Protein AF-A0A2F0AFH7-F1 (afdb_monomer)

Radius of gyration: 33.16 Å; Cα contacts (8 Å, |Δi|>4): 1179; chains: 1; bounding box: 87×54×90 Å

pLDDT: mean 88.42, std 10.01, range [50.66, 98.5]

Secondary structure (DSSP, 8-state):
---S-SEEEEEEE--TTTTTTEEEEEEEEESSTTSS-EEEEEEE--STT-TTEE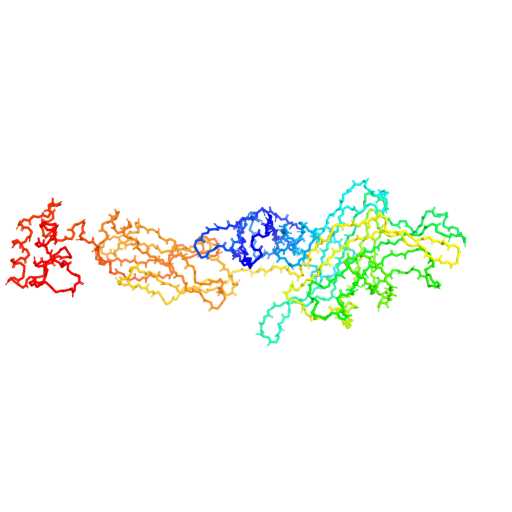EEEEE----SEEEEEEEEEEEGGGGT--S-EEEEE---B-TT--SSPPGGG-EEEEE--TTSS-TTT-EEEEEEEEEEEEEE-SSS-EEEEEEEEEEEEEESS-S--SBSS-S-TT----EEEEEEEEE-S----TTTTTEEEEEEE--S-EETTEE--SEEEEEEEETTTTEEEEEEEEE--EEEE--TTEEEEEEETHHHHTSTTT-SSS-TTSEEEEEEEEEEEEEETTEEEEEEEEEPPPEEEE---EEEES-PPPEEEEEEEETTTTEEEEEEE-TT-PPPSEEEEEEEE-GGGT--EEEEEE-EES-S-TTT-EEEEEE--HHHHHHHT--EEEEEEEEEESS-GGG--S-SEEEEEEE-----TTTT-TT-SS--SHHHHHHHHHHHHHT----TTT-SS-SS--SHHHHHHHHHHHHT-

Structure (mmCIF, N/CA/C/O backbone):
data_AF-A0A2F0AFH7-F1
#
_entry.id   AF-A0A2F0AFH7-F1
#
loop_
_atom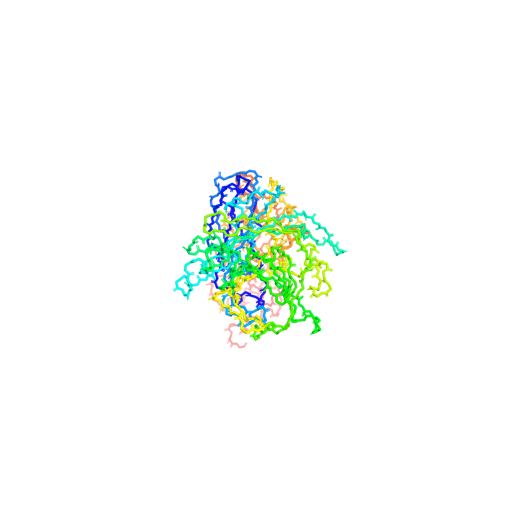_site.group_PDB
_atom_site.id
_atom_site.type_symbol
_atom_site.label_atom_id
_atom_site.label_alt_id
_atom_site.label_comp_id
_atom_site.label_asym_id
_atom_site.label_entity_id
_atom_site.label_seq_id
_atom_site.pdbx_PDB_ins_code
_atom_site.Cartn_x
_atom_site.Cartn_y
_atom_site.Cartn_z
_atom_site.occupancy
_atom_site.B_iso_or_equiv
_atom_site.auth_seq_id
_atom_site.auth_comp_id
_atom_site.auth_asym_id
_atom_site.auth_atom_id
_atom_site.pdbx_PDB_model_num
ATOM 1 N N . THR A 1 1 ? -4.091 3.933 8.369 1.00 88.12 1 THR A N 1
ATOM 2 C CA . THR A 1 1 ? -2.897 3.849 9.257 1.00 88.12 1 THR A CA 1
ATOM 3 C C . THR A 1 1 ? -3.267 4.349 10.645 1.00 88.12 1 THR A C 1
ATOM 5 O O . THR A 1 1 ? -4.433 4.657 10.851 1.00 88.12 1 THR A O 1
ATOM 8 N N . THR A 1 2 ? -2.346 4.391 11.610 1.00 91.00 2 THR A N 1
ATOM 9 C CA . THR A 1 2 ? -2.470 5.283 12.783 1.00 91.00 2 THR A CA 1
ATOM 10 C C . THR A 1 2 ? -1.976 6.683 12.443 1.00 91.00 2 THR A C 1
ATOM 12 O O . THR A 1 2 ? -1.251 6.850 11.462 1.00 91.00 2 THR A O 1
ATOM 15 N N . ALA A 1 3 ? -2.227 7.637 13.336 1.00 90.62 3 ALA A N 1
ATOM 16 C CA . ALA A 1 3 ? -1.557 8.930 13.324 1.00 90.62 3 ALA A CA 1
ATOM 17 C C . ALA A 1 3 ? -0.014 8.807 13.346 1.00 90.62 3 ALA A C 1
ATOM 19 O O . ALA A 1 3 ? 0.519 7.785 13.810 1.00 90.62 3 ALA A O 1
ATOM 20 N N . PRO A 1 4 ? 0.737 9.838 12.901 1.00 91.88 4 PRO A N 1
ATOM 21 C CA . PRO A 1 4 ? 2.184 9.902 13.078 1.00 91.88 4 PRO A CA 1
ATOM 22 C C . PRO A 1 4 ? 2.553 9.831 14.567 1.00 91.88 4 PRO A C 1
ATOM 24 O O . PRO A 1 4 ? 2.291 10.753 15.333 1.00 91.88 4 PRO A O 1
ATOM 27 N N . ARG A 1 5 ? 3.189 8.729 14.972 1.00 90.38 5 ARG A N 1
ATOM 28 C CA . ARG A 1 5 ? 3.552 8.436 16.367 1.00 90.38 5 ARG A CA 1
ATOM 29 C C . ARG A 1 5 ? 4.817 7.585 16.450 1.00 90.38 5 ARG A C 1
ATOM 31 O O . ARG A 1 5 ? 5.278 7.063 15.434 1.00 90.38 5 ARG A O 1
ATOM 38 N N . ASP A 1 6 ? 5.359 7.413 17.658 1.00 90.56 6 ASP A N 1
ATOM 39 C CA . ASP A 1 6 ? 6.591 6.640 17.903 1.00 90.56 6 ASP A CA 1
ATOM 40 C C . ASP A 1 6 ? 6.510 5.203 17.365 1.00 90.56 6 ASP A C 1
ATOM 42 O O . ASP A 1 6 ? 7.439 4.731 16.702 1.00 90.56 6 ASP A O 1
ATOM 46 N N . GLN A 1 7 ? 5.399 4.518 17.649 1.00 92.25 7 GLN A N 1
ATOM 47 C CA . GLN A 1 7 ? 5.056 3.204 17.105 1.00 92.25 7 GLN A CA 1
ATOM 48 C C . GLN A 1 7 ? 3.984 3.381 16.030 1.00 92.25 7 GLN A C 1
ATOM 50 O O . GLN A 1 7 ? 2.790 3.325 16.317 1.00 92.25 7 GLN A O 1
ATOM 55 N N . PHE A 1 8 ? 4.417 3.626 14.799 1.00 93.38 8 PHE A N 1
ATOM 56 C CA . PHE A 1 8 ? 3.514 3.790 13.670 1.00 93.38 8 PHE A CA 1
ATOM 57 C C . PHE A 1 8 ? 2.979 2.425 13.235 1.00 93.38 8 PHE A C 1
ATOM 59 O O . PHE A 1 8 ? 3.760 1.501 12.972 1.00 93.38 8 PHE A O 1
ATOM 66 N N . ILE A 1 9 ? 1.654 2.303 13.181 1.00 93.56 9 ILE A N 1
ATOM 67 C CA . ILE A 1 9 ? 0.962 1.082 12.779 1.00 93.56 9 ILE A CA 1
ATOM 68 C C . ILE A 1 9 ? 0.325 1.336 11.419 1.00 93.56 9 ILE A C 1
ATOM 70 O O . ILE A 1 9 ? -0.389 2.316 11.192 1.00 93.56 9 ILE A O 1
ATOM 74 N N . PHE A 1 10 ? 0.626 0.439 10.499 1.00 92.00 10 PHE A N 1
ATOM 75 C CA . PHE A 1 10 ? 0.101 0.447 9.155 1.00 92.00 10 PHE A CA 1
ATOM 76 C C . PHE A 1 10 ? -0.903 -0.677 9.007 1.00 92.00 10 PHE A C 1
ATOM 78 O O . PHE A 1 10 ? -0.617 -1.807 9.394 1.00 92.00 10 PHE A O 1
ATOM 85 N N . ASN A 1 11 ? -2.038 -0.361 8.396 1.00 91.94 11 ASN A N 1
ATOM 86 C CA . ASN A 1 11 ? -3.065 -1.322 8.051 1.00 91.94 11 ASN A CA 1
ATOM 87 C C . ASN A 1 11 ? -3.408 -1.116 6.580 1.00 91.94 11 ASN A C 1
ATOM 89 O O . ASN A 1 11 ? -3.648 0.022 6.175 1.00 91.94 11 ASN A O 1
ATOM 93 N N . ALA A 1 12 ? -3.401 -2.198 5.810 1.00 88.56 12 ALA A N 1
ATOM 94 C CA . ALA A 1 12 ? -3.861 -2.206 4.430 1.00 88.56 12 ALA A CA 1
ATOM 95 C C . ALA A 1 12 ? -4.859 -3.331 4.236 1.00 88.56 12 ALA A C 1
ATOM 97 O O . ALA A 1 12 ? -4.588 -4.477 4.601 1.00 88.56 12 ALA A O 1
ATOM 98 N N . ASP A 1 13 ? -5.983 -2.994 3.626 1.00 87.25 13 ASP A N 1
ATOM 99 C CA . ASP A 1 13 ? -6.917 -3.987 3.137 1.00 87.25 13 ASP A CA 1
ATOM 100 C C . ASP A 1 13 ? -6.494 -4.444 1.758 1.00 87.25 13 ASP A C 1
ATOM 102 O O . ASP A 1 13 ? -6.177 -3.645 0.877 1.00 87.25 13 ASP A O 1
ATOM 106 N N . ILE A 1 14 ? -6.474 -5.756 1.594 1.00 82.75 14 ILE A N 1
ATOM 107 C CA . ILE A 1 14 ? -6.219 -6.390 0.313 1.00 82.75 14 ILE A CA 1
ATOM 108 C C . ILE A 1 14 ? -7.546 -6.955 -0.168 1.00 82.75 14 ILE A C 1
ATOM 110 O O . ILE A 1 14 ? -8.289 -7.548 0.613 1.00 82.75 14 ILE A O 1
ATOM 114 N N . ASP A 1 15 ? -7.869 -6.782 -1.448 1.00 80.38 15 ASP A N 1
ATOM 115 C CA . ASP A 1 15 ? -9.070 -7.407 -1.992 1.00 80.38 15 ASP A CA 1
ATOM 116 C C . ASP A 1 15 ? -9.027 -8.926 -1.746 1.00 80.38 15 ASP A C 1
ATOM 118 O O . ASP A 1 15 ? -7.999 -9.582 -1.930 1.00 80.38 15 ASP A O 1
ATOM 122 N N . SER A 1 16 ? -10.152 -9.499 -1.317 1.00 76.62 16 SER A N 1
ATOM 123 C CA . SER A 1 16 ? -10.239 -10.923 -0.971 1.00 76.62 16 SER A CA 1
ATOM 124 C C . SER A 1 16 ? -9.838 -11.868 -2.114 1.00 76.62 16 SER A C 1
ATOM 126 O O . SER A 1 16 ? -9.385 -12.984 -1.855 1.00 76.62 16 SER A O 1
ATOM 128 N N . SER A 1 17 ? -9.981 -11.434 -3.371 1.00 74.62 17 SER A N 1
ATOM 129 C CA . SER A 1 17 ? -9.533 -12.184 -4.549 1.00 74.62 17 SER A CA 1
ATOM 130 C C . SER A 1 17 ? -8.009 -12.219 -4.682 1.00 74.62 17 SER A C 1
ATOM 132 O O . SER A 1 17 ? -7.467 -13.218 -5.153 1.00 74.62 17 SER A O 1
ATOM 134 N N . LEU A 1 18 ? -7.320 -11.185 -4.193 1.00 76.12 18 LEU A N 1
ATOM 135 C CA . LEU A 1 18 ? -5.865 -11.056 -4.222 1.00 76.12 18 LEU A CA 1
ATOM 136 C C . LEU A 1 18 ? -5.204 -11.654 -2.977 1.00 76.12 18 LEU A C 1
ATOM 138 O O . LEU A 1 18 ? -4.085 -12.156 -3.054 1.00 76.12 18 LEU A O 1
ATOM 142 N N . ALA A 1 19 ? -5.900 -11.651 -1.837 1.00 76.31 19 ALA A N 1
ATOM 143 C CA . ALA A 1 19 ? -5.357 -12.049 -0.537 1.00 76.31 19 ALA A CA 1
ATOM 144 C C . ALA A 1 19 ? -4.742 -13.464 -0.511 1.00 76.31 19 ALA A C 1
ATOM 146 O O . ALA A 1 19 ? -3.800 -13.705 0.241 1.00 76.31 19 ALA A O 1
ATOM 147 N N . TYR A 1 20 ? -5.235 -14.394 -1.338 1.00 78.25 20 TYR A N 1
ATOM 148 C CA . TYR A 1 20 ? -4.687 -15.755 -1.436 1.00 78.25 20 TYR A CA 1
ATOM 149 C C . TYR A 1 20 ? -3.334 -15.839 -2.153 1.00 78.25 20 TYR A C 1
ATOM 151 O O . TYR A 1 20 ? -2.603 -16.799 -1.917 1.00 78.25 20 TYR A O 1
ATOM 159 N N . GLY A 1 21 ? -3.021 -14.876 -3.022 1.00 82.75 21 GLY A N 1
ATOM 160 C CA . GLY A 1 21 ? -1.773 -14.835 -3.786 1.00 82.75 21 GLY A CA 1
ATOM 161 C C . GLY A 1 21 ? -0.660 -14.049 -3.100 1.00 82.75 21 GLY A C 1
ATOM 162 O O . GLY A 1 21 ? 0.476 -14.110 -3.549 1.00 82.75 21 GLY A O 1
ATOM 163 N N . VAL A 1 22 ? -0.955 -13.312 -2.025 1.00 87.75 22 VAL A N 1
ATOM 164 C CA . VAL A 1 22 ? 0.051 -12.515 -1.309 1.00 87.75 22 VAL A CA 1
ATOM 165 C C . VAL A 1 22 ? 0.956 -13.430 -0.485 1.00 87.75 22 VAL A C 1
ATOM 167 O O . VAL A 1 22 ? 0.524 -14.035 0.498 1.00 87.75 22 VAL A O 1
ATOM 170 N N . GLU A 1 23 ? 2.229 -13.505 -0.862 1.00 90.38 23 GLU A N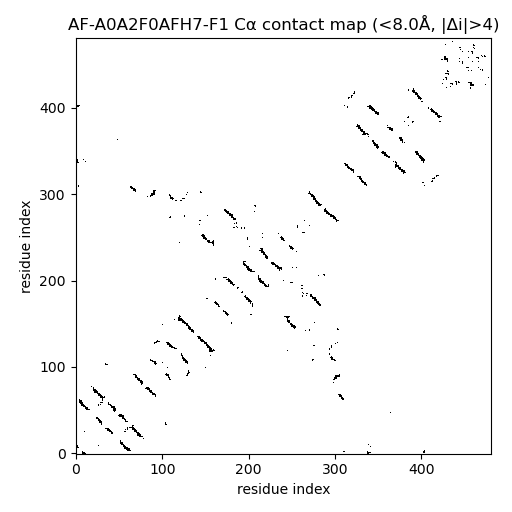 1
ATOM 171 C CA . GLU A 1 23 ? 3.243 -14.314 -0.182 1.00 90.38 23 GLU A CA 1
ATOM 172 C C . GLU A 1 23 ? 3.934 -13.533 0.937 1.00 90.38 23 GLU A C 1
ATOM 174 O O . GLU A 1 23 ? 4.146 -14.049 2.041 1.00 90.38 23 GLU A O 1
ATOM 179 N N . THR A 1 24 ? 4.281 -12.275 0.662 1.00 92.44 24 THR A N 1
ATOM 180 C CA . THR A 1 24 ? 4.957 -11.390 1.612 1.00 92.44 24 THR A CA 1
ATOM 181 C C . THR A 1 24 ? 4.431 -9.966 1.503 1.00 92.44 24 THR A C 1
ATOM 183 O O . THR A 1 24 ? 3.948 -9.539 0.461 1.00 92.44 24 THR A O 1
ATOM 186 N N . ALA A 1 25 ? 4.548 -9.210 2.592 1.00 92.56 25 ALA A N 1
ATOM 187 C CA . ALA A 1 25 ? 4.260 -7.785 2.614 1.00 92.56 25 ALA A CA 1
ATOM 188 C C . ALA A 1 25 ? 5.249 -7.078 3.543 1.00 92.56 25 ALA A C 1
ATOM 190 O O . ALA A 1 25 ? 5.611 -7.589 4.606 1.00 92.56 25 ALA A O 1
ATOM 191 N N . THR A 1 26 ? 5.696 -5.896 3.145 1.00 95.25 26 THR A N 1
ATOM 192 C CA . THR A 1 26 ? 6.640 -5.050 3.871 1.00 95.25 26 THR A CA 1
ATOM 193 C C . THR A 1 26 ? 6.153 -3.614 3.814 1.00 95.25 26 THR A C 1
ATOM 195 O O . THR A 1 26 ? 5.995 -3.045 2.735 1.00 95.25 26 THR A O 1
ATOM 198 N N . VAL A 1 27 ? 5.948 -3.016 4.983 1.00 95.38 27 VAL A N 1
ATOM 199 C CA . VAL A 1 27 ? 5.650 -1.590 5.102 1.00 95.38 27 VAL A CA 1
ATOM 200 C C . VAL A 1 27 ? 6.947 -0.799 5.189 1.00 95.38 27 VAL A C 1
ATOM 202 O O . VAL A 1 27 ? 7.899 -1.217 5.852 1.00 95.38 27 VAL A O 1
ATOM 205 N N . PHE A 1 28 ? 6.958 0.369 4.560 1.00 96.44 28 PHE A N 1
ATOM 206 C CA . PHE A 1 28 ? 8.022 1.358 4.641 1.00 96.44 28 PHE A CA 1
ATOM 207 C C . PHE A 1 28 ? 7.450 2.663 5.184 1.00 96.44 28 PHE A C 1
ATOM 209 O O . PHE A 1 28 ? 6.390 3.101 4.745 1.00 96.44 28 PHE A O 1
ATOM 216 N N . ALA A 1 29 ? 8.159 3.301 6.114 1.00 96.75 29 ALA A N 1
ATOM 217 C CA . ALA A 1 29 ? 7.795 4.608 6.647 1.00 96.75 29 ALA A CA 1
ATOM 218 C C . ALA A 1 29 ? 9.001 5.548 6.743 1.00 96.75 29 ALA A C 1
ATOM 220 O O . ALA A 1 29 ? 10.137 5.115 6.965 1.00 96.75 29 ALA A O 1
ATOM 221 N N . SER A 1 30 ? 8.739 6.846 6.616 1.00 96.31 30 SER A N 1
ATOM 222 C CA . SER A 1 30 ? 9.724 7.916 6.751 1.00 96.31 30 SER A CA 1
ATOM 223 C C . SER A 1 30 ? 9.115 9.136 7.436 1.00 96.31 30 SER A C 1
ATOM 225 O O . SER A 1 30 ? 8.098 9.659 6.989 1.00 96.31 30 SER A O 1
ATOM 227 N N . THR A 1 31 ? 9.768 9.631 8.489 1.00 95.75 31 THR A N 1
ATOM 228 C CA . THR A 1 31 ? 9.373 10.847 9.229 1.00 95.75 31 THR A CA 1
ATOM 229 C C . THR A 1 31 ? 10.343 12.016 9.016 1.00 95.75 31 THR A C 1
ATOM 231 O O . THR A 1 31 ? 10.211 13.076 9.625 1.00 95.75 31 THR A O 1
ATOM 234 N N . ASP A 1 32 ? 11.324 11.856 8.120 1.00 94.19 32 ASP A N 1
ATOM 235 C CA . ASP A 1 32 ? 12.368 12.841 7.808 1.00 94.19 32 ASP A CA 1
ATOM 236 C C . ASP A 1 32 ? 12.279 13.351 6.359 1.00 94.19 32 ASP A C 1
ATOM 238 O O . ASP A 1 32 ? 13.286 13.668 5.714 1.00 94.19 32 ASP A O 1
ATOM 242 N N . ASN A 1 33 ? 11.043 13.449 5.856 1.00 94.00 33 ASN A N 1
ATOM 243 C CA . ASN A 1 33 ? 10.727 13.869 4.493 1.00 94.00 33 ASN A CA 1
ATOM 244 C C . ASN A 1 33 ? 11.418 12.985 3.436 1.00 94.00 33 ASN A C 1
ATOM 246 O O . ASN A 1 33 ? 12.082 13.489 2.527 1.00 94.00 33 ASN A O 1
ATOM 250 N N . GLN A 1 34 ? 11.267 11.665 3.586 1.00 96.06 34 GLN A N 1
ATOM 251 C CA . GLN A 1 34 ? 11.799 10.633 2.689 1.00 96.06 34 GLN A CA 1
ATOM 252 C C . GLN A 1 34 ? 13.334 10.611 2.604 1.00 96.06 34 GLN A C 1
ATOM 254 O O . GLN A 1 34 ? 13.885 10.074 1.644 1.00 96.06 34 GLN A O 1
ATOM 259 N N . SER A 1 35 ? 14.054 11.185 3.578 1.00 95.12 35 SER A N 1
ATOM 260 C CA . SER A 1 35 ? 15.528 11.175 3.590 1.00 95.12 35 SER A CA 1
ATOM 261 C C . SER A 1 35 ? 16.077 9.808 4.005 1.00 95.12 35 SER A C 1
ATOM 263 O O . SER A 1 35 ? 17.128 9.386 3.514 1.00 95.12 35 SER A O 1
ATOM 265 N N . SER A 1 36 ? 15.361 9.104 4.879 1.00 95.44 36 SER A N 1
ATOM 266 C CA . SER A 1 36 ? 15.607 7.718 5.258 1.00 95.44 36 SER A CA 1
ATOM 267 C C . SER A 1 36 ? 14.296 6.949 5.423 1.00 95.44 36 SER A C 1
ATOM 269 O O . SER A 1 36 ? 13.241 7.535 5.665 1.00 95.44 36 SER A O 1
ATOM 271 N N . TRP A 1 37 ? 14.377 5.626 5.272 1.00 96.44 37 TRP A N 1
ATOM 272 C CA . TRP A 1 37 ? 13.236 4.719 5.364 1.00 96.44 37 TRP A CA 1
ATOM 273 C C . TRP A 1 37 ? 13.488 3.647 6.412 1.00 96.44 37 TRP A C 1
ATOM 275 O O . TRP A 1 37 ? 14.581 3.078 6.494 1.00 96.44 37 TRP A O 1
ATOM 285 N N . ILE A 1 38 ? 12.453 3.363 7.191 1.00 96.06 38 ILE A N 1
ATOM 286 C CA . ILE A 1 38 ? 12.393 2.260 8.144 1.00 96.06 38 ILE A CA 1
ATOM 287 C C . ILE A 1 38 ? 11.342 1.295 7.619 1.00 96.06 38 ILE A C 1
ATOM 289 O O . ILE A 1 38 ? 10.279 1.729 7.180 1.00 96.06 38 ILE A O 1
ATOM 293 N N . SER A 1 39 ? 11.630 -0.002 7.661 1.00 95.94 39 SER A N 1
ATOM 294 C CA . SER A 1 39 ? 10.696 -1.018 7.195 1.00 95.94 39 SER A CA 1
ATOM 295 C C . SER A 1 39 ? 10.496 -2.140 8.199 1.00 95.94 39 SER A C 1
ATOM 297 O O . SER A 1 39 ? 11.348 -2.404 9.054 1.00 95.94 39 SER A O 1
ATOM 299 N N . ALA A 1 40 ? 9.345 -2.792 8.089 1.00 96.62 40 ALA A N 1
ATOM 300 C CA . ALA A 1 40 ? 8.997 -3.983 8.845 1.00 96.62 40 ALA A CA 1
ATOM 301 C C . ALA A 1 40 ? 8.103 -4.895 7.997 1.00 96.62 40 ALA A C 1
ATOM 303 O O . ALA A 1 40 ? 7.358 -4.397 7.149 1.00 96.62 40 ALA A O 1
ATOM 304 N N . PRO A 1 41 ? 8.148 -6.220 8.221 1.00 95.94 41 PRO A N 1
ATOM 305 C CA . PRO A 1 41 ? 7.177 -7.114 7.611 1.00 95.94 41 PRO A CA 1
ATOM 306 C C . PRO A 1 41 ? 5.769 -6.777 8.112 1.00 95.94 41 PRO A C 1
ATOM 308 O O . PRO A 1 41 ? 5.587 -6.419 9.280 1.00 95.94 41 PRO A O 1
ATOM 311 N N . ALA A 1 42 ? 4.787 -6.923 7.232 1.00 93.44 42 ALA A N 1
ATOM 312 C CA . ALA A 1 42 ? 3.375 -6.910 7.574 1.00 93.44 42 ALA A CA 1
ATOM 313 C C . ALA A 1 42 ? 2.822 -8.343 7.554 1.00 93.44 42 ALA A C 1
ATOM 315 O O . ALA A 1 42 ? 3.339 -9.208 6.845 1.00 93.44 42 ALA A O 1
ATOM 316 N N . ALA A 1 43 ? 1.783 -8.601 8.343 1.00 92.19 43 ALA A N 1
ATOM 317 C CA . ALA A 1 43 ? 1.112 -9.894 8.410 1.00 92.19 43 ALA A CA 1
ATOM 318 C C . ALA A 1 43 ? -0.408 -9.719 8.430 1.00 92.19 43 ALA A C 1
ATOM 320 O O . ALA A 1 43 ? -0.918 -8.764 9.012 1.00 92.19 43 ALA A O 1
ATOM 321 N N . ALA A 1 44 ? -1.132 -10.667 7.837 1.00 90.31 44 ALA A N 1
ATOM 322 C CA . ALA A 1 44 ? -2.588 -10.703 7.906 1.00 90.31 44 ALA A CA 1
ATOM 323 C C . ALA A 1 44 ? -3.073 -10.845 9.362 1.00 90.31 44 ALA A C 1
ATOM 325 O O . ALA A 1 44 ? -2.635 -11.750 10.085 1.00 90.31 44 ALA A O 1
ATOM 326 N N . LEU A 1 45 ? -4.004 -9.981 9.778 1.00 90.56 45 LEU A N 1
ATOM 327 C CA . LEU A 1 45 ? -4.582 -9.994 11.124 1.00 90.56 45 LEU A CA 1
ATOM 328 C C . LEU A 1 45 ? -5.412 -11.258 11.373 1.00 90.56 45 LEU A C 1
ATOM 330 O O . LEU A 1 45 ? -5.309 -11.851 12.446 1.00 90.56 45 LEU A O 1
ATOM 334 N N . ASN A 1 46 ? -6.177 -11.709 10.371 1.00 87.69 46 ASN A N 1
ATOM 335 C CA . ASN A 1 46 ? -7.012 -12.917 10.436 1.00 87.69 46 ASN A CA 1
ATOM 336 C C . ASN A 1 46 ? -7.980 -12.939 11.637 1.00 87.69 46 ASN A C 1
ATOM 338 O O . ASN A 1 46 ? -8.286 -14.000 12.191 1.00 87.69 46 ASN A O 1
ATOM 342 N N . THR A 1 47 ? -8.445 -11.767 12.062 1.00 90.38 47 THR A N 1
ATOM 343 C CA . THR A 1 47 ? -9.457 -11.607 13.110 1.00 90.38 47 THR A CA 1
ATOM 344 C C . THR A 1 47 ? -10.787 -11.186 12.497 1.00 90.38 47 THR A C 1
ATOM 346 O O . THR A 1 47 ? -10.847 -10.765 11.344 1.00 90.38 47 THR A O 1
ATOM 349 N N . VAL A 1 48 ? -11.872 -11.347 13.262 1.00 90.31 48 VAL A N 1
ATOM 350 C CA . VAL A 1 48 ? -13.217 -11.001 12.788 1.00 90.31 48 VAL A CA 1
ATOM 351 C C . VAL A 1 48 ? -13.289 -9.509 12.476 1.00 90.31 48 VAL A C 1
ATOM 353 O O . VAL A 1 48 ? -12.924 -8.695 13.327 1.00 90.31 48 VAL A O 1
ATOM 356 N N . GLY A 1 49 ? -13.767 -9.176 11.278 1.00 89.69 49 GLY A N 1
ATOM 357 C CA . GLY A 1 49 ? -13.817 -7.808 10.763 1.00 89.69 49 GLY A CA 1
ATOM 358 C C . GLY A 1 49 ? -12.474 -7.280 10.262 1.00 89.69 49 GLY A C 1
ATOM 359 O O . GLY A 1 49 ? -12.391 -6.102 9.976 1.00 89.69 49 GLY A O 1
ATOM 360 N N . TYR A 1 50 ? -11.435 -8.115 10.178 1.00 92.06 50 TYR A N 1
ATOM 361 C CA . TYR A 1 50 ? -10.107 -7.778 9.646 1.00 92.06 50 TYR A CA 1
ATOM 362 C C . TYR A 1 50 ? -9.516 -8.956 8.853 1.00 92.06 50 TYR A C 1
ATOM 364 O O . TYR A 1 50 ? -8.303 -9.185 8.833 1.00 92.06 50 TYR A O 1
ATOM 372 N N . GLU A 1 51 ? -10.374 -9.761 8.225 1.00 89.69 51 GLU A N 1
ATOM 373 C CA . GLU A 1 51 ? -9.990 -11.006 7.558 1.00 89.69 51 GLU A CA 1
ATOM 374 C C . GLU A 1 51 ? -9.038 -10.770 6.381 1.00 89.69 51 GLU A C 1
ATOM 376 O O . GLU A 1 51 ? -8.172 -11.602 6.126 1.00 89.69 51 GLU A O 1
ATOM 381 N N . ASN A 1 52 ? -9.163 -9.622 5.711 1.00 87.62 52 ASN A N 1
ATOM 382 C CA . ASN A 1 52 ? -8.308 -9.239 4.588 1.00 87.62 52 ASN A CA 1
ATOM 383 C C . ASN A 1 52 ? -7.352 -8.081 4.920 1.00 87.62 52 ASN A C 1
ATOM 385 O O . ASN A 1 52 ? -6.732 -7.509 4.023 1.00 87.62 52 ASN A O 1
ATOM 389 N N . THR A 1 53 ? -7.224 -7.731 6.201 1.00 90.81 53 THR A N 1
ATOM 390 C CA . THR A 1 53 ? -6.383 -6.619 6.643 1.00 90.81 53 THR A CA 1
ATOM 391 C C . THR A 1 53 ? -5.004 -7.121 7.033 1.00 90.81 53 THR A C 1
ATOM 393 O O . THR A 1 53 ? -4.851 -8.015 7.872 1.00 90.81 53 THR A O 1
ATOM 396 N N . TRP A 1 54 ? -3.981 -6.505 6.460 1.00 91.56 54 TRP A N 1
ATOM 397 C CA . TRP A 1 54 ? -2.586 -6.719 6.810 1.00 91.56 54 TRP A CA 1
ATOM 398 C C . TRP A 1 54 ? -2.103 -5.611 7.726 1.00 91.56 54 TRP A C 1
ATOM 400 O O . TRP A 1 54 ? -2.358 -4.439 7.465 1.00 91.56 54 TRP A O 1
ATOM 410 N N . GLU A 1 55 ? -1.381 -5.978 8.780 1.00 94.25 55 GLU A N 1
ATOM 411 C CA . GLU A 1 55 ? -0.805 -5.038 9.733 1.00 94.25 55 GLU A CA 1
ATOM 412 C C . GLU A 1 55 ? 0.719 -5.126 9.750 1.00 94.25 55 GLU A C 1
ATOM 414 O O . GLU A 1 55 ? 1.295 -6.210 9.862 1.00 94.25 55 GLU A O 1
ATOM 419 N N . GLY A 1 56 ? 1.373 -3.969 9.681 1.00 94.44 56 GLY A N 1
ATOM 420 C CA . GLY A 1 56 ? 2.806 -3.810 9.903 1.00 94.44 56 GLY A CA 1
ATOM 421 C C . GLY A 1 56 ? 3.071 -2.726 10.943 1.00 94.44 56 GLY A C 1
ATOM 422 O O . GLY A 1 56 ? 2.310 -1.769 11.063 1.00 94.44 56 GLY A O 1
ATOM 423 N N . GLN A 1 57 ? 4.157 -2.860 11.702 1.00 94.44 57 GLN A N 1
ATOM 424 C CA . GLN A 1 57 ? 4.503 -1.901 12.754 1.00 94.44 57 GLN A CA 1
ATOM 425 C C . GLN A 1 57 ? 5.966 -1.481 12.652 1.00 94.44 57 GLN A C 1
ATOM 427 O O . GLN A 1 57 ? 6.862 -2.325 12.599 1.00 94.44 57 GLN A O 1
ATOM 432 N N . VAL A 1 58 ? 6.213 -0.173 12.672 1.00 94.12 58 VAL A N 1
ATOM 433 C CA . VAL A 1 58 ? 7.557 0.412 12.599 1.00 94.12 58 VAL A CA 1
ATOM 434 C C . VAL A 1 58 ? 7.767 1.428 13.717 1.00 94.12 58 VAL A C 1
ATOM 436 O O . VAL A 1 58 ? 6.885 2.213 14.055 1.00 94.12 58 VAL A O 1
ATOM 439 N N . PHE A 1 59 ? 8.970 1.426 14.288 1.00 93.75 59 PHE A N 1
ATOM 440 C CA . PHE A 1 59 ? 9.377 2.417 15.281 1.00 93.75 59 PHE A CA 1
ATOM 441 C C . PHE A 1 59 ? 10.046 3.588 14.571 1.00 93.75 59 PHE A C 1
ATOM 443 O O . PHE A 1 59 ? 11.226 3.513 14.229 1.00 93.75 59 PHE A O 1
ATOM 450 N N . THR A 1 60 ? 9.292 4.656 14.334 1.00 89.75 60 THR A N 1
ATOM 451 C CA . THR A 1 60 ? 9.757 5.842 13.594 1.00 89.75 60 THR A CA 1
ATOM 452 C C . THR A 1 60 ? 10.574 6.798 14.467 1.00 89.75 60 THR A C 1
ATOM 454 O O . THR A 1 60 ? 11.283 7.658 13.949 1.00 89.75 60 THR A O 1
ATOM 457 N N . GLY A 1 61 ? 10.493 6.644 15.795 1.00 84.31 61 GLY A N 1
ATOM 458 C CA . GLY A 1 61 ? 11.040 7.610 16.752 1.00 84.31 61 GLY A CA 1
ATOM 459 C C . GLY A 1 61 ? 10.220 8.901 16.841 1.00 84.31 61 GLY A C 1
ATOM 460 O O . GLY A 1 61 ? 10.739 9.910 17.328 1.00 84.31 61 GLY A O 1
ATOM 461 N N . GLY A 1 62 ? 8.983 8.857 16.337 1.00 82.75 62 GLY A N 1
ATOM 462 C CA . GLY A 1 62 ? 8.009 9.933 16.398 1.00 82.75 62 GLY A CA 1
ATOM 463 C C . GLY A 1 62 ? 8.120 10.892 15.221 1.00 82.75 62 GLY A C 1
ATOM 464 O O . GLY A 1 62 ? 8.873 10.688 14.266 1.00 82.75 62 GLY A O 1
ATOM 465 N N . GLY A 1 63 ? 7.345 11.967 15.295 1.00 85.19 63 GLY A N 1
ATOM 466 C CA . GLY A 1 63 ? 7.264 12.980 14.251 1.00 85.19 63 GLY A CA 1
ATOM 467 C C . GLY A 1 63 ? 5.854 13.537 14.150 1.00 85.19 63 GLY A C 1
ATOM 468 O O . GLY A 1 63 ? 4.918 12.961 14.684 1.00 85.19 63 GLY A O 1
ATOM 469 N N . ASN A 1 64 ? 5.714 14.675 13.472 1.00 90.88 64 ASN A N 1
ATOM 470 C CA . ASN A 1 64 ? 4.397 15.229 13.153 1.00 90.88 64 ASN A CA 1
ATOM 471 C C . ASN A 1 64 ? 3.926 14.812 11.757 1.00 90.88 64 ASN A C 1
ATOM 473 O O . ASN A 1 64 ? 2.813 15.132 11.383 1.00 90.88 64 ASN A O 1
ATOM 477 N N . SER A 1 65 ? 4.766 14.164 10.955 1.00 94.56 65 SER A N 1
ATOM 478 C CA . SER A 1 65 ? 4.386 13.718 9.623 1.00 94.56 65 SER A CA 1
ATOM 479 C C . SER A 1 65 ? 5.075 12.418 9.263 1.00 94.56 65 SER A C 1
ATOM 481 O O . SER A 1 65 ? 6.149 12.103 9.785 1.00 94.56 65 SER A O 1
ATOM 483 N N . VAL A 1 66 ? 4.441 11.662 8.375 1.00 95.56 66 VAL A N 1
ATOM 484 C CA . VAL A 1 66 ? 4.927 10.365 7.921 1.00 95.56 66 VAL A CA 1
ATOM 485 C C . VAL A 1 66 ? 4.586 10.176 6.450 1.00 95.56 66 VAL A C 1
ATOM 487 O O . VAL A 1 66 ? 3.454 10.396 6.031 1.00 95.56 66 VAL A O 1
ATOM 490 N N . TYR A 1 67 ? 5.582 9.772 5.668 1.00 96.00 67 TYR A N 1
ATOM 491 C CA . TYR A 1 67 ? 5.374 9.140 4.371 1.00 96.00 67 TYR A CA 1
ATOM 492 C C . TYR A 1 67 ? 5.380 7.634 4.574 1.00 96.00 67 TYR A C 1
ATOM 494 O O . TYR A 1 67 ? 6.233 7.128 5.307 1.00 96.00 67 TYR A O 1
ATOM 502 N N . SER A 1 68 ? 4.485 6.911 3.911 1.00 95.62 68 SER A N 1
ATOM 503 C CA . SER A 1 68 ? 4.490 5.453 3.942 1.00 95.62 68 SER A CA 1
ATOM 504 C C . SER A 1 68 ? 4.092 4.830 2.612 1.00 95.62 68 SER A C 1
ATOM 506 O O . SER A 1 68 ? 3.391 5.436 1.802 1.00 95.62 68 SER A O 1
ATOM 508 N N . TYR A 1 69 ? 4.588 3.620 2.372 1.00 95.12 69 TYR A N 1
ATOM 509 C CA . TYR A 1 69 ? 4.201 2.805 1.228 1.00 95.12 69 TYR A CA 1
ATOM 510 C C . TYR A 1 69 ? 4.346 1.312 1.543 1.00 95.12 69 TYR A C 1
ATOM 512 O O . TYR A 1 69 ? 4.974 0.930 2.536 1.00 95.12 69 TYR A O 1
ATOM 520 N N . LEU A 1 70 ? 3.754 0.474 0.693 1.00 93.56 70 LEU A N 1
ATOM 521 C CA . LEU A 1 70 ? 3.729 -0.981 0.822 1.00 93.56 70 LEU A CA 1
ATOM 522 C C . LEU A 1 70 ? 4.441 -1.632 -0.369 1.00 93.56 70 LEU A C 1
ATOM 524 O O . LEU A 1 70 ? 4.328 -1.156 -1.500 1.00 93.56 70 LEU A O 1
ATOM 528 N N . ALA A 1 71 ? 5.145 -2.728 -0.106 1.00 94.56 71 ALA A N 1
ATOM 529 C CA . ALA A 1 71 ? 5.646 -3.641 -1.127 1.00 94.56 71 ALA A CA 1
ATOM 530 C C . ALA A 1 71 ? 5.365 -5.084 -0.709 1.00 94.56 71 ALA A C 1
ATOM 532 O O . ALA A 1 71 ? 5.445 -5.397 0.480 1.00 94.56 71 ALA A O 1
ATOM 533 N N . GLY A 1 72 ? 5.080 -5.967 -1.655 1.00 93.00 72 GLY A N 1
ATOM 534 C CA . GLY A 1 72 ? 4.823 -7.373 -1.376 1.00 93.00 72 GLY A CA 1
ATOM 535 C C . GLY A 1 72 ? 5.050 -8.266 -2.584 1.00 93.00 72 GLY A C 1
ATOM 536 O O . GLY A 1 72 ? 4.925 -7.826 -3.723 1.00 93.00 72 GLY A O 1
ATOM 537 N N . GLU A 1 73 ? 5.400 -9.518 -2.327 1.00 93.31 73 GLU A N 1
ATOM 538 C CA . GLU A 1 73 ? 5.476 -10.551 -3.357 1.00 93.31 73 GLU A CA 1
ATOM 539 C C . GLU A 1 73 ? 4.102 -11.197 -3.512 1.00 93.31 73 GLU A C 1
ATOM 541 O O . GLU A 1 73 ? 3.473 -11.581 -2.519 1.00 93.31 73 GLU A O 1
ATOM 546 N N . VAL A 1 74 ? 3.629 -11.284 -4.752 1.00 91.62 74 VAL A N 1
ATOM 547 C CA . VAL A 1 74 ? 2.292 -11.775 -5.089 1.00 91.62 74 VAL A CA 1
ATOM 548 C C . VAL A 1 74 ? 2.394 -12.767 -6.237 1.00 91.62 74 VAL A C 1
ATOM 550 O O . VAL A 1 74 ? 3.057 -12.494 -7.237 1.00 91.62 74 VAL A O 1
ATOM 553 N N . ASP A 1 75 ? 1.715 -13.902 -6.113 1.00 91.38 75 ASP A N 1
ATOM 554 C CA . ASP A 1 75 ? 1.512 -14.828 -7.223 1.00 91.38 75 ASP A CA 1
ATOM 555 C C . ASP A 1 75 ? 0.666 -14.150 -8.309 1.00 91.38 75 ASP A C 1
ATOM 557 O O . ASP A 1 75 ? -0.510 -13.846 -8.106 1.00 91.38 75 ASP A O 1
ATOM 561 N N . SER A 1 76 ? 1.265 -13.886 -9.466 1.00 86.25 76 SER A N 1
ATOM 562 C CA . SER A 1 76 ? 0.614 -13.162 -10.561 1.00 86.25 76 SER A CA 1
ATOM 563 C C . SER A 1 76 ? -0.655 -13.843 -11.092 1.00 86.25 76 SER A C 1
ATOM 565 O O . SER A 1 76 ? -1.484 -13.148 -11.684 1.00 86.25 76 SER A O 1
ATOM 567 N N . GLU A 1 77 ? -0.896 -15.129 -10.788 1.00 86.38 77 GLU A N 1
ATOM 568 C CA . GLU A 1 77 ? -2.158 -15.810 -11.117 1.00 86.38 77 GLU A CA 1
ATOM 569 C C . GLU A 1 77 ? -3.382 -15.078 -10.541 1.00 86.38 77 GLU A C 1
ATOM 571 O O . GLU A 1 77 ? -4.434 -15.031 -11.188 1.00 86.38 77 GLU A O 1
ATOM 576 N N . VAL A 1 78 ? -3.264 -14.447 -9.361 1.00 83.56 78 VAL A N 1
ATOM 577 C CA . VAL A 1 78 ? -4.385 -13.682 -8.776 1.00 83.56 78 VAL A CA 1
ATOM 578 C C . VAL A 1 78 ? -4.657 -12.364 -9.498 1.00 83.56 78 VAL A C 1
ATOM 580 O O . VAL A 1 78 ? -5.754 -11.822 -9.382 1.00 83.56 78 VAL A O 1
ATOM 583 N N . LEU A 1 79 ? -3.691 -11.875 -10.274 1.00 78.12 79 LEU A N 1
ATOM 584 C CA . LEU A 1 79 ? -3.828 -10.704 -11.141 1.00 78.12 79 LEU A CA 1
ATOM 585 C C . LEU A 1 79 ? -4.313 -11.086 -12.549 1.00 78.12 79 LEU A C 1
ATOM 587 O O . LEU A 1 79 ? -4.482 -10.212 -13.393 1.00 78.12 79 LEU A O 1
ATOM 591 N N . GLY A 1 80 ? -4.565 -12.376 -12.800 1.00 76.38 80 GLY A N 1
ATOM 592 C CA . GLY A 1 80 ? -4.942 -12.888 -14.118 1.00 76.38 80 GLY A CA 1
ATOM 593 C C . GLY A 1 80 ? -3.760 -13.101 -15.064 1.00 76.38 80 GLY A C 1
ATOM 594 O O . GLY A 1 80 ? -3.979 -13.288 -16.259 1.00 76.38 80 GLY A O 1
ATOM 595 N N . GLU A 1 81 ? -2.537 -13.102 -14.536 1.00 75.94 81 GLU A N 1
ATOM 596 C CA . GLU A 1 81 ? -1.290 -13.224 -15.288 1.00 75.94 81 GLU A CA 1
ATOM 597 C C . GLU A 1 81 ? -0.558 -14.538 -14.950 1.00 75.94 81 GLU A C 1
ATOM 599 O O . GLU A 1 81 ? -0.816 -15.158 -13.925 1.00 75.94 81 GLU A O 1
ATOM 604 N N . GLU A 1 82 ? 0.365 -14.995 -15.801 1.00 79.25 82 GLU A N 1
ATOM 605 C CA . GLU A 1 82 ? 1.110 -16.260 -15.604 1.00 79.25 82 GLU A CA 1
ATOM 606 C C . GLU A 1 82 ? 2.634 -16.026 -15.489 1.00 79.25 82 GLU A C 1
ATOM 608 O O . GLU A 1 82 ? 3.445 -16.787 -16.020 1.00 79.25 82 GLU A O 1
ATOM 613 N N . PHE A 1 83 ? 3.047 -14.955 -14.804 1.00 78.12 83 PHE A N 1
ATOM 614 C CA . PHE A 1 83 ? 4.460 -14.588 -14.609 1.00 78.12 83 PHE A CA 1
ATOM 615 C C . PHE A 1 83 ? 5.119 -15.256 -13.387 1.00 78.12 83 PHE A C 1
ATOM 617 O O . PHE A 1 83 ? 6.314 -15.081 -13.163 1.00 78.12 83 PHE A O 1
ATOM 624 N N . GLY A 1 84 ? 4.368 -16.034 -12.601 1.00 86.38 84 GLY A N 1
ATOM 625 C CA . GLY A 1 84 ? 4.808 -16.538 -11.296 1.00 86.38 84 GLY A CA 1
ATOM 626 C C . GLY A 1 84 ? 4.754 -15.456 -10.215 1.00 86.38 84 GLY A C 1
ATOM 627 O O . GLY A 1 84 ? 3.935 -14.542 -10.294 1.00 86.38 84 GLY A O 1
ATOM 628 N N . THR A 1 85 ? 5.603 -15.554 -9.195 1.00 90.06 85 THR A N 1
ATOM 629 C CA . THR A 1 85 ? 5.662 -14.567 -8.109 1.00 90.06 85 THR A CA 1
ATOM 630 C C . THR A 1 85 ? 6.303 -13.270 -8.603 1.00 90.06 85 THR A C 1
ATOM 632 O O . THR A 1 85 ? 7.462 -13.273 -9.013 1.00 90.06 85 THR A O 1
ATOM 635 N N . ILE A 1 86 ? 5.571 -12.159 -8.532 1.00 92.38 86 ILE A N 1
ATOM 636 C CA . ILE A 1 86 ? 6.051 -10.826 -8.913 1.00 92.38 86 ILE A CA 1
ATOM 637 C C . ILE A 1 86 ? 6.087 -9.887 -7.709 1.00 92.38 86 ILE A C 1
ATOM 639 O O . ILE A 1 86 ? 5.340 -10.052 -6.742 1.00 92.38 86 ILE A O 1
ATOM 643 N N . LEU A 1 87 ? 6.930 -8.858 -7.781 1.00 94.75 87 LEU A N 1
ATOM 644 C CA . LEU A 1 87 ? 6.926 -7.779 -6.800 1.00 94.75 87 LEU A CA 1
ATOM 645 C C . LEU A 1 87 ? 5.833 -6.765 -7.157 1.00 94.75 87 LEU A C 1
ATOM 647 O O . LEU A 1 87 ? 5.854 -6.162 -8.230 1.00 94.75 87 LEU A O 1
ATOM 651 N N . VAL A 1 88 ? 4.893 -6.560 -6.239 1.00 94.00 88 VAL A N 1
ATOM 652 C CA . VAL A 1 88 ? 3.886 -5.499 -6.292 1.00 94.00 88 VAL A CA 1
ATOM 653 C C . VAL A 1 88 ? 4.283 -4.439 -5.284 1.00 94.00 88 VAL A C 1
ATOM 655 O O . VAL A 1 88 ? 4.387 -4.708 -4.087 1.00 94.00 88 VAL A O 1
ATOM 658 N N . THR A 1 89 ? 4.545 -3.226 -5.752 1.00 95.56 89 THR A N 1
ATOM 659 C CA . THR A 1 89 ? 5.130 -2.205 -4.889 1.00 95.56 89 THR A CA 1
ATOM 660 C C . THR A 1 89 ? 4.694 -0.808 -5.266 1.00 95.56 89 THR A C 1
ATOM 662 O O . THR A 1 89 ? 4.691 -0.405 -6.430 1.00 95.56 89 THR A O 1
ATOM 665 N N . SER A 1 90 ? 4.407 -0.036 -4.231 1.00 95.69 90 SER A N 1
ATOM 666 C CA . SER A 1 90 ? 4.462 1.413 -4.293 1.00 95.69 90 SER A CA 1
ATOM 667 C C . SER A 1 90 ? 5.915 1.905 -4.243 1.00 95.69 90 SER A C 1
ATOM 669 O O . SER A 1 90 ? 6.857 1.116 -4.149 1.00 95.69 90 SER A O 1
ATOM 671 N N . SER A 1 91 ? 6.132 3.218 -4.278 1.00 97.00 91 SER A N 1
ATOM 672 C CA . SER A 1 91 ? 7.470 3.801 -4.134 1.00 97.00 91 SER A CA 1
ATOM 673 C C . SER A 1 91 ? 7.468 5.023 -3.220 1.00 97.00 91 SER A C 1
ATOM 675 O O . SER A 1 91 ? 6.403 5.529 -2.874 1.00 97.00 91 SER A O 1
ATOM 677 N N . PRO A 1 92 ? 8.649 5.565 -2.874 1.00 97.88 92 PRO A N 1
ATOM 678 C CA . PRO A 1 92 ? 8.786 6.970 -2.508 1.00 97.88 92 PRO A CA 1
ATOM 679 C C . PRO A 1 92 ? 8.209 7.897 -3.591 1.00 97.88 92 PRO A C 1
ATOM 681 O O . PRO A 1 92 ? 8.233 7.562 -4.781 1.00 97.88 92 PRO A O 1
ATOM 684 N N . HIS A 1 93 ? 7.775 9.091 -3.195 1.00 97.31 93 HIS A N 1
ATOM 685 C CA . HIS A 1 93 ? 7.265 10.136 -4.085 1.00 97.31 93 HIS A CA 1
ATOM 686 C C . HIS A 1 93 ? 8.330 11.216 -4.275 1.00 97.31 93 HIS A C 1
ATOM 688 O O . HIS A 1 93 ? 8.687 11.932 -3.335 1.00 97.31 93 HIS A O 1
ATOM 694 N N . ASN A 1 94 ? 8.841 11.380 -5.496 1.00 97.50 94 ASN A N 1
ATOM 695 C CA . ASN A 1 94 ? 9.815 12.417 -5.839 1.00 97.50 94 ASN A CA 1
ATOM 696 C C . ASN A 1 94 ? 9.123 13.780 -6.019 1.00 97.50 94 ASN A C 1
ATOM 698 O O . ASN A 1 94 ? 9.133 14.358 -7.108 1.00 97.50 94 ASN A O 1
ATOM 702 N N . VAL A 1 95 ? 8.551 14.307 -4.930 1.00 95.75 95 VAL A N 1
ATOM 703 C CA . VAL A 1 95 ? 7.741 15.542 -4.877 1.00 95.75 95 VAL A CA 1
ATOM 704 C C . VAL A 1 95 ? 8.393 16.699 -5.647 1.00 95.75 95 VAL A C 1
ATOM 706 O O . VAL A 1 95 ? 7.758 17.406 -6.425 1.00 95.75 95 VAL A O 1
ATOM 709 N N . ASN A 1 96 ? 9.706 16.880 -5.472 1.00 95.38 96 ASN A N 1
ATOM 710 C CA . ASN A 1 96 ? 10.449 18.002 -6.054 1.00 95.38 96 ASN A CA 1
ATOM 711 C C . ASN A 1 96 ? 10.919 17.761 -7.499 1.00 95.38 96 ASN A C 1
ATOM 713 O O . ASN A 1 96 ? 11.535 18.646 -8.097 1.00 95.38 96 ASN A O 1
ATOM 717 N N . GLY A 1 97 ? 10.682 16.572 -8.059 1.00 95.88 97 GLY A N 1
ATOM 718 C CA . GLY A 1 97 ? 11.184 16.183 -9.374 1.00 95.88 97 GLY A CA 1
ATOM 719 C C . GLY A 1 97 ? 12.709 16.192 -9.469 1.00 95.88 97 GLY A C 1
ATOM 720 O O . GLY A 1 97 ? 13.259 16.583 -10.502 1.00 95.88 97 GLY A O 1
ATOM 721 N N . SER A 1 98 ? 13.390 15.812 -8.385 1.00 95.81 98 SER A N 1
ATOM 722 C CA . SER A 1 98 ? 14.851 15.824 -8.280 1.00 95.81 98 SER A CA 1
ATOM 723 C C . SER A 1 98 ? 15.480 14.973 -9.380 1.00 95.81 98 SER A C 1
ATOM 725 O O . SER A 1 98 ? 15.012 13.870 -9.656 1.00 95.81 98 SER A O 1
ATOM 727 N N . TRP A 1 99 ? 16.549 15.480 -9.995 1.00 96.25 99 TRP A N 1
ATOM 728 C CA . TRP A 1 99 ? 17.308 14.769 -11.019 1.00 96.25 99 TRP A CA 1
ATOM 729 C C . TRP A 1 99 ? 18.799 15.154 -10.971 1.00 96.25 99 TRP A C 1
ATOM 731 O O . TRP A 1 99 ? 19.103 16.352 -10.972 1.00 96.25 99 TRP A O 1
ATOM 741 N N . PRO A 1 100 ? 19.741 14.191 -10.988 1.00 94.62 100 PRO A N 1
ATOM 742 C CA . PRO A 1 100 ? 19.528 12.745 -10.867 1.00 94.62 100 PRO A CA 1
ATOM 743 C C . PRO A 1 100 ? 18.867 12.360 -9.536 1.00 94.62 100 PRO A C 1
ATOM 745 O O . PRO A 1 100 ? 18.986 13.088 -8.549 1.00 94.62 100 PRO A O 1
ATOM 748 N N . VAL A 1 101 ? 18.139 11.245 -9.523 1.00 96.56 101 VAL A N 1
ATOM 749 C CA . VAL A 1 101 ? 17.407 10.787 -8.333 1.00 96.56 101 VAL A CA 1
ATOM 750 C C . VAL A 1 101 ? 18.380 10.125 -7.358 1.00 96.56 101 VAL A C 1
ATOM 752 O O . VAL A 1 101 ? 19.264 9.365 -7.762 1.00 96.56 101 VAL A O 1
ATOM 755 N N . SER A 1 102 ? 18.229 10.430 -6.072 1.00 95.12 102 SER A N 1
ATOM 756 C CA . SER A 1 102 ? 18.987 9.801 -4.994 1.00 95.12 102 SER A CA 1
ATOM 757 C C . SER A 1 102 ? 18.351 8.475 -4.571 1.00 95.12 102 SER A C 1
ATOM 759 O O . SER A 1 102 ? 17.133 8.339 -4.576 1.00 95.12 102 SER A O 1
ATOM 761 N N . ASN A 1 103 ? 19.165 7.506 -4.148 1.00 94.50 103 ASN A N 1
ATOM 762 C CA . ASN A 1 103 ? 18.703 6.137 -3.870 1.00 94.50 103 ASN A CA 1
ATOM 763 C C . ASN A 1 103 ? 17.588 6.042 -2.815 1.00 94.50 103 ASN A C 1
ATOM 765 O O . ASN A 1 103 ? 16.772 5.138 -2.883 1.00 94.50 103 ASN A O 1
ATOM 769 N N . ASN A 1 104 ? 17.517 6.973 -1.859 1.00 96.44 104 ASN A N 1
ATOM 770 C CA . ASN A 1 104 ? 16.443 7.018 -0.859 1.00 96.44 104 ASN A CA 1
ATOM 771 C C . ASN A 1 104 ? 15.059 7.333 -1.452 1.00 96.44 104 ASN A C 1
ATOM 773 O O . ASN A 1 104 ? 14.060 7.168 -0.763 1.00 96.44 104 ASN A O 1
ATOM 777 N N . LEU A 1 105 ? 14.995 7.819 -2.692 1.00 97.56 105 LEU A N 1
ATOM 778 C CA . LEU A 1 105 ? 13.745 8.064 -3.399 1.00 97.56 105 LEU A CA 1
ATOM 779 C C . LEU A 1 105 ? 13.390 6.936 -4.366 1.00 97.56 105 LEU A C 1
ATOM 781 O O . LEU A 1 105 ? 12.397 7.073 -5.054 1.00 97.56 105 LEU A O 1
ATOM 785 N N . TYR A 1 106 ? 14.149 5.843 -4.428 1.00 97.62 106 TYR A N 1
ATOM 786 C CA . TYR A 1 106 ? 13.797 4.685 -5.244 1.00 97.62 106 TYR A CA 1
ATOM 787 C C . TYR A 1 106 ? 13.221 3.554 -4.391 1.00 97.62 106 TYR A C 1
ATOM 789 O O . TYR A 1 106 ? 13.714 3.286 -3.295 1.00 97.62 106 TYR A O 1
ATOM 797 N N . ALA A 1 107 ? 12.202 2.879 -4.922 1.00 97.94 107 ALA A N 1
ATOM 798 C CA . ALA A 1 107 ? 11.816 1.540 -4.491 1.00 97.94 107 ALA A CA 1
ATOM 799 C C . ALA A 1 107 ? 12.224 0.530 -5.558 1.00 97.94 107 ALA A C 1
ATOM 801 O O . ALA A 1 107 ? 12.119 0.815 -6.751 1.00 97.94 107 ALA A O 1
ATOM 802 N N . ARG A 1 108 ? 12.646 -0.653 -5.118 1.00 97.75 108 ARG A N 1
ATOM 803 C CA . ARG A 1 108 ? 12.857 -1.806 -5.992 1.00 97.75 108 ARG A CA 1
ATOM 804 C C . ARG A 1 108 ? 11.529 -2.200 -6.624 1.00 97.75 108 ARG A C 1
ATOM 806 O O . ARG A 1 108 ? 10.563 -2.356 -5.894 1.00 97.75 108 ARG A O 1
ATOM 813 N N . LEU A 1 109 ? 11.515 -2.388 -7.938 1.00 97.44 109 LEU A N 1
ATOM 814 C CA . LEU A 1 109 ? 10.352 -2.790 -8.730 1.00 97.44 109 LEU A CA 1
ATOM 815 C C . LEU A 1 109 ? 10.458 -4.232 -9.222 1.00 97.44 109 LEU A C 1
ATOM 817 O O . LEU A 1 109 ? 9.456 -4.929 -9.257 1.00 97.44 109 LEU A O 1
ATOM 821 N N . ALA A 1 110 ? 11.663 -4.684 -9.569 1.00 96.06 110 ALA A N 1
ATOM 822 C CA . ALA A 1 110 ? 11.927 -6.060 -9.969 1.00 96.06 110 ALA A CA 1
ATOM 823 C C . ALA A 1 110 ? 13.406 -6.408 -9.763 1.00 96.06 110 ALA A C 1
ATOM 825 O O . ALA A 1 110 ? 14.245 -5.519 -9.576 1.00 96.06 110 ALA A O 1
ATOM 826 N N . THR A 1 111 ? 13.724 -7.696 -9.806 1.00 95.19 111 THR A N 1
ATOM 827 C CA . THR A 1 111 ? 15.091 -8.218 -9.709 1.00 95.19 111 THR A CA 1
ATOM 828 C C . THR A 1 111 ? 15.398 -9.139 -10.869 1.00 95.19 111 THR A C 1
ATOM 830 O O . THR A 1 111 ? 14.500 -9.536 -11.607 1.00 95.19 111 THR A O 1
ATOM 833 N N . ASP A 1 112 ? 16.673 -9.475 -11.001 1.00 95.44 112 ASP A N 1
ATOM 834 C CA . ASP A 1 112 ? 17.133 -10.446 -11.976 1.00 95.44 112 ASP A CA 1
ATOM 835 C C . ASP A 1 112 ? 18.317 -11.272 -11.443 1.00 95.44 112 ASP A C 1
ATOM 837 O O . ASP A 1 112 ? 18.963 -10.927 -10.438 1.00 95.44 112 ASP A O 1
ATOM 841 N N . ALA A 1 113 ? 18.553 -12.423 -12.062 1.00 93.81 113 ALA A N 1
ATOM 842 C CA . ALA A 1 113 ? 19.468 -13.445 -11.589 1.00 93.81 113 ALA A CA 1
ATOM 843 C C . ALA A 1 113 ? 20.924 -13.165 -11.990 1.00 93.81 113 ALA A C 1
ATOM 845 O O . ALA A 1 113 ? 21.430 -13.733 -12.942 1.00 93.81 113 ALA A O 1
ATOM 846 N N . SER A 1 114 ? 21.667 -12.424 -11.164 1.00 92.38 114 SER A N 1
ATOM 847 C CA . SER A 1 114 ? 23.057 -12.056 -11.489 1.00 92.38 114 SER A CA 1
ATOM 848 C C . SER A 1 114 ? 23.965 -13.198 -11.999 1.00 92.38 114 SER A C 1
ATOM 850 O O . SER A 1 114 ? 24.085 -14.271 -11.387 1.00 92.38 114 SER A O 1
ATOM 852 N N . GLY A 1 115 ? 24.730 -12.897 -13.052 1.00 93.31 115 GLY A N 1
ATOM 853 C CA . GLY A 1 115 ? 25.764 -13.749 -13.643 1.00 93.31 115 GLY A CA 1
ATOM 854 C C . GLY A 1 115 ? 25.284 -14.661 -14.774 1.00 93.31 115 GLY A C 1
ATOM 855 O O . GLY A 1 115 ? 26.035 -15.558 -15.183 1.00 93.31 115 GLY A O 1
ATOM 856 N N . ASP A 1 116 ? 24.067 -14.463 -15.261 1.00 94.50 116 ASP A N 1
ATOM 857 C CA . ASP A 1 116 ? 23.468 -15.131 -16.417 1.00 94.50 116 ASP A CA 1
ATOM 858 C C . ASP A 1 116 ? 23.724 -14.401 -17.750 1.00 94.50 116 ASP A C 1
ATOM 860 O O . ASP A 1 116 ? 23.787 -15.060 -18.794 1.00 94.50 116 ASP A O 1
ATOM 864 N N . ALA A 1 117 ? 24.037 -13.104 -17.711 1.00 93.88 117 ALA A N 1
ATOM 865 C CA . ALA A 1 117 ? 24.523 -12.326 -18.849 1.00 93.88 117 ALA A CA 1
ATOM 866 C C . ALA A 1 117 ? 25.949 -11.750 -18.632 1.00 93.88 117 ALA A C 1
ATOM 868 O O . ALA A 1 117 ? 26.555 -11.867 -17.559 1.00 93.88 117 ALA A O 1
ATOM 869 N N . PRO A 1 118 ? 26.594 -11.167 -19.667 1.00 93.81 118 PRO A N 1
ATOM 870 C CA . PRO A 1 118 ? 27.863 -10.459 -19.497 1.00 93.81 118 PRO A CA 1
ATOM 871 C C . PRO A 1 118 ? 27.707 -9.266 -18.550 1.00 93.81 118 PRO A C 1
ATOM 873 O O . PRO A 1 118 ? 26.748 -8.525 -18.662 1.00 93.81 118 PRO A O 1
ATOM 876 N N . ALA A 1 119 ? 28.689 -9.005 -17.682 1.00 93.88 119 ALA A N 1
ATOM 877 C CA . ALA A 1 119 ? 28.528 -8.063 -16.565 1.00 93.88 119 ALA A CA 1
ATOM 878 C C . ALA A 1 119 ? 27.953 -6.672 -16.928 1.00 93.88 119 ALA A C 1
ATOM 880 O O . ALA A 1 119 ? 27.192 -6.108 -16.159 1.00 93.88 119 ALA A O 1
ATOM 881 N N . SER A 1 120 ? 28.309 -6.088 -18.077 1.00 92.62 120 SER A N 1
ATOM 882 C CA . SER A 1 120 ? 27.791 -4.771 -18.501 1.00 92.62 120 SER A CA 1
ATOM 883 C C . SER A 1 120 ? 26.410 -4.817 -19.169 1.00 92.62 120 SER A C 1
ATOM 885 O O . SER A 1 120 ? 25.931 -3.782 -19.619 1.00 92.62 120 SER A O 1
ATOM 887 N N . GLN A 1 121 ? 25.812 -5.998 -19.275 1.00 94.25 121 GLN A N 1
ATOM 888 C CA . GLN A 1 121 ? 24.484 -6.273 -19.821 1.00 94.25 121 GLN A CA 1
ATOM 889 C C . GLN A 1 121 ? 23.596 -7.051 -18.829 1.00 94.25 121 GLN A C 1
ATOM 891 O O . GLN A 1 121 ? 22.392 -7.044 -19.034 1.00 94.25 121 GLN A O 1
ATOM 896 N N . ASP A 1 122 ? 24.208 -7.648 -17.798 1.00 96.19 122 ASP A N 1
ATOM 897 C CA . ASP A 1 122 ? 23.632 -8.352 -16.640 1.00 96.19 122 ASP A CA 1
ATOM 898 C C . ASP A 1 122 ? 22.898 -7.372 -15.724 1.00 96.19 122 ASP A C 1
ATOM 900 O O . ASP A 1 122 ? 23.531 -6.610 -14.981 1.00 96.19 122 ASP A O 1
ATOM 904 N N . ILE A 1 123 ? 21.578 -7.343 -15.859 1.00 97.25 123 ILE A N 1
ATOM 905 C CA . ILE A 1 123 ? 20.619 -6.620 -15.046 1.00 97.25 123 ILE A CA 1
ATOM 906 C C . ILE A 1 123 ? 20.570 -7.303 -13.682 1.00 97.25 123 ILE A C 1
ATOM 908 O O . ILE A 1 123 ? 20.613 -8.514 -13.537 1.00 97.25 123 ILE A O 1
ATOM 912 N N . VAL A 1 124 ? 20.512 -6.496 -12.630 1.00 96.94 124 VAL A N 1
ATOM 913 C CA . VAL A 1 124 ? 20.425 -6.995 -11.252 1.00 96.94 124 VAL A CA 1
ATOM 914 C C . VAL A 1 124 ? 19.131 -6.536 -10.603 1.00 96.94 124 VAL A C 1
ATOM 916 O O . VAL A 1 124 ? 18.497 -7.274 -9.848 1.00 96.94 124 VAL A O 1
ATOM 919 N N . GLU A 1 125 ? 18.743 -5.291 -10.865 1.00 96.75 125 GLU A N 1
ATOM 920 C CA . GLU A 1 125 ? 17.590 -4.674 -10.232 1.00 96.75 125 GLU A CA 1
ATOM 921 C C . GLU A 1 125 ? 17.013 -3.563 -11.106 1.00 96.75 125 GLU A C 1
ATOM 923 O O . GLU A 1 125 ? 17.747 -2.776 -11.714 1.00 96.75 125 GLU A O 1
ATOM 928 N N . ILE A 1 126 ? 15.686 -3.461 -11.091 1.00 97.50 126 ILE A N 1
ATOM 929 C CA . ILE A 1 126 ? 14.974 -2.252 -11.490 1.00 97.50 126 ILE A CA 1
ATOM 930 C C . ILE A 1 126 ? 14.468 -1.565 -10.239 1.00 97.50 126 ILE A C 1
ATOM 932 O O . ILE A 1 126 ? 13.847 -2.185 -9.379 1.00 97.50 126 ILE A O 1
ATOM 936 N N . SER A 1 127 ? 14.671 -0.262 -10.186 1.00 98.06 127 SER A N 1
ATOM 937 C CA . SER A 1 127 ? 14.180 0.618 -9.143 1.00 98.06 127 SER A CA 1
ATOM 938 C C . SER A 1 127 ? 13.425 1.792 -9.773 1.00 98.06 127 SER A C 1
ATOM 940 O O . SER A 1 127 ? 13.778 2.237 -10.867 1.00 98.06 127 SER A O 1
ATOM 942 N N . GLY A 1 128 ? 12.398 2.327 -9.113 1.00 98.06 128 GLY A N 1
ATOM 943 C CA . GLY A 1 128 ? 11.614 3.434 -9.659 1.00 98.06 128 GLY A CA 1
ATOM 944 C C . GLY A 1 128 ? 10.931 4.331 -8.634 1.00 98.06 128 GLY A C 1
ATOM 945 O O . GLY A 1 128 ? 10.860 4.035 -7.441 1.00 98.06 128 GLY A O 1
ATOM 946 N N . THR A 1 129 ? 10.540 5.504 -9.125 1.00 98.50 129 THR A N 1
ATOM 947 C CA . THR A 1 129 ? 9.778 6.536 -8.418 1.00 98.50 129 THR A CA 1
ATOM 948 C C . THR A 1 129 ? 9.069 7.425 -9.424 1.00 98.50 129 THR A C 1
ATOM 950 O O . THR A 1 129 ? 9.320 7.372 -10.629 1.00 98.50 129 THR A O 1
ATOM 953 N N . TYR A 1 130 ? 8.184 8.276 -8.935 1.00 98.25 130 TYR A N 1
ATOM 954 C CA . TYR A 1 130 ? 7.366 9.143 -9.755 1.00 98.25 130 TYR A CA 1
ATOM 955 C C . TYR A 1 130 ? 7.304 10.552 -9.170 1.00 98.25 130 TYR A C 1
ATOM 957 O O . TYR A 1 130 ? 7.580 10.791 -7.992 1.00 98.25 130 TYR A O 1
ATOM 965 N N . LYS A 1 131 ? 6.927 11.499 -10.022 1.00 98.00 131 LYS A N 1
ATOM 966 C CA . LYS A 1 131 ? 6.463 12.830 -9.649 1.00 98.00 131 LYS A CA 1
ATOM 967 C C . LYS A 1 131 ? 5.037 12.978 -10.162 1.00 98.00 131 LYS A C 1
ATOM 969 O O . LYS A 1 131 ? 4.761 12.657 -11.314 1.00 98.00 131 LYS A O 1
ATOM 974 N N . GLY A 1 132 ? 4.172 13.496 -9.311 1.00 96.00 132 GLY A N 1
ATOM 975 C CA . GLY A 1 132 ? 2.762 13.727 -9.586 1.00 96.00 132 GLY A CA 1
ATOM 976 C C . GLY A 1 132 ? 2.128 14.512 -8.450 1.00 96.00 132 GLY A C 1
ATOM 977 O O . GLY A 1 132 ? 2.781 14.715 -7.422 1.00 96.00 132 GLY A O 1
ATOM 978 N N . ASP A 1 133 ? 0.888 14.927 -8.644 1.00 94.62 133 ASP A N 1
ATOM 979 C CA . ASP A 1 133 ? 0.093 15.660 -7.660 1.00 94.62 133 ASP A CA 1
ATOM 980 C C . ASP A 1 133 ? -1.213 14.899 -7.383 1.00 94.62 133 ASP A C 1
ATOM 982 O O . ASP A 1 133 ? -1.680 14.134 -8.226 1.00 94.62 133 ASP A O 1
ATOM 986 N N . ILE A 1 134 ? -1.805 15.097 -6.202 1.00 91.69 134 ILE A N 1
ATOM 987 C CA . ILE A 1 134 ? -3.122 14.526 -5.885 1.00 91.69 134 ILE A CA 1
ATOM 988 C C . ILE A 1 134 ? -4.180 15.207 -6.760 1.00 91.69 134 ILE A C 1
ATOM 990 O O . ILE A 1 134 ? -4.224 16.439 -6.863 1.00 91.69 134 ILE A O 1
ATOM 994 N N . ALA A 1 135 ? -5.036 14.398 -7.371 1.00 92.38 135 ALA A N 1
ATOM 995 C CA . ALA A 1 135 ? -6.177 14.806 -8.173 1.00 92.38 135 ALA A CA 1
ATOM 996 C C . ALA A 1 135 ? -7.426 14.029 -7.737 1.00 92.38 135 ALA A C 1
ATOM 998 O O . ALA A 1 135 ? -7.327 12.993 -7.091 1.00 92.38 135 ALA A O 1
ATOM 999 N N . ILE A 1 136 ? -8.600 14.556 -8.083 1.00 89.56 136 ILE A N 1
ATOM 1000 C CA . ILE A 1 136 ? -9.897 13.936 -7.795 1.00 89.56 136 ILE A CA 1
ATOM 1001 C C . ILE A 1 136 ? -10.547 13.603 -9.130 1.00 89.56 136 ILE A C 1
ATOM 1003 O O . ILE A 1 136 ? -10.593 14.463 -10.022 1.00 89.56 136 ILE A O 1
ATOM 1007 N N . ASP A 1 137 ? -11.021 12.374 -9.278 1.00 85.00 137 ASP A N 1
ATOM 1008 C CA . ASP A 1 137 ? -11.688 11.928 -10.494 1.00 85.00 137 ASP A CA 1
ATOM 1009 C C . ASP A 1 137 ? -13.153 12.414 -10.589 1.00 85.00 137 ASP A C 1
ATOM 1011 O O . ASP A 1 137 ? -13.601 13.316 -9.874 1.00 85.00 137 ASP A O 1
ATOM 1015 N N . ALA A 1 138 ? -13.907 11.883 -11.555 1.00 86.31 138 ALA A N 1
ATOM 1016 C CA . ALA A 1 138 ? -15.300 12.280 -11.766 1.00 86.31 138 ALA A CA 1
ATOM 1017 C C . ALA A 1 138 ? -16.262 11.745 -10.690 1.00 86.31 138 ALA A C 1
ATOM 1019 O O . ALA A 1 138 ? -17.342 12.326 -10.521 1.00 86.31 138 ALA A O 1
ATOM 1020 N N . ASP A 1 139 ? -15.878 10.673 -10.000 1.00 85.19 139 ASP A N 1
ATOM 1021 C CA . ASP A 1 139 ? -16.664 9.994 -8.974 1.00 85.19 139 ASP A CA 1
ATOM 1022 C C . ASP A 1 139 ? -16.330 10.511 -7.562 1.00 85.19 139 ASP A C 1
ATOM 1024 O O . ASP A 1 139 ? -17.114 10.324 -6.631 1.00 85.19 139 ASP A O 1
ATOM 1028 N N . GLY A 1 140 ? -15.262 11.304 -7.436 1.00 82.25 140 GLY A N 1
ATOM 1029 C CA . GLY A 1 140 ? -14.841 11.942 -6.193 1.00 82.25 140 GLY A CA 1
ATOM 1030 C C . GLY A 1 140 ? -13.691 11.218 -5.501 1.00 82.25 140 GLY A C 1
ATOM 1031 O O . GLY A 1 140 ? -13.348 11.604 -4.386 1.00 82.25 140 GLY A O 1
ATOM 1032 N N . GLU A 1 141 ? -13.098 10.214 -6.146 1.00 82.44 141 GLU A N 1
ATOM 1033 C CA . GLU A 1 141 ? -11.999 9.427 -5.599 1.00 82.44 141 GLU A CA 1
ATOM 1034 C C . GLU A 1 141 ? -10.659 10.135 -5.833 1.00 82.44 141 GLU A C 1
ATOM 1036 O O . GLU A 1 141 ? -10.396 10.702 -6.903 1.00 82.44 141 GLU A O 1
ATOM 1041 N N . GLU A 1 142 ? -9.808 10.135 -4.806 1.00 86.44 142 GLU A N 1
ATOM 1042 C CA . GLU A 1 142 ? -8.461 10.688 -4.897 1.00 86.44 142 GLU A CA 1
ATOM 1043 C C . GLU A 1 142 ? -7.516 9.716 -5.609 1.00 86.44 142 GLU A C 1
ATOM 1045 O O . GLU A 1 142 ? -7.427 8.535 -5.280 1.00 86.44 142 GLU A O 1
ATOM 1050 N N . TYR A 1 143 ? -6.740 10.234 -6.557 1.00 88.25 143 TYR A N 1
ATOM 1051 C CA . TYR A 1 143 ? -5.676 9.501 -7.234 1.00 88.25 143 TYR A CA 1
ATOM 1052 C C . TYR A 1 143 ? -4.445 10.393 -7.414 1.00 88.25 143 TYR A C 1
ATOM 1054 O O . TYR A 1 143 ? -4.492 11.612 -7.240 1.00 88.25 143 TYR A O 1
ATOM 1062 N N . THR A 1 144 ? -3.308 9.798 -7.774 1.00 93.06 144 THR A N 1
ATOM 1063 C CA . THR A 1 144 ? -2.111 10.576 -8.125 1.00 93.06 144 THR A CA 1
ATOM 1064 C C . THR A 1 144 ? -2.066 10.804 -9.631 1.00 93.06 144 THR A C 1
ATOM 1066 O O . THR A 1 144 ? -1.857 9.858 -10.387 1.00 93.06 144 THR A O 1
ATOM 1069 N N . ASP A 1 145 ? -2.168 12.059 -10.070 1.00 94.62 145 ASP A N 1
ATOM 1070 C CA . ASP A 1 145 ? -1.895 12.451 -11.452 1.00 94.62 145 ASP A CA 1
ATOM 1071 C C . ASP A 1 145 ? -0.381 12.498 -11.690 1.00 94.62 145 ASP A C 1
ATOM 1073 O O . ASP A 1 145 ? 0.324 13.431 -11.285 1.00 94.62 145 ASP A O 1
ATOM 1077 N N . VAL A 1 146 ? 0.147 11.432 -12.289 1.00 97.19 146 VAL A N 1
ATOM 1078 C CA . VAL A 1 146 ? 1.586 11.257 -12.497 1.00 97.19 146 VAL A CA 1
ATOM 1079 C C . VAL A 1 146 ? 2.066 12.079 -13.696 1.00 97.19 146 VAL A C 1
ATOM 1081 O O . VAL A 1 146 ? 1.828 11.742 -14.853 1.00 97.19 146 VAL A O 1
ATOM 1084 N N . GLU A 1 147 ? 2.853 13.120 -13.421 1.00 97.38 147 GLU A N 1
ATOM 1085 C CA . GLU A 1 147 ? 3.526 13.935 -14.440 1.00 97.38 147 GLU A CA 1
ATOM 1086 C C . GLU A 1 147 ? 4.691 13.170 -15.089 1.00 97.38 147 GLU A C 1
ATOM 1088 O O . GLU A 1 147 ? 4.925 13.238 -16.302 1.00 97.38 147 GLU A O 1
ATOM 1093 N N . ARG A 1 148 ? 5.501 12.494 -14.268 1.00 97.69 148 ARG A N 1
ATOM 1094 C CA . ARG A 1 148 ? 6.817 11.993 -14.678 1.00 97.69 148 ARG A CA 1
ATOM 1095 C C . ARG A 1 148 ? 7.209 10.743 -13.912 1.00 97.69 148 ARG A C 1
ATOM 1097 O O . ARG A 1 148 ? 7.096 10.700 -12.691 1.00 97.69 148 ARG A O 1
ATOM 1104 N N . VAL A 1 149 ? 7.780 9.785 -14.631 1.00 98.12 149 VAL A N 1
ATOM 1105 C CA . VAL A 1 149 ? 8.361 8.564 -14.063 1.00 98.12 149 VAL A CA 1
ATOM 1106 C C . VAL A 1 149 ? 9.883 8.618 -14.106 1.00 98.12 149 VAL A C 1
ATOM 1108 O O . VAL A 1 149 ? 10.488 9.247 -14.985 1.00 98.12 149 VAL A O 1
ATOM 1111 N N . TYR A 1 150 ? 10.504 7.976 -13.128 1.00 98.38 150 TYR A N 1
ATOM 1112 C CA . TYR A 1 150 ? 11.944 7.863 -12.973 1.00 98.38 150 TYR A CA 1
ATOM 1113 C C . TYR A 1 150 ? 12.269 6.407 -12.714 1.00 98.38 150 TYR A C 1
ATOM 1115 O O . TYR A 1 150 ? 11.709 5.802 -11.802 1.00 98.38 150 TYR A O 1
ATOM 1123 N N . PHE A 1 151 ? 13.216 5.876 -13.468 1.00 98.31 151 PHE A N 1
ATOM 1124 C CA . PHE A 1 151 ? 13.664 4.511 -13.296 1.00 98.31 151 PHE A CA 1
ATOM 1125 C C . PHE A 1 151 ? 15.180 4.439 -13.220 1.00 98.31 151 PHE A C 1
ATOM 1127 O O . PHE A 1 151 ? 15.898 5.298 -13.740 1.00 98.31 151 PHE A O 1
ATOM 1134 N N . SER A 1 152 ? 15.645 3.386 -12.570 1.00 97.56 152 SER A N 1
ATOM 1135 C CA . SER A 1 152 ? 17.035 3.028 -12.372 1.00 97.56 152 SER A CA 1
ATOM 1136 C C . SER A 1 152 ? 17.185 1.552 -12.708 1.00 97.56 152 SER A C 1
ATOM 1138 O O . SER A 1 152 ? 16.534 0.722 -12.083 1.00 97.56 152 SER A O 1
ATOM 1140 N N . MET A 1 153 ? 18.017 1.238 -13.693 1.00 97.56 153 MET A N 1
ATOM 1141 C CA . MET A 1 153 ? 18.429 -0.122 -14.031 1.00 97.56 153 MET A CA 1
ATOM 1142 C C . MET A 1 153 ? 19.860 -0.303 -13.534 1.00 97.56 153 MET A C 1
ATOM 1144 O O . MET A 1 153 ? 20.777 0.370 -14.018 1.00 97.56 153 MET A O 1
ATOM 1148 N N . ASP A 1 154 ? 20.037 -1.176 -12.551 1.00 97.00 154 ASP A N 1
ATOM 1149 C CA . ASP A 1 154 ? 21.345 -1.522 -12.006 1.00 97.00 154 ASP A CA 1
ATOM 1150 C C . ASP A 1 154 ? 21.907 -2.741 -12.735 1.00 97.00 154 ASP A C 1
ATOM 1152 O O . ASP A 1 154 ? 21.230 -3.760 -12.869 1.00 97.00 154 ASP A O 1
ATOM 1156 N N . LEU A 1 155 ? 23.157 -2.629 -13.184 1.00 96.94 155 LEU A N 1
ATOM 1157 C CA . LEU A 1 155 ? 23.893 -3.677 -13.883 1.00 96.94 155 LEU A CA 1
ATOM 1158 C C . LEU A 1 155 ? 25.014 -4.243 -12.995 1.00 96.94 155 LEU A C 1
ATOM 1160 O O . LEU A 1 155 ? 25.592 -3.543 -12.154 1.00 96.94 155 LEU A O 1
ATOM 1164 N N . ALA A 1 156 ? 25.403 -5.500 -13.207 1.00 96.25 156 ALA A N 1
ATOM 1165 C CA . ALA A 1 156 ? 26.500 -6.128 -12.464 1.00 96.25 156 ALA A CA 1
ATOM 1166 C C . ALA A 1 156 ? 27.869 -5.467 -12.751 1.00 96.25 156 ALA A C 1
ATOM 1168 O O . ALA A 1 156 ? 28.797 -5.507 -11.934 1.00 96.25 156 ALA A O 1
ATOM 1169 N N . GLY A 1 157 ? 28.004 -4.840 -13.918 1.00 93.31 157 GLY A N 1
ATOM 1170 C CA . GLY A 1 157 ? 29.185 -4.150 -14.423 1.00 93.31 157 GLY A CA 1
ATOM 1171 C C . GLY A 1 157 ? 28.919 -2.682 -14.751 1.00 93.31 157 GLY A C 1
ATOM 1172 O O . GLY A 1 157 ? 27.879 -2.124 -14.427 1.00 93.31 157 GLY A O 1
ATOM 1173 N N . ASN A 1 158 ? 29.889 -2.028 -15.397 1.00 92.62 158 ASN A N 1
ATOM 1174 C CA . ASN A 1 158 ? 29.736 -0.617 -15.750 1.00 92.62 158 ASN A CA 1
ATOM 1175 C C . ASN A 1 158 ? 28.630 -0.450 -16.800 1.00 92.62 158 ASN A C 1
ATOM 1177 O O . ASN A 1 158 ? 28.688 -1.082 -17.860 1.00 92.62 158 ASN A O 1
ATOM 1181 N N . CYS A 1 159 ? 27.710 0.466 -16.528 1.00 88.69 159 CYS A N 1
ATOM 1182 C CA . CYS A 1 159 ? 26.773 1.008 -17.496 1.00 88.69 159 CYS A CA 1
ATOM 1183 C C . CYS A 1 159 ? 27.492 2.040 -18.382 1.00 88.69 159 CYS A C 1
ATOM 1185 O O . CYS A 1 159 ? 28.431 2.716 -17.963 1.00 88.69 159 CYS A O 1
ATOM 1187 N N . CYS A 1 160 ? 27.120 2.242 -19.634 1.00 89.00 160 CYS A N 1
ATOM 1188 C CA . CYS A 1 160 ? 26.294 1.424 -20.511 1.00 89.00 160 CYS A CA 1
ATOM 1189 C C . CYS A 1 160 ? 27.051 1.445 -21.836 1.00 89.00 160 CYS A C 1
ATOM 1191 O O . CYS A 1 160 ? 26.967 2.444 -22.556 1.00 89.00 160 CYS A O 1
ATOM 1193 N N . PRO A 1 161 ? 27.923 0.456 -22.106 1.00 87.06 161 PRO A N 1
ATOM 1194 C CA . PRO A 1 161 ? 28.738 0.488 -23.311 1.00 87.06 161 PRO A CA 1
ATOM 1195 C C . PRO A 1 161 ? 27.833 0.513 -24.542 1.00 87.06 161 PRO A C 1
ATOM 1197 O O . PRO A 1 161 ? 26.867 -0.241 -24.614 1.00 87.06 161 PRO A O 1
ATOM 1200 N N . ALA A 1 162 ? 28.154 1.388 -25.495 1.00 79.81 162 ALA A N 1
ATOM 1201 C CA . ALA A 1 162 ? 27.387 1.550 -26.727 1.00 79.81 162 ALA A CA 1
ATOM 1202 C C . ALA A 1 162 ? 27.569 0.370 -27.698 1.00 79.81 162 ALA A C 1
ATOM 1204 O O . ALA A 1 162 ? 26.661 0.051 -28.462 1.00 79.81 162 ALA A O 1
ATOM 1205 N N . SER A 1 163 ? 28.741 -0.269 -27.678 1.00 79.31 163 SER A N 1
ATOM 1206 C CA . SER A 1 163 ? 29.088 -1.405 -28.533 1.00 79.31 163 SER A CA 1
ATOM 1207 C C . SER A 1 163 ? 30.311 -2.158 -28.000 1.00 79.31 163 SER A C 1
ATOM 1209 O O . SER A 1 163 ? 31.053 -1.647 -27.156 1.00 79.31 163 SER A O 1
ATOM 1211 N N . ASP A 1 164 ? 30.555 -3.351 -28.548 1.00 74.75 164 ASP A N 1
ATOM 1212 C CA . ASP A 1 164 ? 31.843 -4.062 -28.419 1.00 74.75 164 ASP A CA 1
ATOM 1213 C C . ASP A 1 164 ? 32.934 -3.500 -29.357 1.00 74.75 164 ASP A C 1
ATOM 1215 O O . ASP A 1 164 ? 34.078 -3.971 -29.359 1.00 74.75 164 ASP A O 1
ATOM 1219 N N . GLY A 1 165 ? 32.583 -2.522 -30.197 1.00 64.12 165 GLY A N 1
ATOM 1220 C CA . GLY A 1 165 ? 33.463 -1.916 -31.189 1.00 64.12 165 GLY A CA 1
ATOM 1221 C C . GLY A 1 165 ? 34.526 -0.995 -30.584 1.00 64.12 165 GLY A C 1
ATOM 1222 O O . GLY A 1 165 ? 34.475 -0.577 -29.430 1.00 64.12 165 GLY A O 1
ATOM 1223 N N . ASP A 1 166 ? 35.520 -0.621 -31.391 1.00 55.25 166 ASP A N 1
ATOM 1224 C CA . ASP A 1 166 ? 36.606 0.284 -30.986 1.00 55.25 166 ASP A CA 1
ATOM 1225 C C . ASP A 1 166 ? 36.210 1.778 -30.996 1.00 55.25 166 ASP A C 1
ATOM 1227 O O . ASP A 1 166 ? 37.077 2.651 -30.883 1.00 55.25 166 ASP A O 1
ATOM 1231 N N . GLY A 1 167 ? 34.912 2.085 -31.147 1.00 56.97 167 GLY A N 1
ATOM 1232 C CA . GLY A 1 167 ? 34.382 3.446 -31.287 1.00 56.97 167 GLY A CA 1
ATOM 1233 C C . GLY A 1 167 ? 34.871 4.171 -32.549 1.00 56.97 167 GLY A C 1
ATOM 1234 O O . GLY A 1 167 ? 34.825 5.402 -32.627 1.00 56.97 167 GLY A O 1
ATOM 1235 N N . GLY A 1 168 ? 35.413 3.431 -33.523 1.00 58.41 168 GLY A N 1
ATOM 1236 C CA . GLY A 1 168 ? 35.916 3.962 -34.783 1.00 58.41 168 GLY A CA 1
ATOM 1237 C C . GLY A 1 168 ? 34.809 4.356 -35.768 1.00 58.41 168 GLY A C 1
ATOM 1238 O O . GLY A 1 168 ? 33.646 3.999 -35.636 1.00 58.41 168 GLY A O 1
ATOM 1239 N N . PHE A 1 169 ? 35.189 5.055 -36.843 1.00 55.59 169 PHE A N 1
ATOM 1240 C CA . PHE A 1 169 ? 34.278 5.495 -37.920 1.00 55.59 169 PHE A CA 1
ATOM 1241 C C . PHE A 1 169 ? 33.547 4.342 -38.654 1.00 55.59 169 PHE A C 1
ATOM 1243 O O . PHE A 1 169 ? 32.635 4.592 -39.436 1.00 55.59 169 PHE A O 1
ATOM 1250 N N . PHE A 1 170 ? 33.959 3.093 -38.425 1.00 57.84 170 PHE A N 1
ATOM 1251 C CA . PHE A 1 170 ? 33.404 1.875 -39.020 1.00 57.84 170 PHE A CA 1
ATOM 1252 C C . PHE A 1 170 ? 32.934 0.885 -37.946 1.00 57.84 170 PHE A C 1
ATOM 1254 O O . PHE A 1 170 ? 33.107 -0.321 -38.107 1.00 57.84 170 PHE A O 1
ATOM 1261 N N . ASP A 1 171 ? 32.404 1.382 -36.831 1.00 64.44 171 ASP A N 1
ATOM 1262 C CA . ASP A 1 171 ? 31.765 0.513 -35.852 1.00 64.44 171 ASP A CA 1
ATOM 1263 C C . ASP A 1 171 ? 30.470 -0.066 -36.445 1.00 64.44 171 ASP A C 1
ATOM 1265 O O . ASP A 1 171 ? 29.484 0.644 -36.645 1.00 64.44 171 ASP A O 1
ATOM 1269 N N . PHE A 1 172 ? 30.522 -1.349 -36.800 1.00 68.81 172 PHE A N 1
ATOM 1270 C CA . PHE A 1 172 ? 29.418 -2.115 -37.382 1.00 68.81 172 PHE A CA 1
ATOM 1271 C C . PHE A 1 172 ? 28.685 -2.959 -36.327 1.00 68.81 172 PHE A C 1
ATOM 1273 O O . PHE A 1 172 ? 27.986 -3.910 -36.680 1.00 68.81 172 PHE A O 1
ATOM 1280 N N . GLY A 1 173 ? 28.865 -2.619 -35.049 1.00 72.44 173 GLY A N 1
ATOM 1281 C CA . GLY A 1 173 ? 28.306 -3.350 -33.928 1.00 72.44 173 GLY A CA 1
ATOM 1282 C C . GLY A 1 173 ? 29.159 -4.562 -33.521 1.00 72.44 173 GLY A C 1
ATOM 1283 O O . GLY A 1 173 ? 30.271 -4.754 -34.027 1.00 72.44 173 GLY A O 1
ATOM 1284 N N . PRO A 1 174 ? 28.649 -5.399 -32.605 1.00 79.31 174 PRO A N 1
ATOM 1285 C CA . PRO A 1 174 ? 27.304 -5.326 -32.043 1.00 79.31 174 PRO A CA 1
ATOM 1286 C C . PRO A 1 174 ? 27.092 -4.091 -31.159 1.00 79.31 174 PRO A C 1
ATOM 1288 O O . PRO A 1 174 ? 27.987 -3.694 -30.413 1.00 79.31 174 PRO A O 1
ATOM 1291 N N . TRP A 1 175 ? 25.912 -3.488 -31.265 1.00 84.25 175 TRP A N 1
ATOM 1292 C CA . TRP A 1 175 ? 25.458 -2.365 -30.452 1.00 84.25 175 TRP A CA 1
ATOM 1293 C C . TRP A 1 175 ? 24.564 -2.844 -29.320 1.00 84.25 175 TRP A C 1
ATOM 1295 O O . TRP A 1 175 ? 23.845 -3.829 -29.481 1.00 84.25 175 TRP A O 1
ATOM 1305 N N . TYR A 1 176 ? 24.580 -2.127 -28.202 1.00 87.44 176 TYR A N 1
ATOM 1306 C CA . TYR A 1 176 ? 23.759 -2.457 -27.043 1.00 87.44 176 TYR A CA 1
ATOM 1307 C C . TYR A 1 176 ? 22.653 -1.432 -26.833 1.00 87.44 176 TYR A C 1
ATOM 1309 O O . TYR A 1 176 ? 22.885 -0.221 -26.886 1.00 87.44 176 TYR A O 1
ATOM 1317 N N . LEU A 1 177 ? 21.456 -1.943 -26.569 1.00 88.25 177 LEU A N 1
ATOM 1318 C CA . LEU A 1 177 ? 20.282 -1.177 -26.185 1.00 88.25 177 LEU A CA 1
ATOM 1319 C C . LEU A 1 177 ? 19.843 -1.625 -24.801 1.00 88.25 177 LEU A C 1
ATOM 1321 O O . LEU A 1 177 ? 19.743 -2.820 -24.537 1.00 88.25 177 LEU A O 1
ATOM 1325 N N . TYR A 1 178 ? 19.551 -0.656 -23.950 1.00 92.56 178 TYR A N 1
ATOM 1326 C CA . TYR A 1 178 ? 19.060 -0.875 -22.598 1.00 92.56 178 TYR A CA 1
ATOM 1327 C C . TYR A 1 178 ? 17.670 -0.263 -22.534 1.00 92.56 178 TYR A C 1
ATOM 1329 O O . TYR A 1 178 ? 17.506 0.924 -22.825 1.00 92.56 178 TYR A O 1
ATOM 1337 N N . GLY A 1 179 ? 16.660 -1.066 -22.229 1.00 92.75 179 GLY A N 1
ATOM 1338 C CA . GLY A 1 179 ? 15.267 -0.641 -22.253 1.00 92.75 179 GLY A CA 1
ATOM 1339 C C . GLY A 1 179 ? 14.554 -1.004 -20.968 1.00 92.75 179 GLY A C 1
ATOM 1340 O O . GLY A 1 179 ? 14.747 -2.093 -20.441 1.00 92.75 179 GLY A O 1
ATOM 1341 N N . ILE A 1 180 ? 13.711 -0.094 -20.494 1.00 96.25 180 ILE A N 1
ATOM 1342 C CA . ILE A 1 180 ? 12.744 -0.379 -19.435 1.00 96.25 180 ILE A CA 1
ATOM 1343 C C . ILE A 1 180 ? 11.390 -0.484 -20.109 1.00 96.25 180 ILE A C 1
ATOM 1345 O O . ILE A 1 180 ? 10.878 0.530 -20.591 1.00 96.25 180 ILE A O 1
ATOM 1349 N N . GLY A 1 181 ? 10.882 -1.708 -20.216 1.00 94.19 181 GLY A N 1
ATOM 1350 C CA . GLY A 1 181 ? 9.569 -2.008 -20.758 1.00 94.19 181 GLY A CA 1
ATOM 1351 C C . GLY A 1 181 ? 8.482 -1.620 -19.765 1.00 94.19 181 GLY A C 1
ATOM 1352 O O . GLY A 1 181 ? 8.654 -1.741 -18.554 1.00 94.19 181 GLY A O 1
ATOM 1353 N N . ILE A 1 182 ? 7.386 -1.089 -20.291 1.00 95.06 182 ILE A N 1
ATOM 1354 C CA . ILE A 1 182 ? 6.250 -0.569 -19.541 1.00 95.06 182 ILE A CA 1
ATOM 1355 C C . ILE A 1 182 ? 4.987 -1.024 -20.261 1.00 95.06 182 ILE A C 1
ATOM 1357 O O . ILE A 1 182 ? 4.815 -0.755 -21.454 1.00 95.06 182 ILE A O 1
ATOM 1361 N N . VAL A 1 183 ? 4.091 -1.683 -19.537 1.00 92.31 183 VAL A N 1
ATOM 1362 C CA . VAL A 1 183 ? 2.779 -2.079 -20.054 1.00 92.31 183 VAL A CA 1
ATOM 1363 C C . VAL A 1 183 ? 1.684 -1.645 -19.093 1.00 92.31 183 VAL A C 1
ATOM 1365 O O . VAL A 1 183 ? 1.882 -1.574 -17.876 1.00 92.31 183 VAL A O 1
ATOM 1368 N N . ASN A 1 184 ? 0.522 -1.332 -19.657 1.00 91.69 184 ASN A N 1
ATOM 1369 C CA . ASN A 1 184 ? -0.672 -1.110 -18.865 1.00 91.69 184 ASN A CA 1
ATOM 1370 C C . ASN A 1 184 ? -1.191 -2.484 -18.394 1.00 91.69 184 ASN A C 1
ATOM 1372 O O . ASN A 1 184 ? -1.450 -3.324 -19.256 1.00 91.69 184 ASN A O 1
ATOM 1376 N N . PRO A 1 185 ? -1.333 -2.738 -17.078 1.00 87.00 185 PRO A N 1
ATOM 1377 C CA . PRO A 1 185 ? -1.901 -3.990 -16.567 1.00 87.00 185 PRO A CA 1
ATOM 1378 C C . PRO A 1 185 ? -3.374 -4.185 -16.953 1.00 87.00 185 PRO A C 1
ATOM 1380 O O . PRO A 1 185 ? -3.897 -5.286 -16.850 1.00 87.00 185 PRO A O 1
ATOM 1383 N N . GLU A 1 186 ? -4.057 -3.124 -17.384 1.00 85.50 186 GLU A N 1
ATOM 1384 C CA . GLU A 1 186 ? -5.477 -3.146 -17.716 1.00 85.50 186 GLU A CA 1
ATOM 1385 C C . GLU A 1 186 ? -5.675 -2.734 -19.184 1.00 85.50 186 GLU A C 1
ATOM 1387 O O . GLU A 1 186 ? -5.818 -1.552 -19.513 1.00 85.50 186 GLU A O 1
ATOM 1392 N N . ILE A 1 187 ? -5.643 -3.716 -20.094 1.00 79.44 187 ILE A N 1
ATOM 1393 C CA . ILE A 1 187 ? -5.937 -3.511 -21.520 1.00 79.44 187 ILE A CA 1
ATOM 1394 C C . ILE A 1 187 ? -7.161 -4.332 -21.924 1.00 79.44 187 ILE A C 1
ATOM 1396 O O . ILE A 1 187 ? -7.079 -5.526 -22.205 1.00 79.44 187 ILE A O 1
ATOM 1400 N N . ASP A 1 188 ? -8.295 -3.646 -22.045 1.00 70.81 188 ASP A N 1
ATOM 1401 C CA . ASP A 1 188 ? -9.565 -4.266 -22.435 1.00 70.81 188 ASP A CA 1
ATOM 1402 C C . ASP A 1 188 ? -9.783 -4.354 -23.953 1.00 70.81 188 ASP A C 1
ATOM 1404 O O . ASP A 1 188 ? -10.687 -5.062 -24.405 1.00 70.81 188 ASP A O 1
ATOM 1408 N N . ASP A 1 189 ? -9.002 -3.625 -24.763 1.00 78.25 189 ASP A N 1
ATOM 1409 C CA . ASP A 1 189 ? -9.124 -3.644 -26.225 1.00 78.25 189 ASP A CA 1
ATOM 1410 C C . ASP A 1 189 ? -8.182 -4.699 -26.840 1.00 78.25 189 ASP A C 1
ATOM 1412 O O . ASP A 1 189 ? -6.961 -4.508 -26.873 1.00 78.25 189 ASP A O 1
ATOM 1416 N N . PRO A 1 190 ? -8.713 -5.794 -27.425 1.00 75.00 190 PRO A N 1
ATOM 1417 C CA . PRO A 1 190 ? -7.893 -6.807 -28.084 1.00 75.00 190 PRO A CA 1
ATOM 1418 C C . PRO A 1 190 ? -7.051 -6.263 -29.246 1.00 75.00 190 PRO A C 1
ATOM 1420 O O . PRO A 1 190 ? -6.099 -6.919 -29.664 1.00 75.00 190 PRO A O 1
ATOM 1423 N N . ALA A 1 191 ? -7.403 -5.101 -29.810 1.00 74.50 191 ALA A N 1
ATOM 1424 C CA . ALA A 1 191 ? -6.623 -4.456 -30.863 1.00 74.50 191 ALA A CA 1
ATOM 1425 C C . ALA A 1 191 ? -5.328 -3.814 -30.342 1.00 74.50 191 ALA A C 1
ATOM 1427 O O . ALA A 1 191 ? -4.401 -3.621 -31.131 1.00 74.50 191 ALA A O 1
ATOM 1428 N N . THR A 1 192 ? -5.256 -3.490 -29.049 1.00 75.81 192 THR A N 1
ATOM 1429 C CA . THR A 1 192 ? -4.093 -2.853 -28.416 1.00 75.81 192 THR A CA 1
ATOM 1430 C C . THR A 1 192 ? -3.412 -3.744 -27.381 1.00 75.81 192 THR A C 1
ATOM 143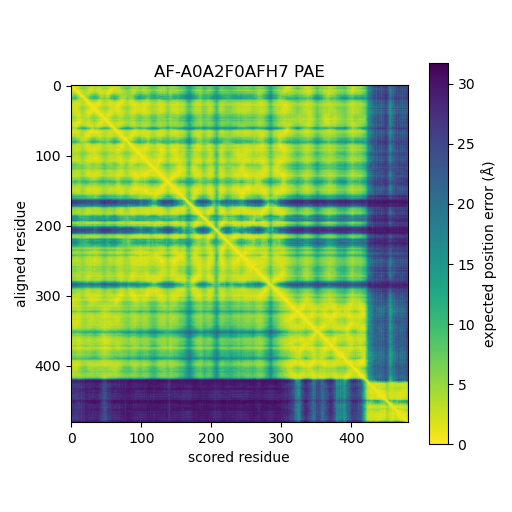2 O O . THR A 1 192 ? -2.321 -3.393 -26.946 1.00 75.81 192 THR A O 1
ATOM 1435 N N . ALA A 1 193 ? -3.964 -4.924 -27.077 1.00 71.88 193 ALA A N 1
ATOM 1436 C CA . ALA A 1 193 ? -3.402 -5.921 -26.154 1.00 71.88 193 ALA A CA 1
ATOM 1437 C C . ALA A 1 193 ? -1.959 -6.376 -26.471 1.00 71.88 193 ALA A C 1
ATOM 1439 O O . ALA A 1 193 ? -1.296 -6.946 -25.617 1.00 71.88 193 ALA A O 1
ATOM 1440 N N . GLY A 1 194 ? -1.457 -6.126 -27.686 1.00 72.88 194 GLY A N 1
ATOM 1441 C CA . GLY A 1 194 ? -0.064 -6.380 -28.084 1.00 72.88 194 GLY A CA 1
ATOM 1442 C C . GLY A 1 194 ? 0.870 -5.165 -27.978 1.00 72.88 194 GLY A C 1
ATOM 1443 O O . GLY A 1 194 ? 1.949 -5.171 -28.575 1.00 72.88 194 GLY A O 1
ATOM 1444 N N . THR A 1 195 ? 0.440 -4.085 -27.320 1.00 85.88 195 THR A N 1
ATOM 1445 C CA . THR A 1 195 ? 1.194 -2.826 -27.244 1.00 85.88 195 THR A CA 1
ATOM 1446 C C . THR A 1 195 ? 1.988 -2.757 -25.950 1.00 85.88 195 THR A C 1
ATOM 1448 O O . THR A 1 195 ? 1.416 -2.751 -24.866 1.00 85.88 195 THR A O 1
ATOM 1451 N N . ALA A 1 196 ? 3.305 -2.630 -26.075 1.00 90.69 196 ALA A N 1
ATOM 1452 C CA . ALA A 1 196 ? 4.189 -2.270 -24.977 1.00 90.69 196 ALA A CA 1
ATOM 1453 C C . ALA A 1 196 ? 4.870 -0.937 -25.260 1.00 90.69 196 ALA A C 1
ATOM 1455 O O . ALA A 1 196 ? 4.976 -0.489 -26.402 1.00 90.69 196 ALA A O 1
ATOM 1456 N N . TYR A 1 197 ? 5.367 -0.309 -24.210 1.00 94.75 197 TYR A N 1
ATOM 1457 C CA . TYR A 1 197 ? 6.148 0.912 -24.290 1.00 94.75 197 TYR A CA 1
ATOM 1458 C C . TYR A 1 197 ? 7.517 0.648 -23.696 1.00 94.75 197 TYR A C 1
ATOM 1460 O O . TYR A 1 197 ? 7.694 -0.275 -22.908 1.00 94.75 197 TYR A O 1
ATOM 1468 N N . ALA A 1 198 ? 8.506 1.440 -24.082 1.00 94.12 198 ALA A N 1
ATOM 1469 C CA . ALA A 1 198 ? 9.819 1.351 -23.479 1.00 94.12 198 ALA A CA 1
ATOM 1470 C C . ALA A 1 198 ? 10.469 2.721 -23.360 1.00 94.12 198 ALA A C 1
ATOM 1472 O O . ALA A 1 198 ? 10.357 3.557 -24.257 1.00 94.12 198 ALA A O 1
ATOM 1473 N N . ILE A 1 199 ? 11.212 2.930 -22.279 1.00 95.06 199 ILE A N 1
ATOM 1474 C CA . ILE A 1 199 ? 12.189 4.014 -22.197 1.00 95.06 199 ILE A CA 1
ATOM 1475 C C . ILE A 1 199 ? 13.537 3.400 -22.554 1.00 95.06 199 ILE A C 1
ATOM 1477 O O . ILE A 1 199 ? 14.142 2.689 -21.753 1.00 95.06 199 ILE A O 1
ATOM 1481 N N . GLY A 1 200 ? 13.960 3.624 -23.794 1.00 89.50 200 GLY A N 1
ATOM 1482 C CA . GLY A 1 200 ? 15.173 3.054 -24.359 1.00 89.50 200 GLY A CA 1
ATOM 1483 C C . GLY A 1 200 ? 16.357 4.008 -24.265 1.00 89.50 200 GLY A C 1
ATOM 1484 O O . GLY A 1 200 ? 16.233 5.209 -24.514 1.00 89.50 200 GLY A O 1
ATOM 1485 N N . TYR A 1 201 ? 17.528 3.456 -23.970 1.00 88.50 201 TYR A N 1
ATOM 1486 C CA . TYR A 1 201 ? 18.827 4.092 -24.126 1.00 88.50 201 TYR A CA 1
ATOM 1487 C C . TYR A 1 201 ? 19.682 3.286 -25.112 1.00 88.50 201 TYR A C 1
ATOM 1489 O O . TYR A 1 201 ? 19.912 2.091 -24.934 1.00 88.50 201 TYR A O 1
ATOM 1497 N N . GLY A 1 202 ? 20.175 3.970 -26.142 1.00 82.81 202 GLY A N 1
ATOM 1498 C CA . GLY A 1 202 ? 21.142 3.455 -27.105 1.00 82.81 202 GLY A CA 1
ATOM 1499 C C . GLY A 1 202 ? 21.989 4.608 -27.632 1.00 82.81 202 GLY A C 1
ATOM 1500 O O . GLY A 1 202 ? 21.446 5.661 -27.960 1.00 82.81 202 GLY A O 1
ATOM 1501 N N . ASP A 1 203 ? 23.310 4.431 -27.669 1.00 73.19 203 ASP A N 1
ATOM 1502 C CA . ASP A 1 203 ? 24.276 5.471 -28.081 1.00 73.19 203 ASP A CA 1
ATOM 1503 C C . ASP A 1 203 ? 25.290 4.945 -29.115 1.00 73.19 203 ASP A C 1
ATOM 1505 O O . ASP A 1 203 ? 26.432 5.391 -29.221 1.00 73.19 203 ASP A O 1
ATOM 1509 N N . GLY A 1 204 ? 24.878 3.942 -29.888 1.00 60.28 204 GLY A N 1
ATOM 1510 C CA . GLY A 1 204 ? 25.685 3.357 -30.946 1.00 60.28 204 GLY A CA 1
ATOM 1511 C C . GLY A 1 204 ? 24.798 2.605 -31.922 1.00 60.28 204 GLY A C 1
ATOM 1512 O O . GLY A 1 204 ? 24.050 1.727 -31.516 1.00 60.28 204 GLY A O 1
ATOM 1513 N N . GLY A 1 205 ? 24.872 2.947 -33.208 1.00 61.53 205 GLY A N 1
ATOM 1514 C CA . GLY A 1 205 ? 24.328 2.116 -34.281 1.00 61.53 205 GLY A CA 1
ATOM 1515 C C . GLY A 1 205 ? 23.181 2.695 -35.100 1.00 61.53 205 GLY A C 1
ATOM 1516 O O . GLY A 1 205 ? 22.543 3.689 -34.753 1.00 61.53 205 GLY A O 1
ATOM 1517 N N . PHE A 1 206 ? 22.955 2.040 -36.239 1.00 57.41 206 PHE A N 1
ATOM 1518 C CA . PHE A 1 206 ? 21.818 2.258 -37.127 1.00 57.41 206 PHE A CA 1
ATOM 1519 C C . PHE A 1 206 ? 20.999 0.969 -37.177 1.00 57.41 206 PHE A C 1
ATOM 1521 O O . PHE A 1 206 ? 21.520 -0.070 -37.581 1.00 57.41 206 PHE A O 1
ATOM 1528 N N . TRP A 1 207 ? 19.723 1.046 -36.813 1.00 50.97 207 TRP A N 1
ATOM 1529 C CA . TRP A 1 207 ? 18.759 -0.036 -36.961 1.00 50.97 207 TRP A CA 1
ATOM 1530 C C . TRP A 1 207 ? 17.839 0.265 -38.147 1.00 50.97 207 TRP A C 1
ATOM 1532 O O . TRP A 1 207 ? 17.156 1.284 -38.160 1.00 50.97 207 TRP A O 1
ATOM 1542 N N . GLY A 1 208 ? 17.820 -0.586 -39.180 1.00 53.28 208 GLY A N 1
ATOM 1543 C CA . GLY A 1 208 ? 16.882 -0.434 -40.307 1.00 53.28 208 GLY A CA 1
ATOM 1544 C C . GLY A 1 208 ? 17.007 0.872 -41.115 1.00 53.28 208 GLY A C 1
ATOM 1545 O O . GLY A 1 208 ? 16.106 1.203 -41.880 1.00 53.28 208 GLY A O 1
ATOM 1546 N N . GLY A 1 209 ? 18.116 1.610 -40.974 1.00 54.69 209 GLY A N 1
ATOM 1547 C CA . GLY A 1 209 ? 18.341 2.912 -41.616 1.00 54.69 209 GLY A CA 1
ATOM 1548 C C . GLY A 1 209 ? 18.136 4.128 -40.705 1.00 54.69 209 GLY A C 1
ATOM 1549 O O . GLY A 1 209 ? 18.554 5.221 -41.089 1.00 54.69 209 GLY A O 1
ATOM 1550 N N . ASP A 1 210 ? 17.601 3.934 -39.498 1.00 55.22 210 ASP A N 1
ATOM 1551 C CA . ASP A 1 210 ? 17.442 4.970 -38.477 1.00 55.22 210 ASP A CA 1
ATOM 1552 C C . ASP A 1 210 ? 18.493 4.802 -37.377 1.00 55.22 210 ASP A C 1
ATOM 1554 O O . ASP A 1 210 ? 18.838 3.690 -36.980 1.00 55.22 210 ASP A O 1
ATOM 1558 N N . ALA A 1 211 ? 19.066 5.908 -36.909 1.00 59.00 211 ALA A N 1
ATOM 1559 C CA . ALA A 1 211 ? 20.024 5.855 -35.813 1.00 59.00 211 ALA A CA 1
ATOM 1560 C C . ALA A 1 211 ? 19.296 5.564 -34.493 1.00 59.00 211 ALA A C 1
ATOM 1562 O O . ALA A 1 211 ? 18.244 6.140 -34.212 1.00 59.00 211 ALA A O 1
ATOM 1563 N N . LEU A 1 212 ? 19.865 4.653 -33.704 1.00 66.81 212 LEU A N 1
ATOM 1564 C CA . LEU A 1 212 ? 19.358 4.306 -32.382 1.00 66.81 212 LEU A CA 1
ATOM 1565 C C . LEU A 1 212 ? 19.674 5.465 -31.438 1.00 66.81 212 LEU A C 1
ATOM 1567 O O . LEU A 1 212 ? 20.841 5.757 -31.179 1.00 66.81 212 LEU A O 1
ATOM 1571 N N . TYR A 1 213 ? 18.631 6.150 -30.973 1.00 76.81 213 TYR A N 1
ATOM 1572 C CA . TYR A 1 213 ? 18.745 7.254 -30.027 1.00 76.81 213 TYR A CA 1
ATOM 1573 C C . TYR A 1 213 ? 17.973 6.945 -28.750 1.00 76.81 213 TYR A C 1
ATOM 1575 O O . TYR A 1 213 ? 16.973 6.226 -28.803 1.00 76.81 213 TYR A O 1
ATOM 1583 N N . PRO A 1 214 ? 18.379 7.528 -27.612 1.00 89.62 214 PRO A N 1
ATOM 1584 C CA . PRO A 1 214 ? 17.596 7.430 -26.397 1.00 89.62 214 PRO A CA 1
ATOM 1585 C C . PRO A 1 214 ? 16.222 8.090 -26.584 1.00 89.62 214 PRO A C 1
ATOM 1587 O O . PRO A 1 214 ? 16.127 9.198 -27.124 1.00 89.62 214 PRO A O 1
ATOM 1590 N N . GLY A 1 215 ? 15.159 7.424 -26.140 1.00 93.19 215 GLY A N 1
ATOM 1591 C CA . GLY A 1 215 ? 13.793 7.896 -26.345 1.00 93.19 215 GLY A CA 1
ATOM 1592 C C . GLY A 1 215 ? 12.727 7.015 -25.702 1.00 93.19 215 GLY A C 1
ATOM 1593 O O . GLY A 1 215 ? 13.017 5.991 -25.090 1.00 93.19 215 GLY A O 1
ATOM 1594 N N . VAL A 1 216 ? 11.480 7.445 -25.855 1.00 95.69 216 VAL A N 1
ATOM 1595 C CA . VAL A 1 216 ? 10.273 6.688 -25.536 1.00 95.69 216 VAL A CA 1
ATOM 1596 C C . VAL A 1 216 ? 9.812 5.996 -26.807 1.00 95.69 216 VAL A C 1
ATOM 1598 O O . VAL A 1 216 ? 9.552 6.658 -27.819 1.00 95.69 216 VAL A O 1
ATOM 1601 N N . LEU A 1 217 ? 9.720 4.676 -26.746 1.00 92.12 217 LEU A N 1
ATOM 1602 C CA . LEU A 1 217 ? 9.308 3.825 -27.845 1.00 92.12 217 LEU A CA 1
ATOM 1603 C C . LEU A 1 217 ? 7.948 3.210 -27.546 1.00 92.12 217 LEU A C 1
ATOM 1605 O O . LEU A 1 217 ? 7.658 2.853 -26.406 1.00 92.12 217 LEU A O 1
ATOM 1609 N N . LYS A 1 218 ? 7.152 3.032 -28.592 1.00 92.62 218 LYS A N 1
ATOM 1610 C CA . LYS A 1 218 ? 6.061 2.066 -28.621 1.00 92.62 218 LYS A CA 1
ATOM 1611 C C . LYS A 1 218 ? 6.542 0.843 -29.375 1.00 92.62 218 LYS A C 1
ATOM 1613 O O . LYS A 1 218 ? 7.154 0.962 -30.435 1.00 92.62 218 LYS A O 1
ATOM 1618 N N . ILE A 1 219 ? 6.251 -0.318 -28.825 1.00 86.56 219 ILE A N 1
ATOM 1619 C CA . ILE A 1 219 ? 6.595 -1.625 -29.353 1.00 86.56 219 ILE A CA 1
ATOM 1620 C C . ILE A 1 219 ? 5.275 -2.334 -29.627 1.00 86.56 219 ILE A C 1
ATOM 1622 O O . ILE A 1 219 ? 4.396 -2.405 -28.769 1.00 86.56 219 ILE A O 1
ATOM 1626 N N . SER A 1 220 ? 5.115 -2.825 -30.848 1.00 84.19 220 SER A N 1
ATOM 1627 C CA . SER A 1 220 ? 3.959 -3.627 -31.237 1.00 84.19 220 SER A CA 1
ATOM 1628 C C . SER A 1 220 ? 4.424 -5.022 -31.599 1.00 84.19 220 SER A C 1
ATOM 1630 O O . SER A 1 220 ? 5.417 -5.185 -32.314 1.00 84.19 220 SER A O 1
ATOM 1632 N N . GLY A 1 221 ? 3.693 -6.016 -31.116 1.00 78.00 221 GLY A N 1
ATOM 1633 C CA . GLY A 1 221 ? 3.973 -7.412 -31.394 1.00 78.00 221 GLY A CA 1
ATOM 1634 C C . GLY A 1 221 ? 3.106 -8.332 -30.551 1.00 78.00 221 GLY A C 1
ATOM 1635 O O . GLY A 1 221 ? 1.978 -7.994 -30.191 1.00 78.00 221 GLY A O 1
ATOM 1636 N N . ASP A 1 222 ? 3.651 -9.497 -30.236 1.00 74.75 222 ASP A N 1
ATOM 1637 C CA . ASP A 1 222 ? 3.022 -10.481 -29.368 1.00 74.75 222 ASP A CA 1
ATOM 1638 C C . ASP A 1 222 ? 3.756 -10.511 -28.025 1.00 74.75 222 ASP A C 1
ATOM 1640 O O . ASP A 1 222 ? 4.850 -11.067 -27.915 1.00 74.75 222 ASP A O 1
ATOM 1644 N N . LEU A 1 223 ? 3.140 -9.902 -27.009 1.00 72.00 223 LEU A N 1
ATOM 1645 C CA . LEU A 1 223 ? 3.692 -9.815 -25.656 1.00 72.00 223 LEU A CA 1
ATOM 1646 C C . LEU A 1 223 ? 3.821 -11.190 -24.989 1.00 72.00 223 LEU A C 1
ATOM 1648 O O . LEU A 1 223 ? 4.738 -11.387 -24.199 1.00 72.00 223 LEU A O 1
ATOM 1652 N N . ALA A 1 224 ? 2.966 -12.157 -25.344 1.00 68.12 224 ALA A N 1
ATOM 1653 C CA . ALA A 1 224 ? 3.000 -13.496 -24.758 1.00 68.12 224 ALA A CA 1
ATOM 1654 C C . ALA A 1 224 ? 4.176 -14.325 -25.289 1.00 68.12 224 ALA A C 1
ATOM 1656 O O . ALA A 1 224 ? 4.739 -15.150 -24.570 1.00 68.12 224 ALA A O 1
ATOM 1657 N N . THR A 1 225 ? 4.556 -14.124 -26.555 1.00 68.44 225 THR A N 1
ATOM 1658 C CA . THR A 1 225 ? 5.720 -14.807 -27.146 1.00 68.44 225 THR A CA 1
ATOM 1659 C C . THR A 1 225 ? 6.995 -13.967 -27.128 1.00 68.44 225 THR A C 1
ATOM 1661 O O . THR A 1 225 ? 8.057 -14.488 -27.465 1.00 68.44 225 THR A O 1
ATOM 1664 N N . GLY A 1 226 ? 6.904 -12.686 -26.758 1.00 67.00 226 GLY A N 1
ATOM 1665 C CA . GLY A 1 226 ? 8.005 -11.724 -26.834 1.00 67.00 226 GLY A CA 1
ATOM 1666 C C . GLY A 1 226 ? 8.399 -11.360 -28.271 1.00 67.00 226 GLY A C 1
ATOM 1667 O O . GLY A 1 226 ? 9.483 -10.823 -28.500 1.00 67.00 226 GLY A O 1
ATOM 1668 N N . THR A 1 227 ? 7.553 -11.668 -29.260 1.00 71.44 227 THR A N 1
ATOM 1669 C CA . THR A 1 227 ? 7.850 -11.378 -30.668 1.00 71.44 227 THR A CA 1
ATOM 1670 C C . THR A 1 227 ? 7.615 -9.898 -30.945 1.00 71.44 227 THR A C 1
ATOM 1672 O O . THR A 1 227 ? 6.501 -9.408 -30.777 1.00 71.44 227 THR A O 1
ATOM 1675 N N . ILE A 1 228 ? 8.644 -9.191 -31.413 1.00 74.00 228 ILE A N 1
ATOM 1676 C CA . ILE A 1 228 ? 8.548 -7.784 -31.819 1.00 74.00 228 ILE A CA 1
ATOM 1677 C C . ILE A 1 228 ? 8.228 -7.712 -33.316 1.00 74.00 228 ILE A C 1
ATOM 1679 O O . ILE A 1 228 ? 9.042 -8.127 -34.141 1.00 74.00 228 ILE A O 1
ATOM 1683 N N . ASP A 1 229 ? 7.078 -7.137 -33.673 1.00 75.94 229 ASP A N 1
ATOM 1684 C CA . ASP A 1 229 ? 6.708 -6.891 -35.073 1.00 75.94 229 ASP A CA 1
ATOM 1685 C C . ASP A 1 229 ? 7.249 -5.543 -35.567 1.00 75.94 229 ASP A C 1
ATOM 1687 O O . ASP A 1 229 ? 7.739 -5.426 -36.694 1.00 75.94 229 ASP A O 1
ATOM 1691 N N . SER A 1 230 ? 7.140 -4.497 -34.741 1.00 77.94 230 SER A N 1
ATOM 1692 C CA . SER A 1 230 ? 7.600 -3.145 -35.079 1.00 77.94 230 SER A CA 1
ATOM 1693 C C . SER A 1 230 ? 7.815 -2.273 -33.842 1.00 77.94 230 SER A C 1
ATOM 1695 O O . SER A 1 230 ? 7.284 -2.562 -32.770 1.00 77.94 230 SER A O 1
ATOM 1697 N N . PHE A 1 231 ? 8.560 -1.178 -34.010 1.00 82.19 231 PHE A N 1
ATOM 1698 C CA . PHE A 1 231 ? 8.688 -0.124 -33.006 1.00 82.19 231 PHE A CA 1
ATOM 1699 C C . PHE A 1 231 ? 8.537 1.266 -33.636 1.00 82.19 231 PHE A C 1
ATOM 1701 O O . PHE A 1 231 ? 8.860 1.465 -34.810 1.00 82.19 231 PHE A O 1
ATOM 1708 N N . GLU A 1 232 ? 8.087 2.237 -32.846 1.00 88.19 232 GLU A N 1
ATOM 1709 C CA . GLU A 1 232 ? 8.050 3.655 -33.215 1.00 88.19 232 GLU A CA 1
ATOM 1710 C C . GLU A 1 232 ? 8.521 4.547 -32.062 1.00 88.19 232 GLU A C 1
ATOM 1712 O O . GLU A 1 232 ? 8.293 4.245 -30.894 1.00 88.19 232 GLU A O 1
ATOM 1717 N N . PHE A 1 233 ? 9.173 5.667 -32.384 1.00 89.44 233 PHE A N 1
ATOM 1718 C CA . PHE A 1 233 ? 9.540 6.680 -31.394 1.00 89.44 233 PHE A CA 1
ATOM 1719 C C . PHE A 1 233 ? 8.362 7.621 -31.141 1.00 89.44 233 PHE A C 1
ATOM 1721 O O . PHE A 1 233 ? 7.942 8.351 -32.041 1.00 89.44 233 PHE A O 1
ATOM 1728 N N . LEU A 1 234 ? 7.882 7.656 -29.901 1.00 93.62 234 LEU A N 1
ATOM 1729 C CA . LEU A 1 234 ? 6.858 8.604 -29.456 1.00 93.62 234 LEU A CA 1
ATOM 1730 C C . LEU A 1 234 ? 7.479 9.944 -29.061 1.00 93.62 234 LEU A C 1
ATOM 1732 O O . LEU A 1 234 ? 6.917 11.010 -29.311 1.00 93.62 234 LEU A O 1
ATOM 1736 N N . SER A 1 235 ? 8.662 9.900 -28.446 1.00 93.25 235 SER A N 1
ATOM 1737 C CA . SER A 1 235 ? 9.364 11.090 -27.980 1.00 93.25 235 SER A CA 1
ATOM 1738 C C . SER A 1 235 ? 10.852 10.822 -27.807 1.00 93.25 235 SER A C 1
ATOM 1740 O O . SER A 1 235 ? 11.246 9.788 -27.286 1.00 93.25 235 SER A O 1
ATOM 1742 N N . ASN A 1 236 ? 11.688 11.800 -28.146 1.00 90.19 236 ASN A N 1
ATOM 1743 C CA . ASN A 1 236 ? 13.119 11.775 -27.810 1.00 90.19 236 ASN A CA 1
ATOM 1744 C C . ASN A 1 236 ? 13.414 12.626 -26.563 1.00 90.19 236 ASN A C 1
ATOM 1746 O O . ASN A 1 236 ? 14.568 12.904 -26.241 1.00 90.19 236 ASN A O 1
ATOM 1750 N N . ASN A 1 237 ? 12.369 13.114 -25.885 1.00 91.62 237 ASN A N 1
ATOM 1751 C CA . ASN A 1 237 ? 12.494 13.943 -24.696 1.00 91.62 237 ASN A CA 1
ATOM 1752 C C . ASN A 1 237 ? 12.588 13.058 -23.451 1.00 91.62 237 ASN A C 1
ATOM 1754 O O . ASN A 1 237 ? 11.623 12.876 -22.706 1.00 91.62 237 ASN A O 1
ATOM 1758 N N . ILE A 1 238 ? 13.778 12.502 -23.253 1.00 94.88 238 ILE A N 1
ATOM 1759 C CA . ILE A 1 238 ? 14.149 11.799 -22.030 1.00 94.88 238 ILE A CA 1
ATOM 1760 C C . ILE A 1 238 ? 15.391 12.451 -21.426 1.00 94.88 238 ILE A C 1
ATOM 1762 O O . ILE A 1 238 ? 16.190 13.080 -22.122 1.00 94.88 238 ILE A O 1
ATOM 1766 N N . SER A 1 239 ? 15.573 12.293 -20.121 1.00 96.25 239 SER A N 1
ATOM 1767 C CA . SER A 1 239 ? 16.857 12.554 -19.465 1.00 96.25 239 SER A CA 1
ATOM 1768 C C . SER A 1 239 ? 17.425 11.240 -18.960 1.00 96.25 239 SER A C 1
ATOM 1770 O O . SER A 1 239 ? 16.676 10.396 -18.479 1.00 96.25 239 SER A O 1
ATOM 1772 N N . TYR A 1 240 ? 18.740 11.069 -19.073 1.00 95.12 240 TYR A N 1
ATOM 1773 C CA . TYR A 1 240 ? 19.415 9.846 -18.656 1.00 95.12 240 TYR A CA 1
ATOM 1774 C C . TYR A 1 240 ? 20.757 10.136 -17.978 1.00 95.12 240 TYR A C 1
ATOM 1776 O O . TYR A 1 240 ? 21.342 11.211 -18.142 1.00 95.12 240 TYR A O 1
ATOM 1784 N N . ASN A 1 241 ? 21.229 9.182 -17.183 1.00 94.81 241 ASN A N 1
ATOM 1785 C CA . ASN A 1 241 ? 22.509 9.214 -16.488 1.00 94.81 241 ASN A CA 1
ATOM 1786 C C . ASN A 1 241 ? 23.071 7.790 -16.433 1.00 94.81 241 ASN A C 1
ATOM 1788 O O . ASN A 1 241 ? 22.424 6.901 -15.894 1.00 94.81 241 ASN A O 1
ATOM 1792 N N . THR A 1 242 ? 24.270 7.596 -16.979 1.00 93.50 242 THR A N 1
ATOM 1793 C CA . THR A 1 242 ? 24.939 6.290 -17.112 1.00 93.50 242 THR A CA 1
ATOM 1794 C C . THR A 1 242 ? 26.169 6.179 -16.206 1.00 93.50 242 THR A C 1
ATOM 1796 O O . THR A 1 242 ? 27.144 5.504 -16.534 1.00 93.50 242 THR A O 1
ATOM 1799 N N . ASN A 1 243 ? 26.218 6.952 -15.119 1.00 92.12 243 ASN A N 1
ATOM 1800 C CA . ASN A 1 243 ? 27.386 6.983 -14.247 1.00 92.12 243 ASN A CA 1
ATOM 1801 C C . ASN A 1 243 ? 27.491 5.699 -13.412 1.00 92.12 243 ASN A C 1
ATOM 1803 O O . ASN A 1 243 ? 26.619 5.398 -12.603 1.00 92.12 243 ASN A O 1
ATOM 1807 N N . GLY A 1 244 ? 28.633 5.017 -13.517 1.00 93.12 244 GLY A N 1
ATOM 1808 C CA . GLY A 1 244 ? 28.919 3.820 -12.728 1.00 93.12 244 GLY A CA 1
ATOM 1809 C C . GLY A 1 244 ? 28.245 2.592 -13.327 1.00 93.12 244 GLY A C 1
ATOM 1810 O O . GLY A 1 244 ? 28.401 2.330 -14.514 1.00 93.12 244 GLY A O 1
ATOM 1811 N N . ASN A 1 245 ? 27.517 1.848 -12.501 1.00 95.56 245 ASN A N 1
ATOM 1812 C CA . ASN A 1 245 ? 26.864 0.598 -12.889 1.00 95.56 245 ASN A CA 1
ATOM 1813 C C . ASN A 1 245 ? 25.365 0.766 -13.171 1.00 95.56 245 ASN A C 1
ATOM 1815 O O . ASN A 1 245 ? 24.660 -0.215 -13.354 1.00 95.56 245 ASN A O 1
ATOM 1819 N N . THR A 1 246 ? 24.878 2.004 -13.201 1.00 95.38 246 THR A N 1
ATOM 1820 C CA . THR A 1 246 ? 23.446 2.288 -13.193 1.00 95.38 246 THR A CA 1
ATOM 1821 C C . THR A 1 246 ? 23.062 3.141 -14.391 1.00 95.38 246 THR A C 1
ATOM 1823 O O . THR A 1 246 ? 23.688 4.176 -14.649 1.00 95.38 246 THR A O 1
ATOM 1826 N N . LEU A 1 247 ? 21.997 2.739 -15.078 1.00 96.25 247 LEU A N 1
ATOM 1827 C CA . LEU A 1 247 ? 21.265 3.569 -16.024 1.00 96.25 247 LEU A CA 1
ATOM 1828 C C . LEU A 1 247 ? 20.059 4.178 -15.311 1.00 96.25 247 LEU A C 1
ATOM 1830 O O . LEU A 1 247 ? 19.075 3.495 -15.050 1.00 96.25 247 LEU A O 1
ATOM 1834 N N . GLN A 1 248 ? 20.107 5.477 -15.033 1.00 97.25 248 GLN A N 1
ATOM 1835 C CA . GLN A 1 248 ? 18.916 6.216 -14.623 1.00 97.25 248 GLN A CA 1
ATOM 1836 C C . GLN A 1 248 ? 18.283 6.859 -15.847 1.00 97.25 248 GLN A C 1
ATOM 1838 O O . GLN A 1 248 ? 18.987 7.508 -16.625 1.00 97.25 248 GLN A O 1
ATOM 1843 N N . VAL A 1 249 ? 16.965 6.754 -15.983 1.00 97.25 249 VAL A N 1
ATOM 1844 C CA . VAL A 1 249 ? 16.185 7.393 -17.050 1.00 97.25 249 VAL A CA 1
ATOM 1845 C C . VAL A 1 249 ? 14.927 8.049 -16.491 1.00 97.25 249 VAL A C 1
ATOM 1847 O O . VAL A 1 249 ? 14.367 7.615 -15.487 1.00 97.25 249 VAL A O 1
ATOM 1850 N N . THR A 1 250 ? 14.472 9.119 -17.135 1.00 97.94 250 THR A N 1
ATOM 1851 C CA . THR A 1 250 ? 13.202 9.768 -16.799 1.00 97.94 250 THR A CA 1
ATOM 1852 C C . THR A 1 250 ? 12.543 10.384 -18.023 1.00 97.94 250 THR A C 1
ATOM 1854 O O . THR A 1 250 ? 13.219 10.888 -18.929 1.00 97.94 250 THR A O 1
ATOM 1857 N N . THR A 1 251 ? 11.211 10.364 -18.034 1.00 97.69 251 THR A N 1
ATOM 1858 C CA . THR A 1 251 ? 10.389 10.960 -19.085 1.00 97.69 251 THR A CA 1
ATOM 1859 C C . THR A 1 251 ? 9.012 11.364 -18.562 1.00 97.69 251 THR A C 1
ATOM 1861 O O . THR A 1 251 ? 8.555 10.852 -17.540 1.00 97.69 251 THR A O 1
ATOM 1864 N N . LEU A 1 252 ? 8.352 12.293 -19.258 1.00 98.06 252 LEU A N 1
ATOM 1865 C CA . LEU A 1 252 ? 6.958 12.630 -18.971 1.00 98.06 252 LEU A CA 1
ATOM 1866 C C . LEU A 1 252 ? 6.074 11.418 -19.275 1.00 98.06 252 LEU A C 1
ATOM 1868 O O . LEU A 1 252 ? 6.166 10.858 -20.369 1.00 98.06 252 LEU A O 1
ATOM 1872 N N . LEU A 1 253 ? 5.215 11.040 -18.327 1.00 96.81 253 LEU A N 1
ATOM 1873 C CA . LEU A 1 253 ? 4.360 9.861 -18.485 1.00 96.81 253 LEU A CA 1
ATOM 1874 C C . LEU A 1 253 ? 3.347 10.051 -19.625 1.00 96.81 253 LEU A C 1
ATOM 1876 O O . LEU A 1 253 ? 3.014 9.100 -20.326 1.00 96.81 253 LEU A O 1
ATOM 1880 N N . GLU A 1 254 ? 2.958 11.301 -19.890 1.00 96.75 254 GLU A N 1
ATOM 1881 C CA . GLU A 1 254 ? 2.031 11.677 -20.961 1.00 96.75 254 GLU A CA 1
ATOM 1882 C C . GLU A 1 254 ? 2.485 11.236 -22.365 1.00 96.75 254 GLU A C 1
ATOM 1884 O O . GLU A 1 254 ? 1.654 11.108 -23.261 1.00 96.75 254 GLU A O 1
ATOM 1889 N N . PHE A 1 255 ? 3.787 11.009 -22.593 1.00 97.06 255 PHE A N 1
ATOM 1890 C CA . PHE A 1 255 ? 4.260 10.481 -23.878 1.00 97.06 255 PHE A CA 1
ATOM 1891 C C . PHE A 1 255 ? 3.829 9.035 -24.115 1.00 97.06 255 PHE A C 1
ATOM 1893 O O . PHE A 1 255 ? 3.793 8.611 -25.265 1.00 97.06 255 PHE A O 1
ATOM 1900 N N . ILE A 1 256 ? 3.529 8.302 -23.044 1.00 96.25 256 ILE A N 1
ATOM 1901 C CA . ILE A 1 256 ? 3.049 6.924 -23.076 1.00 96.25 256 ILE A CA 1
ATOM 1902 C C . ILE A 1 256 ? 1.523 6.922 -22.952 1.00 96.25 256 ILE A C 1
ATOM 1904 O O . ILE A 1 256 ? 0.838 6.421 -23.838 1.00 96.25 256 ILE A O 1
ATOM 1908 N N . THR A 1 257 ? 0.979 7.556 -21.910 1.00 95.00 257 THR A N 1
ATOM 1909 C CA . THR A 1 257 ? -0.448 7.439 -21.560 1.00 95.00 257 THR A CA 1
ATOM 1910 C C . THR A 1 257 ? -1.397 8.170 -22.511 1.00 95.00 257 THR A C 1
ATOM 1912 O O . THR A 1 257 ? -2.566 7.807 -22.592 1.00 95.00 257 THR A O 1
ATOM 1915 N N . ASN A 1 258 ? -0.920 9.161 -23.277 1.00 95.12 258 ASN A N 1
ATOM 1916 C CA . ASN A 1 258 ? -1.731 9.797 -24.324 1.00 95.12 258 ASN A CA 1
ATOM 1917 C C . ASN A 1 258 ? -1.734 9.025 -25.652 1.00 95.12 258 ASN A C 1
ATOM 1919 O O . ASN A 1 258 ? -2.477 9.400 -26.567 1.00 95.12 258 ASN A O 1
ATOM 1923 N N . ASP A 1 259 ? -0.886 8.004 -25.815 1.00 94.56 259 ASP A N 1
ATOM 1924 C CA . ASP A 1 259 ? -0.938 7.169 -27.009 1.00 94.56 259 ASP A CA 1
ATOM 1925 C C . ASP A 1 259 ? -2.195 6.294 -26.984 1.00 94.56 259 ASP A C 1
ATOM 1927 O O . ASP A 1 259 ? -2.558 5.705 -25.969 1.00 94.56 259 ASP A O 1
ATOM 1931 N N . ALA A 1 260 ? -2.852 6.164 -28.137 1.00 90.25 260 ALA A N 1
ATOM 1932 C CA . ALA A 1 260 ? -4.107 5.423 -28.243 1.00 90.25 260 ALA A CA 1
ATOM 1933 C C . ALA A 1 260 ? -3.963 3.922 -27.925 1.00 90.25 260 ALA A C 1
ATOM 1935 O O . ALA A 1 260 ? -4.973 3.260 -27.707 1.00 90.25 260 ALA A O 1
ATOM 1936 N N . GLY A 1 261 ? -2.737 3.386 -27.936 1.00 89.81 261 GLY A N 1
ATOM 1937 C CA . GLY A 1 261 ? -2.452 2.003 -27.567 1.00 89.81 261 GLY A CA 1
ATOM 1938 C C . GLY A 1 261 ? -2.409 1.738 -26.060 1.00 89.81 261 GLY A C 1
ATOM 1939 O O . GLY A 1 261 ? -2.494 0.575 -25.680 1.00 89.81 261 GLY A O 1
ATOM 1940 N N . TRP A 1 262 ? -2.294 2.773 -25.216 1.00 91.62 262 TRP A N 1
ATOM 1941 C CA . TRP A 1 262 ? -2.110 2.597 -23.772 1.00 91.62 262 TRP A CA 1
ATOM 1942 C C . TRP A 1 262 ? -3.400 2.151 -23.086 1.00 91.62 262 TRP A C 1
ATOM 1944 O O . TRP A 1 262 ? -3.376 1.273 -22.230 1.00 91.62 262 TRP A O 1
ATOM 1954 N N . GLY A 1 263 ? -4.532 2.741 -23.475 1.00 90.50 263 GLY A N 1
ATOM 1955 C CA . GLY A 1 263 ? -5.819 2.545 -22.809 1.00 90.50 263 GLY A CA 1
ATOM 1956 C C . GLY A 1 263 ? -6.138 3.668 -21.821 1.00 90.50 263 GLY A C 1
ATOM 1957 O O . GLY A 1 263 ? -5.705 4.807 -22.002 1.00 90.50 263 GLY A O 1
ATOM 1958 N N . ALA A 1 264 ? -6.950 3.363 -20.808 1.00 89.38 264 ALA A N 1
ATOM 1959 C CA . ALA A 1 264 ? -7.343 4.340 -19.799 1.00 89.38 264 ALA A CA 1
ATOM 1960 C C . ALA A 1 264 ? -6.151 4.732 -18.907 1.00 89.38 264 ALA A C 1
ATOM 1962 O O . ALA A 1 264 ? -5.350 3.890 -18.501 1.00 89.38 264 ALA A O 1
ATOM 1963 N N . TRP A 1 265 ? -6.041 6.025 -18.608 1.00 89.81 265 TRP A N 1
ATOM 1964 C CA . TRP A 1 265 ? -5.147 6.548 -17.582 1.00 89.81 265 TRP A CA 1
ATOM 1965 C C . TRP A 1 265 ? -5.859 7.662 -16.794 1.00 89.81 265 TRP A C 1
ATOM 1967 O O . TRP A 1 265 ? -6.438 8.550 -17.433 1.00 89.81 265 TRP A O 1
ATOM 1977 N N . PRO A 1 266 ? -5.799 7.660 -15.451 1.00 90.56 266 PRO A N 1
ATOM 1978 C CA . PRO A 1 266 ? -5.291 6.568 -14.608 1.00 90.56 266 PRO A CA 1
ATOM 1979 C C . PRO A 1 266 ? -6.078 5.260 -14.836 1.00 90.56 266 PRO A C 1
ATOM 1981 O O . PRO A 1 266 ? -7.241 5.294 -15.232 1.00 90.56 266 PRO A O 1
ATOM 1984 N N . ASN A 1 267 ? -5.409 4.116 -14.675 1.00 89.56 267 ASN A N 1
ATOM 1985 C CA . ASN A 1 267 ? -6.051 2.792 -14.651 1.00 89.56 267 ASN A CA 1
ATOM 1986 C C . ASN A 1 267 ? -6.446 2.422 -13.211 1.00 89.56 267 ASN A C 1
ATOM 1988 O O . ASN A 1 267 ? -6.109 3.160 -12.281 1.00 89.56 267 ASN A O 1
ATOM 1992 N N . SER A 1 268 ? -7.104 1.277 -13.007 1.00 87.44 268 SER A N 1
ATOM 1993 C CA . SER A 1 268 ? -7.586 0.861 -11.678 1.00 87.44 268 SER A CA 1
ATOM 1994 C C . SER A 1 268 ? -6.480 0.697 -10.626 1.00 87.44 268 SER A C 1
ATOM 1996 O O . SER A 1 268 ? -6.748 0.727 -9.429 1.00 87.44 268 SER A O 1
ATOM 1998 N N . TYR A 1 269 ? -5.231 0.511 -11.056 1.00 87.25 269 TYR A N 1
ATOM 1999 C CA . TYR A 1 269 ? -4.071 0.344 -10.179 1.00 87.25 269 TYR A CA 1
ATOM 2000 C C . TYR A 1 269 ? -3.324 1.655 -9.914 1.00 87.25 269 TYR A C 1
ATOM 2002 O O . TYR A 1 269 ? -2.404 1.672 -9.096 1.00 87.25 269 TYR A O 1
ATOM 2010 N N . ASN A 1 270 ? -3.641 2.728 -10.650 1.00 91.88 270 ASN A N 1
ATOM 2011 C CA . ASN A 1 270 ? -2.807 3.925 -10.773 1.00 91.88 270 ASN A CA 1
ATOM 2012 C C . ASN A 1 270 ? -1.310 3.574 -10.956 1.00 91.88 270 ASN A C 1
ATOM 2014 O O . ASN A 1 270 ? -0.416 4.110 -10.288 1.00 91.88 270 ASN A O 1
ATOM 2018 N N . GLY A 1 271 ? -1.045 2.583 -11.811 1.00 93.62 271 GLY A N 1
ATOM 2019 C CA . GLY A 1 271 ? 0.233 1.880 -11.870 1.00 93.62 271 GLY A CA 1
ATOM 2020 C C . GLY A 1 271 ? 0.511 1.216 -13.215 1.00 93.62 271 GLY A C 1
ATOM 2021 O O . GLY A 1 271 ? -0.274 1.312 -14.155 1.00 93.62 271 GLY A O 1
ATOM 2022 N N . MET A 1 272 ? 1.663 0.566 -13.329 1.00 94.38 272 MET A N 1
ATOM 2023 C CA . MET A 1 272 ? 2.140 -0.062 -14.563 1.00 94.38 272 MET A CA 1
ATOM 2024 C C . MET A 1 272 ? 2.999 -1.287 -14.265 1.00 94.38 272 MET A C 1
ATOM 2026 O O . MET A 1 272 ? 3.714 -1.309 -13.264 1.00 94.38 272 MET A O 1
ATOM 2030 N N . ILE A 1 273 ? 2.969 -2.288 -15.144 1.00 93.50 273 ILE A N 1
ATOM 2031 C CA . ILE A 1 273 ? 3.936 -3.388 -15.079 1.00 93.50 273 ILE A CA 1
ATOM 2032 C C . ILE A 1 273 ? 5.214 -2.921 -15.767 1.00 93.50 273 ILE A C 1
ATOM 2034 O O . ILE A 1 273 ? 5.167 -2.339 -16.856 1.00 93.50 273 ILE A O 1
ATOM 2038 N N . VAL A 1 274 ? 6.348 -3.177 -15.125 1.00 95.56 274 VAL A N 1
ATOM 2039 C CA . VAL A 1 274 ? 7.671 -2.826 -15.630 1.00 95.56 274 VAL A CA 1
ATOM 2040 C C . VAL A 1 274 ? 8.573 -4.045 -15.706 1.00 95.56 274 VAL A C 1
ATOM 2042 O O . VAL A 1 274 ? 8.525 -4.920 -14.845 1.00 95.56 274 VAL A O 1
ATOM 2045 N N . ASN A 1 275 ? 9.437 -4.071 -16.712 1.00 93.94 275 ASN A N 1
ATOM 2046 C CA . ASN A 1 275 ? 10.571 -4.985 -16.799 1.00 93.94 275 ASN A CA 1
ATOM 2047 C C . ASN A 1 275 ? 11.758 -4.266 -17.453 1.00 93.94 275 ASN A C 1
ATOM 2049 O O . ASN A 1 275 ? 11.637 -3.146 -17.949 1.00 93.94 275 ASN A O 1
ATOM 2053 N N . SER A 1 276 ? 12.929 -4.886 -17.438 1.00 94.81 276 SER A N 1
ATOM 2054 C CA . SER A 1 276 ? 14.135 -4.355 -18.065 1.00 94.81 276 SER A CA 1
ATOM 2055 C C . SER A 1 276 ? 14.685 -5.378 -19.027 1.00 94.81 276 SER A C 1
ATOM 2057 O O . SER A 1 276 ? 14.608 -6.573 -18.769 1.00 94.81 276 SER A O 1
ATOM 2059 N N . VAL A 1 277 ? 15.217 -4.899 -20.144 1.00 92.31 277 VAL A N 1
ATOM 2060 C CA . VAL A 1 277 ? 15.763 -5.742 -21.201 1.00 92.31 277 VAL A CA 1
ATOM 2061 C C . VAL A 1 277 ? 17.045 -5.114 -21.721 1.00 92.31 277 VAL A C 1
ATOM 2063 O O . VAL A 1 277 ? 17.081 -3.921 -22.049 1.00 92.31 277 VAL A O 1
ATOM 2066 N N . THR A 1 278 ? 18.075 -5.939 -21.866 1.00 92.19 278 THR A N 1
ATOM 2067 C CA . THR A 1 278 ? 19.283 -5.593 -22.606 1.00 92.19 278 THR A CA 1
ATOM 2068 C C . THR A 1 278 ? 19.287 -6.328 -23.940 1.00 92.19 278 THR A C 1
ATOM 2070 O O . THR A 1 278 ? 19.223 -7.555 -23.999 1.00 92.19 278 THR A O 1
ATOM 2073 N N . VAL A 1 279 ? 19.382 -5.582 -25.038 1.00 88.19 279 VAL A N 1
ATOM 2074 C CA . VAL A 1 279 ? 19.362 -6.118 -26.404 1.00 88.19 279 VAL A CA 1
ATOM 2075 C C . VAL A 1 279 ? 20.698 -5.860 -27.083 1.00 88.19 279 VAL A C 1
ATOM 2077 O O . VAL A 1 279 ? 21.246 -4.759 -27.024 1.00 88.19 279 VAL A O 1
ATOM 2080 N N . GLN A 1 280 ? 21.199 -6.873 -27.779 1.00 86.75 280 GLN A N 1
ATOM 2081 C CA . GLN A 1 280 ? 22.304 -6.753 -28.714 1.00 86.75 280 GLN A CA 1
ATOM 2082 C C . GLN A 1 280 ? 21.770 -6.654 -30.140 1.00 86.75 280 GLN A C 1
ATOM 2084 O O . GLN A 1 280 ? 21.025 -7.522 -30.586 1.00 86.75 280 GLN A O 1
ATOM 2089 N N . ALA A 1 281 ? 22.187 -5.621 -30.863 1.00 81.06 281 ALA A N 1
ATOM 2090 C CA . ALA A 1 281 ? 21.877 -5.405 -32.267 1.00 81.06 281 ALA A CA 1
ATOM 2091 C C . ALA A 1 281 ? 23.137 -5.576 -33.121 1.00 81.06 281 ALA A C 1
ATOM 2093 O O . ALA A 1 281 ? 24.145 -4.910 -32.881 1.00 81.06 281 ALA A O 1
ATOM 2094 N N . ALA A 1 282 ? 23.094 -6.423 -34.143 1.00 79.19 282 ALA A N 1
ATOM 2095 C CA . ALA A 1 282 ? 24.199 -6.625 -35.077 1.00 79.19 282 ALA A CA 1
ATOM 2096 C C . ALA A 1 282 ? 23.709 -6.615 -36.529 1.00 79.19 282 ALA A C 1
ATOM 2098 O O . ALA A 1 282 ? 22.536 -6.839 -36.812 1.00 79.19 282 ALA A O 1
ATOM 2099 N N . LEU A 1 283 ? 24.611 -6.353 -37.476 1.00 74.31 283 LEU A N 1
ATOM 2100 C CA . LEU A 1 283 ? 24.288 -6.465 -38.899 1.00 74.31 283 LEU A CA 1
ATOM 2101 C C . LEU A 1 283 ? 24.345 -7.933 -39.349 1.00 74.31 283 LEU A C 1
ATOM 2103 O O . LEU A 1 283 ? 25.408 -8.554 -39.267 1.00 74.31 283 LEU A O 1
ATOM 2107 N N . ASP A 1 284 ? 23.249 -8.447 -39.914 1.00 73.06 284 ASP A N 1
ATOM 2108 C CA . ASP A 1 284 ? 23.214 -9.717 -40.651 1.00 73.06 284 ASP A CA 1
ATOM 2109 C C . ASP A 1 284 ? 23.020 -9.445 -42.152 1.00 73.06 284 ASP A C 1
ATOM 2111 O O . ASP A 1 284 ? 21.921 -9.275 -42.686 1.00 73.06 284 ASP A O 1
ATOM 2115 N N . GLY A 1 285 ? 24.141 -9.328 -42.869 1.00 73.56 285 GLY A N 1
ATOM 2116 C CA . GLY A 1 285 ? 24.139 -8.997 -44.292 1.00 73.56 285 GLY A CA 1
ATOM 2117 C C . GLY A 1 285 ? 23.709 -7.550 -44.568 1.00 73.56 285 GLY A C 1
ATOM 2118 O O . GLY A 1 285 ? 24.520 -6.635 -44.428 1.00 73.56 285 GLY A O 1
ATOM 2119 N N . LEU A 1 286 ? 22.480 -7.361 -45.062 1.00 66.81 286 LEU A N 1
ATOM 2120 C CA . LEU A 1 286 ? 21.858 -6.039 -45.275 1.00 66.81 286 LEU A CA 1
ATOM 2121 C C . LEU A 1 286 ? 20.753 -5.737 -44.254 1.00 66.81 286 LEU A C 1
ATOM 2123 O O . LEU A 1 286 ? 20.243 -4.617 -44.253 1.00 66.81 286 LEU A O 1
ATOM 2127 N N . ASP A 1 287 ? 20.400 -6.721 -43.428 1.00 65.00 287 ASP A N 1
ATOM 2128 C CA . ASP A 1 287 ? 19.375 -6.616 -42.400 1.00 65.00 287 ASP A CA 1
ATOM 2129 C C . ASP A 1 287 ? 20.037 -6.447 -41.021 1.00 65.00 287 ASP A C 1
ATOM 2131 O O . ASP A 1 287 ? 21.260 -6.562 -40.873 1.00 65.00 287 ASP A O 1
ATOM 2135 N N . VAL A 1 288 ? 19.230 -6.119 -40.012 1.00 67.00 288 VAL A N 1
ATOM 2136 C CA . VAL A 1 288 ? 19.674 -5.993 -38.619 1.00 67.00 288 VAL A CA 1
ATOM 2137 C C . VAL A 1 288 ? 19.062 -7.130 -37.816 1.00 67.00 288 VAL A C 1
ATOM 2139 O O . VAL A 1 288 ? 17.860 -7.369 -37.914 1.00 67.00 288 VAL A O 1
ATOM 2142 N N . ASP A 1 289 ? 19.897 -7.819 -37.049 1.00 76.44 289 ASP A N 1
ATOM 2143 C CA . ASP A 1 289 ? 19.518 -8.908 -36.156 1.00 76.44 289 ASP A CA 1
ATOM 2144 C C . ASP A 1 289 ? 19.579 -8.419 -34.700 1.00 76.44 289 ASP A C 1
ATOM 2146 O O . ASP A 1 289 ? 20.568 -7.798 -34.296 1.00 76.44 289 ASP A O 1
ATOM 2150 N N . ALA A 1 290 ? 18.515 -8.660 -33.928 1.00 78.44 290 ALA A N 1
ATOM 2151 C CA . ALA A 1 290 ? 18.434 -8.335 -32.501 1.00 78.44 290 ALA A CA 1
ATOM 2152 C C . ALA A 1 290 ? 18.362 -9.620 -31.707 1.00 78.44 290 ALA A C 1
ATOM 2154 O O . ALA A 1 290 ? 17.563 -10.506 -32.000 1.00 78.44 290 ALA A O 1
ATOM 2155 N N . THR A 1 291 ? 19.133 -9.674 -30.634 1.00 84.69 291 THR A N 1
ATOM 2156 C CA . THR A 1 291 ? 19.054 -10.742 -29.648 1.00 84.69 291 THR A CA 1
ATOM 2157 C C . THR A 1 291 ? 18.906 -10.123 -28.268 1.00 84.69 291 THR A C 1
ATOM 2159 O O . THR A 1 291 ? 19.694 -9.256 -27.891 1.00 84.69 291 THR A O 1
ATOM 2162 N N . ILE A 1 292 ? 17.899 -10.564 -27.515 1.00 88.62 292 ILE A N 1
ATOM 2163 C CA . ILE A 1 292 ? 17.801 -10.265 -26.085 1.00 88.62 292 ILE A CA 1
ATOM 2164 C C . ILE A 1 292 ? 18.970 -10.976 -25.406 1.00 88.62 292 ILE A C 1
ATOM 2166 O O . ILE A 1 292 ? 19.105 -12.195 -25.518 1.00 88.62 292 ILE A O 1
ATOM 2170 N N . LEU A 1 293 ? 19.850 -10.200 -24.780 1.00 91.56 293 LEU A N 1
ATOM 2171 C CA . LEU A 1 293 ? 20.951 -10.737 -23.990 1.00 91.56 293 LEU A CA 1
ATOM 2172 C C . LEU A 1 293 ? 20.530 -11.011 -22.564 1.00 91.56 293 LEU A C 1
ATOM 2174 O O . LEU A 1 293 ? 21.043 -11.959 -21.979 1.00 91.56 293 LEU A O 1
ATOM 2178 N N . ASP A 1 294 ? 19.653 -10.159 -22.044 1.00 94.38 294 AS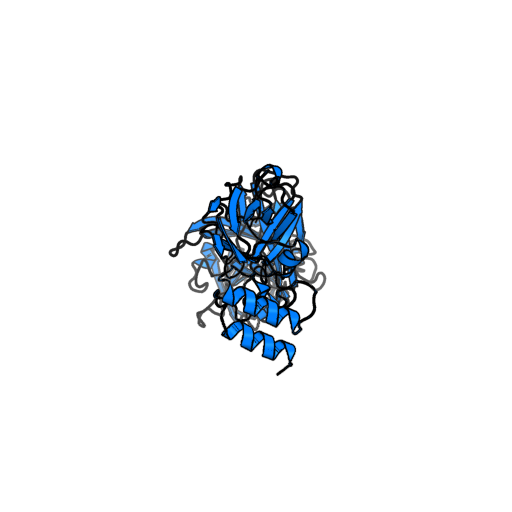P A N 1
ATOM 2179 C CA . ASP A 1 294 ? 19.237 -10.228 -20.663 1.00 94.38 294 ASP A CA 1
ATOM 2180 C C . ASP A 1 294 ? 17.877 -9.582 -20.429 1.00 94.38 294 ASP A C 1
ATOM 2182 O O . ASP A 1 294 ? 17.492 -8.667 -21.175 1.00 94.38 294 ASP A O 1
ATOM 2186 N N . GLN A 1 295 ? 17.156 -10.061 -19.420 1.00 93.25 295 GLN A N 1
ATOM 2187 C CA . GLN A 1 295 ? 15.821 -9.591 -19.084 1.00 93.25 295 GLN A CA 1
ATOM 2188 C C . GLN A 1 295 ? 15.478 -9.886 -17.624 1.00 93.25 295 GLN A C 1
ATOM 2190 O O . GLN A 1 295 ? 15.433 -11.044 -17.228 1.00 93.25 295 GLN A O 1
ATOM 2195 N N . SER A 1 296 ? 15.044 -8.852 -16.905 1.00 94.88 296 SER A N 1
ATOM 2196 C CA . SER A 1 296 ? 14.544 -9.013 -15.543 1.00 94.88 296 SER A CA 1
ATOM 2197 C C . SER A 1 296 ? 13.161 -9.656 -15.476 1.00 94.88 296 SER A C 1
ATOM 2199 O O . SER A 1 296 ? 12.357 -9.571 -16.417 1.00 94.88 296 SER A O 1
ATOM 2201 N N . ASP A 1 297 ? 12.819 -10.124 -14.278 1.00 92.81 297 ASP A N 1
ATOM 2202 C CA . ASP A 1 297 ? 11.435 -10.418 -13.918 1.00 92.81 297 ASP A CA 1
ATOM 2203 C C . ASP A 1 297 ? 10.549 -9.160 -14.075 1.00 92.81 297 ASP A C 1
ATOM 2205 O O . ASP A 1 297 ? 11.044 -8.024 -13.973 1.00 92.81 297 ASP A O 1
ATOM 2209 N N . PRO A 1 298 ? 9.244 -9.319 -14.359 1.00 93.06 298 PRO A N 1
ATOM 2210 C CA . PRO A 1 298 ? 8.297 -8.215 -14.323 1.00 93.06 298 PRO A CA 1
ATOM 2211 C C . PRO A 1 298 ? 7.903 -7.862 -12.881 1.00 93.06 298 PRO A C 1
ATOM 2213 O O . PRO A 1 298 ? 7.840 -8.719 -12.000 1.00 93.06 298 PRO A O 1
ATOM 2216 N N . GLY A 1 299 ? 7.569 -6.594 -12.650 1.00 95.00 299 GLY A N 1
ATOM 2217 C CA . GLY A 1 299 ? 7.000 -6.118 -11.388 1.00 95.00 299 GLY A CA 1
ATOM 2218 C C . GLY A 1 299 ? 5.874 -5.119 -11.613 1.00 95.00 299 GLY A C 1
ATOM 2219 O O . GLY A 1 299 ? 5.887 -4.377 -12.595 1.00 95.00 299 GLY A O 1
ATOM 2220 N N . LEU A 1 300 ? 4.897 -5.086 -10.707 1.00 94.62 300 LEU A N 1
ATOM 2221 C CA . LEU A 1 300 ? 3.800 -4.120 -10.737 1.00 94.62 300 LEU A CA 1
ATOM 2222 C C . LEU A 1 300 ? 4.171 -2.899 -9.893 1.00 94.62 300 LEU A C 1
ATOM 2224 O O . LEU A 1 300 ? 4.249 -2.963 -8.664 1.00 94.62 300 LEU A O 1
ATOM 2228 N N . PHE A 1 301 ? 4.378 -1.773 -10.567 1.00 96.56 301 PHE A N 1
ATOM 2229 C CA . PHE A 1 301 ? 4.714 -0.498 -9.956 1.00 96.56 301 PHE A CA 1
ATOM 2230 C C . PHE A 1 301 ? 3.470 0.380 -9.794 1.00 96.56 301 PHE A C 1
ATOM 2232 O O . PHE A 1 301 ? 2.884 0.835 -10.776 1.00 96.56 301 PHE A O 1
ATOM 2239 N N . ILE A 1 302 ? 3.102 0.665 -8.547 1.00 95.00 302 ILE A N 1
ATOM 2240 C CA . ILE A 1 302 ? 1.974 1.523 -8.179 1.00 95.00 302 ILE A CA 1
ATOM 2241 C C . ILE A 1 302 ? 2.494 2.922 -7.832 1.00 95.00 302 ILE A C 1
ATOM 2243 O O . ILE A 1 302 ? 3.331 3.100 -6.945 1.00 95.00 302 ILE A O 1
ATOM 2247 N N . CYS A 1 303 ? 1.982 3.952 -8.503 1.00 95.31 303 CYS A N 1
ATOM 2248 C CA . CYS A 1 303 ? 2.390 5.337 -8.260 1.00 95.31 303 CYS A CA 1
ATOM 2249 C C . CYS A 1 303 ? 1.580 5.959 -7.113 1.00 95.31 303 CYS A C 1
ATOM 2251 O O . CYS A 1 303 ? 0.853 6.931 -7.308 1.00 95.31 303 CYS A O 1
ATOM 2253 N N . SER A 1 304 ? 1.686 5.376 -5.917 1.00 91.50 304 SER A N 1
ATOM 2254 C CA . SER A 1 304 ? 0.982 5.840 -4.717 1.00 91.50 304 SER A CA 1
ATOM 2255 C C . SER A 1 304 ? 1.890 5.811 -3.491 1.00 91.50 304 SER A C 1
ATOM 2257 O O . SER A 1 304 ? 2.469 4.776 -3.161 1.00 91.50 304 SER A O 1
ATOM 2259 N N . THR A 1 305 ? 1.986 6.937 -2.793 1.00 94.50 305 THR A N 1
ATOM 2260 C CA . THR A 1 305 ? 2.668 7.094 -1.509 1.00 94.50 305 THR A CA 1
ATOM 2261 C C . THR A 1 305 ? 1.692 7.781 -0.575 1.00 94.50 305 THR A C 1
ATOM 2263 O O . THR A 1 305 ? 1.164 8.841 -0.903 1.00 94.50 305 THR A O 1
ATOM 2266 N N . GLN A 1 306 ? 1.478 7.204 0.600 1.00 92.94 306 GLN A N 1
ATOM 2267 C CA . GLN A 1 306 ? 0.617 7.795 1.613 1.00 92.94 306 GLN A CA 1
ATOM 2268 C C . GLN A 1 306 ? 1.394 8.857 2.387 1.00 92.94 306 GLN A C 1
ATOM 2270 O O . GLN A 1 306 ? 2.563 8.645 2.732 1.00 92.94 306 GLN A O 1
ATOM 2275 N N . PHE A 1 307 ? 0.756 9.987 2.673 1.00 93.75 307 PHE A N 1
ATOM 2276 C CA . PHE A 1 307 ? 1.329 11.057 3.479 1.00 93.75 307 PHE A CA 1
ATOM 2277 C C . PHE A 1 307 ? 0.299 11.583 4.469 1.00 93.75 307 PHE A C 1
ATOM 2279 O O . PHE A 1 307 ? -0.804 11.948 4.079 1.00 93.75 307 PHE A O 1
ATOM 2286 N N . GLN A 1 308 ? 0.697 11.686 5.732 1.00 93.81 308 GLN A N 1
ATOM 2287 C CA . GLN A 1 308 ? -0.109 12.307 6.776 1.00 93.81 308 GLN A CA 1
ATOM 2288 C C . GLN A 1 308 ? 0.740 13.311 7.551 1.00 93.81 308 GLN A C 1
ATOM 2290 O O . GLN A 1 308 ? 1.917 13.060 7.833 1.00 93.81 308 GLN A O 1
ATOM 2295 N N . GLU A 1 309 ? 0.139 14.444 7.911 1.00 94.06 309 GLU A N 1
ATOM 2296 C CA . GLU A 1 309 ? 0.723 15.449 8.796 1.00 94.06 309 GLU A CA 1
ATOM 2297 C C . GLU A 1 309 ? -0.274 15.846 9.889 1.00 94.06 309 GLU A C 1
ATOM 2299 O O . GLU A 1 309 ? -1.383 16.292 9.613 1.00 94.06 309 GLU A O 1
ATOM 2304 N N . GLY A 1 310 ? 0.170 15.765 11.140 1.00 93.50 310 GLY A N 1
ATOM 2305 C CA . GLY A 1 310 ? -0.656 15.966 12.319 1.00 93.50 310 GLY A CA 1
ATOM 2306 C C . GLY A 1 310 ? -1.583 14.783 12.582 1.00 93.50 310 GLY A C 1
ATOM 2307 O O . GLY A 1 310 ? -1.420 13.709 12.010 1.00 93.50 310 GLY A O 1
ATOM 2308 N N . ASN A 1 311 ? -2.529 15.013 13.491 1.00 93.88 311 ASN A N 1
ATOM 2309 C CA . ASN A 1 311 ? -3.632 14.104 13.747 1.00 93.88 311 ASN A CA 1
ATOM 2310 C C . ASN A 1 311 ? -4.918 14.898 13.980 1.00 93.88 311 ASN A C 1
ATOM 2312 O O . ASN A 1 311 ? -4.971 15.760 14.872 1.00 93.88 311 ASN A O 1
ATOM 2316 N N . SER A 1 312 ? -5.943 14.617 13.191 1.00 93.31 312 SER A N 1
ATOM 2317 C CA . SER A 1 312 ? -7.305 15.068 13.445 1.00 93.31 312 SER A CA 1
ATOM 2318 C C . SER A 1 312 ? -7.908 14.225 14.576 1.00 93.31 312 SER A C 1
ATOM 2320 O O . SER A 1 312 ? -7.796 13.011 14.545 1.00 93.31 312 SER A O 1
ATOM 2322 N N . PRO A 1 313 ? -8.550 14.814 15.603 1.00 92.12 313 PRO A N 1
ATOM 2323 C CA . PRO A 1 313 ? -9.114 14.011 16.685 1.00 92.12 313 PRO A CA 1
ATOM 2324 C C . PRO A 1 313 ? -10.241 13.087 16.208 1.00 92.12 313 PRO A C 1
ATOM 2326 O O . PRO A 1 313 ? -11.204 13.568 15.601 1.00 92.12 313 PRO A O 1
ATOM 2329 N N . LEU A 1 314 ? -10.182 11.815 16.606 1.00 95.19 314 LEU A N 1
ATOM 2330 C CA . LEU A 1 314 ? -11.269 10.859 16.395 1.00 95.19 314 LEU A CA 1
ATOM 2331 C C . LEU A 1 314 ? -12.594 11.324 17.022 1.00 95.19 314 LEU A C 1
ATOM 2333 O O . LEU A 1 314 ? -12.626 12.006 18.057 1.00 95.19 314 LEU A O 1
ATOM 2337 N N . ILE A 1 315 ? -13.713 10.894 16.437 1.00 96.12 315 ILE A N 1
ATOM 2338 C CA . ILE A 1 315 ? -15.065 11.208 16.913 1.00 96.12 315 ILE A CA 1
ATOM 2339 C C . ILE A 1 315 ? -15.839 9.913 17.162 1.00 96.12 315 ILE A C 1
ATOM 2341 O O . ILE A 1 315 ? -16.027 9.107 16.256 1.00 96.12 315 ILE A O 1
ATOM 2345 N N . LEU A 1 316 ? -16.355 9.756 18.388 1.00 97.69 316 LEU A N 1
ATOM 2346 C CA . LEU A 1 316 ? -17.358 8.740 18.716 1.00 97.69 316 LEU A CA 1
ATOM 2347 C C . LEU A 1 316 ? -18.756 9.360 18.792 1.00 97.69 316 LEU A C 1
ATOM 2349 O O . LEU A 1 316 ? -18.940 10.442 19.356 1.00 97.69 316 LEU A O 1
ATOM 2353 N N . SER A 1 317 ? -19.760 8.668 18.257 1.00 97.44 317 SER A N 1
ATOM 2354 C CA . SER A 1 317 ? -21.151 9.131 18.266 1.00 97.44 317 SER A CA 1
ATOM 2355 C C . SER A 1 317 ? -22.161 7.982 18.315 1.00 97.44 317 SER A C 1
ATOM 2357 O O . SER A 1 317 ? -21.811 6.819 18.145 1.00 97.44 317 SER A O 1
ATOM 2359 N N . SER A 1 318 ? -23.427 8.319 18.580 1.00 97.06 318 SER A N 1
ATOM 2360 C CA . SER A 1 318 ? -24.565 7.383 18.561 1.00 97.06 318 SER A CA 1
ATOM 2361 C C . SER A 1 318 ? -24.348 6.062 19.324 1.00 97.06 318 SER A C 1
ATOM 2363 O O . SER A 1 318 ? -24.646 5.004 18.776 1.00 97.06 318 SER A O 1
ATOM 2365 N N . PRO A 1 319 ? -23.839 6.084 20.571 1.00 97.81 319 PRO A N 1
ATOM 2366 C CA . PRO A 1 319 ? -23.639 4.855 21.326 1.00 97.81 319 PRO A CA 1
ATOM 2367 C C . PRO A 1 319 ? -24.991 4.202 21.639 1.00 97.81 319 PRO A C 1
ATOM 2369 O O . PRO A 1 319 ? -25.956 4.892 21.987 1.00 97.81 319 PRO A O 1
ATOM 2372 N N . ASN A 1 320 ? -25.055 2.879 21.552 1.00 97.50 320 ASN A N 1
ATOM 2373 C CA . ASN A 1 320 ? -26.273 2.118 21.788 1.00 97.50 320 ASN A CA 1
ATOM 2374 C C . ASN A 1 320 ? -25.982 0.795 22.507 1.00 97.50 320 ASN A C 1
ATOM 2376 O O . ASN A 1 320 ? -24.893 0.230 22.399 1.00 97.50 320 ASN A O 1
ATOM 2380 N N . PHE A 1 321 ? -26.983 0.303 23.233 1.00 96.62 321 PHE A N 1
ATOM 2381 C CA . PHE A 1 321 ? -26.989 -1.026 23.826 1.00 96.62 321 PHE A CA 1
ATOM 2382 C C . PHE A 1 321 ? -28.334 -1.697 23.542 1.00 96.62 321 PHE A C 1
ATOM 2384 O O . PHE A 1 321 ? -29.382 -1.166 23.911 1.00 96.62 321 PHE A O 1
ATOM 2391 N N . ASP A 1 322 ? -28.304 -2.847 22.874 1.00 91.88 322 ASP A N 1
ATOM 2392 C CA . ASP A 1 322 ? -29.482 -3.690 22.676 1.00 91.88 322 ASP A CA 1
ATOM 2393 C C . ASP A 1 322 ? -29.589 -4.698 23.826 1.00 91.88 322 ASP A C 1
ATOM 2395 O O . ASP A 1 322 ? -28.832 -5.668 23.887 1.00 91.88 322 ASP A O 1
ATOM 2399 N N . GLU A 1 323 ? -30.544 -4.470 24.729 1.00 85.31 323 GLU A N 1
ATOM 2400 C CA . GLU A 1 323 ? -30.809 -5.322 25.897 1.00 85.31 323 GLU A CA 1
ATOM 2401 C C . GLU A 1 323 ? -31.234 -6.751 25.519 1.00 85.31 323 GLU A C 1
ATOM 2403 O O . GLU A 1 323 ? -31.056 -7.674 26.307 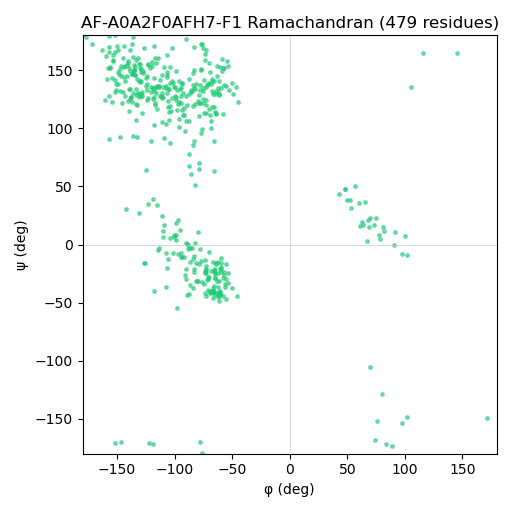1.00 85.31 323 GLU A O 1
ATOM 2408 N N . SER A 1 324 ? -31.796 -6.962 24.323 1.00 81.94 324 SER A N 1
ATOM 2409 C CA . SER A 1 324 ? -32.279 -8.283 23.902 1.00 81.94 324 SER A CA 1
ATOM 2410 C C . SER A 1 324 ? -31.158 -9.201 23.419 1.00 81.94 324 SER A C 1
ATOM 2412 O O . SER A 1 324 ? -31.240 -10.418 23.582 1.00 81.94 324 SER A O 1
ATOM 2414 N N . SER A 1 325 ? -30.106 -8.623 22.837 1.00 83.44 325 SER A N 1
ATOM 2415 C CA . SER A 1 325 ? -28.960 -9.354 22.291 1.00 83.44 325 SER A CA 1
ATOM 2416 C C . SER A 1 325 ? -27.656 -9.104 23.049 1.00 83.44 325 SER A C 1
ATOM 2418 O O . SER A 1 325 ? -26.635 -9.689 22.694 1.00 83.44 325 SER A O 1
ATOM 2420 N N . ASN A 1 326 ? -27.667 -8.228 24.058 1.00 89.94 326 ASN A N 1
ATOM 2421 C CA . ASN A 1 326 ? -26.488 -7.750 24.783 1.00 89.94 326 ASN A CA 1
ATOM 2422 C C . ASN A 1 326 ? -25.387 -7.198 23.854 1.00 89.94 326 ASN A C 1
ATOM 2424 O O . ASN A 1 326 ? -24.194 -7.410 24.092 1.00 89.94 326 ASN A O 1
ATOM 2428 N N . ILE A 1 327 ? -25.777 -6.498 22.781 1.00 94.31 327 ILE A N 1
ATOM 2429 C CA . ILE A 1 327 ? -24.842 -5.914 21.806 1.00 94.31 327 ILE A CA 1
ATOM 2430 C C . ILE A 1 327 ? -24.650 -4.428 22.103 1.00 94.31 327 ILE A C 1
ATOM 2432 O O . ILE A 1 327 ? -25.615 -3.673 22.201 1.00 94.31 327 ILE A O 1
ATOM 2436 N N . LEU A 1 328 ? -23.391 -4.016 22.214 1.00 97.56 328 LEU A N 1
ATOM 2437 C CA . LEU A 1 328 ? -22.958 -2.626 22.279 1.00 97.56 328 LEU A CA 1
ATOM 2438 C C . LEU A 1 328 ? -22.564 -2.155 20.884 1.00 97.56 328 LEU A C 1
ATOM 2440 O O . LEU A 1 328 ? -21.788 -2.842 20.217 1.00 97.56 328 LEU A O 1
ATOM 2444 N N . THR A 1 329 ? -23.028 -0.973 20.482 1.00 98.19 329 THR A N 1
ATOM 2445 C CA . THR A 1 329 ? -22.563 -0.314 19.256 1.00 98.19 329 THR A CA 1
ATOM 2446 C C . THR A 1 329 ? -22.165 1.138 19.499 1.00 98.19 329 THR A C 1
ATOM 2448 O O . THR A 1 329 ? -22.652 1.788 20.428 1.00 98.19 329 THR A O 1
ATOM 2451 N N . VAL A 1 330 ? -21.234 1.641 18.689 1.00 98.38 330 VAL A N 1
ATOM 2452 C CA . VAL A 1 330 ? -20.828 3.051 18.651 1.00 98.38 330 VAL A CA 1
ATOM 2453 C C . VAL A 1 330 ? -20.331 3.394 17.252 1.00 98.38 330 VAL A C 1
ATOM 2455 O O . VAL A 1 330 ? -19.634 2.597 16.632 1.00 98.38 330 VAL A O 1
ATOM 2458 N N . ASN A 1 331 ? -20.646 4.587 16.759 1.00 98.19 331 ASN A N 1
ATOM 2459 C CA . ASN A 1 331 ? -20.098 5.069 15.496 1.00 98.19 331 ASN A CA 1
ATOM 2460 C C . ASN A 1 331 ? -18.747 5.736 15.739 1.00 98.19 331 ASN A C 1
ATOM 2462 O O . ASN A 1 331 ? -18.640 6.588 16.623 1.00 98.19 331 ASN A O 1
ATOM 2466 N N . TYR A 1 332 ? -17.761 5.391 14.924 1.00 98.06 332 TYR A N 1
ATOM 2467 C CA . TYR A 1 332 ? -16.427 5.975 14.887 1.00 98.06 332 TYR A CA 1
ATOM 2468 C C . TYR A 1 332 ? -16.215 6.678 13.551 1.00 98.06 332 TYR A C 1
ATOM 2470 O O . TYR A 1 332 ? -16.523 6.101 12.515 1.00 98.06 332 TYR A O 1
ATOM 2478 N N . SER A 1 333 ? -15.656 7.881 13.565 1.00 96.88 333 SER A N 1
ATOM 2479 C CA . SER A 1 333 ? -15.175 8.551 12.355 1.00 96.88 333 SER A CA 1
ATOM 2480 C C . SER A 1 333 ? -13.874 9.286 12.638 1.00 96.88 333 SER A C 1
ATOM 2482 O O . SER A 1 333 ? -13.732 9.879 13.714 1.00 96.88 333 SER A O 1
ATOM 2484 N N . ASP A 1 334 ? -12.988 9.311 11.655 1.00 96.19 334 ASP A N 1
ATOM 2485 C CA . ASP A 1 334 ? -11.696 9.979 11.719 1.00 96.19 334 ASP A CA 1
ATOM 2486 C C . ASP A 1 334 ? -11.411 10.723 10.415 1.00 96.19 334 ASP A C 1
ATOM 2488 O O . ASP A 1 334 ? -11.507 10.144 9.339 1.00 96.19 334 ASP A O 1
ATOM 2492 N N . ALA A 1 335 ? -11.085 12.013 10.505 1.00 93.88 335 ALA A N 1
ATOM 2493 C CA . ALA A 1 335 ? -10.928 12.853 9.318 1.00 93.88 335 ALA A CA 1
ATOM 2494 C C . ALA A 1 335 ? -9.637 12.579 8.529 1.00 93.88 335 ALA A C 1
ATOM 2496 O O . ALA A 1 335 ? -9.535 13.052 7.402 1.00 93.88 335 ALA A O 1
ATOM 2497 N N . ASP A 1 336 ? -8.680 11.849 9.111 1.00 92.88 336 ASP A N 1
ATOM 2498 C CA . ASP A 1 336 ? -7.461 11.409 8.432 1.00 92.88 336 ASP A CA 1
ATOM 2499 C C . ASP A 1 336 ? -7.569 9.930 7.991 1.00 92.88 336 ASP A C 1
ATOM 2501 O O . ASP A 1 336 ? -6.576 9.327 7.582 1.00 92.88 336 ASP A O 1
ATOM 2505 N N . GLY A 1 337 ? -8.746 9.305 8.141 1.00 92.31 337 GLY A N 1
ATOM 2506 C CA . GLY A 1 337 ? -8.969 7.903 7.786 1.00 92.31 337 GLY A CA 1
ATOM 2507 C C . GLY A 1 337 ? -8.222 6.910 8.685 1.00 92.31 337 GLY A C 1
ATOM 2508 O O . GLY A 1 337 ? -7.978 5.764 8.287 1.00 92.31 337 GLY A O 1
ATOM 2509 N N . ASN A 1 338 ? -7.828 7.314 9.899 1.00 94.12 338 ASN A N 1
ATOM 2510 C CA . ASN A 1 338 ? -7.042 6.448 10.771 1.00 94.12 338 ASN A CA 1
ATOM 2511 C C . ASN A 1 338 ? -7.870 5.290 11.343 1.00 94.12 338 ASN A C 1
ATOM 2513 O O . ASN A 1 338 ? -8.974 5.479 11.861 1.00 94.12 338 ASN A O 1
ATOM 2517 N N . LEU A 1 339 ? -7.282 4.089 11.354 1.00 92.94 339 LEU A N 1
ATOM 2518 C CA . LEU A 1 339 ? -7.814 2.954 12.107 1.00 92.94 339 LEU A CA 1
ATOM 2519 C C . LEU A 1 339 ? -7.424 3.118 13.587 1.00 92.94 339 LEU A C 1
ATOM 2521 O O . LEU A 1 339 ? -6.231 3.248 13.886 1.00 92.94 339 LEU A O 1
ATOM 2525 N N . PRO A 1 340 ? -8.372 3.022 14.538 1.00 93.81 340 PRO A N 1
ATOM 2526 C CA . PRO A 1 340 ? -8.036 3.055 15.949 1.00 93.81 340 PRO A CA 1
ATOM 2527 C C . PRO A 1 340 ? -7.314 1.754 16.334 1.00 93.81 340 PRO A C 1
ATOM 2529 O O . PRO A 1 340 ? -7.870 0.646 16.269 1.00 93.81 340 PRO A O 1
ATOM 2532 N N . TRP A 1 341 ? -6.054 1.884 16.749 1.00 92.31 341 TRP A N 1
ATOM 2533 C CA . TRP A 1 341 ? -5.242 0.762 17.223 1.00 92.31 341 TRP A CA 1
ATOM 2534 C C . TRP A 1 341 ? -5.733 0.252 18.582 1.00 92.31 341 TRP A C 1
ATOM 2536 O O . TRP A 1 341 ? -5.611 -0.935 18.879 1.00 92.31 341 TRP A O 1
ATOM 2546 N N . PHE A 1 342 ? -6.337 1.129 19.389 1.00 94.00 342 PHE A N 1
ATOM 2547 C CA . PHE A 1 342 ? -7.077 0.763 20.592 1.00 94.00 342 PHE A CA 1
ATOM 2548 C C . PHE A 1 342 ? -8.561 1.041 20.373 1.00 94.00 342 PHE A C 1
ATOM 2550 O O . PHE A 1 342 ? -8.924 2.145 19.983 1.00 94.00 342 PHE A O 1
ATOM 2557 N N . LYS A 1 343 ? -9.422 0.051 20.611 1.00 95.25 343 LYS A N 1
ATOM 2558 C CA . LYS A 1 343 ? -10.863 0.134 20.329 1.00 95.25 343 LYS A CA 1
ATOM 2559 C C . LYS A 1 343 ? -11.627 -0.866 21.185 1.00 95.25 343 LYS A C 1
ATOM 2561 O O . LYS A 1 343 ? -11.797 -2.029 20.819 1.00 95.25 343 LYS A O 1
ATOM 2566 N N . ALA A 1 344 ? -12.060 -0.419 22.354 1.00 96.06 344 ALA A N 1
ATOM 2567 C CA . ALA A 1 344 ? -12.715 -1.298 23.306 1.00 96.06 344 ALA A CA 1
ATOM 2568 C C . ALA A 1 344 ? -13.900 -0.632 24.001 1.00 96.06 344 ALA A C 1
ATOM 2570 O O . ALA A 1 344 ? -13.922 0.581 24.226 1.00 96.06 344 ALA A O 1
ATOM 2571 N N . ALA A 1 345 ? -14.861 -1.457 24.406 1.00 96.81 345 ALA A N 1
ATOM 2572 C CA . ALA A 1 345 ? -15.875 -1.086 25.377 1.00 96.81 345 ALA A CA 1
ATOM 2573 C C . ALA A 1 345 ? -15.520 -1.700 26.737 1.00 96.81 345 ALA A C 1
ATOM 2575 O O . ALA A 1 345 ? -15.299 -2.904 26.871 1.00 96.81 345 ALA A O 1
ATOM 2576 N N . GLN A 1 346 ? -15.448 -0.862 27.765 1.00 96.25 346 GLN A N 1
ATOM 2577 C CA . GLN A 1 346 ? -15.220 -1.278 29.142 1.00 96.25 346 GLN A CA 1
ATOM 2578 C C . GLN A 1 346 ? -16.548 -1.364 29.884 1.00 96.25 346 GLN A C 1
ATOM 2580 O O . GLN A 1 346 ? -17.350 -0.433 29.835 1.00 96.25 346 GLN A O 1
ATOM 2585 N N . ILE A 1 347 ? -16.758 -2.461 30.606 1.00 95.12 347 ILE A N 1
ATOM 2586 C CA . ILE A 1 347 ? -17.930 -2.655 31.459 1.00 95.12 347 ILE A CA 1
ATOM 2587 C C . ILE A 1 347 ? -17.548 -2.275 32.885 1.00 95.12 347 ILE A C 1
ATOM 2589 O O . ILE A 1 347 ? -16.594 -2.812 33.466 1.00 95.12 347 ILE A O 1
ATOM 2593 N N . CYS A 1 348 ? -18.294 -1.328 33.441 1.00 94.94 348 CYS A N 1
ATOM 2594 C CA . CYS A 1 348 ? -18.015 -0.732 34.734 1.00 94.94 348 CYS A CA 1
ATOM 2595 C C . CYS A 1 348 ? -19.244 -0.754 35.633 1.00 94.94 348 CYS A C 1
ATOM 2597 O O . CYS A 1 348 ? -20.387 -0.687 35.184 1.00 94.94 348 CYS A O 1
ATOM 2599 N N . ASN A 1 349 ? -18.999 -0.812 36.937 1.00 91.50 349 ASN A N 1
ATOM 2600 C CA . ASN A 1 349 ? -20.044 -0.573 37.921 1.00 91.50 349 ASN A CA 1
ATOM 2601 C C . ASN A 1 349 ? -20.570 0.864 37.802 1.00 91.50 349 ASN A C 1
ATOM 2603 O O . ASN A 1 349 ? -19.837 1.773 37.407 1.00 91.50 349 ASN A O 1
ATOM 2607 N N . THR A 1 350 ? -21.819 1.085 38.206 1.00 90.12 350 THR A N 1
ATOM 2608 C CA . THR A 1 350 ? -22.359 2.441 38.368 1.00 90.12 350 THR A CA 1
ATOM 2609 C C . THR A 1 350 ? -21.536 3.240 39.383 1.00 90.12 350 THR A C 1
ATOM 2611 O O . THR A 1 350 ? -20.838 2.674 40.232 1.00 90.12 350 THR A O 1
ATOM 2614 N N . GLU A 1 351 ? -21.626 4.572 39.338 1.00 89.12 351 GLU A N 1
ATOM 2615 C CA . GLU A 1 351 ? -20.930 5.435 40.306 1.00 89.12 351 GLU A CA 1
ATOM 2616 C C . GLU A 1 351 ? -21.299 5.098 41.760 1.00 89.12 351 GLU A C 1
ATOM 2618 O O . GLU A 1 351 ? -20.436 5.097 42.639 1.00 89.12 351 GLU A O 1
ATOM 2623 N N . GLU A 1 352 ? -22.562 4.733 42.008 1.00 85.00 352 GLU A N 1
ATOM 2624 C CA . GLU A 1 352 ? -23.052 4.304 43.326 1.00 85.00 352 GLU A CA 1
ATOM 2625 C C . GLU A 1 352 ? -22.346 3.036 43.831 1.00 85.00 352 GLU A C 1
ATOM 2627 O O . GLU A 1 352 ? -22.105 2.888 45.030 1.00 85.00 352 GLU A O 1
ATOM 2632 N N . ASN A 1 353 ? -21.944 2.164 42.905 1.00 80.88 353 ASN A N 1
ATOM 2633 C CA . ASN A 1 353 ? -21.233 0.914 43.157 1.00 80.88 353 ASN A CA 1
ATOM 2634 C C . ASN A 1 353 ? -19.707 1.052 42.973 1.00 80.88 353 ASN A C 1
ATOM 2636 O O . ASN A 1 353 ? -18.996 0.066 42.778 1.00 80.88 353 ASN A O 1
ATOM 2640 N N . GLY A 1 354 ? -19.179 2.278 43.054 1.00 82.50 354 GLY A N 1
ATOM 2641 C CA . GLY A 1 354 ? -17.744 2.564 43.055 1.00 82.50 354 GLY A CA 1
ATOM 2642 C C . GLY A 1 354 ? -17.120 2.811 41.680 1.00 82.50 354 GLY A C 1
ATOM 2643 O O . GLY A 1 354 ? -15.921 3.079 41.626 1.00 82.50 354 GLY A O 1
ATOM 2644 N N . GLY A 1 355 ? -17.889 2.744 40.587 1.00 86.69 355 GLY A N 1
ATOM 2645 C CA . GLY A 1 355 ? -17.467 3.200 39.253 1.00 86.69 355 GLY A CA 1
ATOM 2646 C C . GLY A 1 355 ? -16.340 2.403 38.582 1.00 86.69 355 GLY A C 1
ATOM 2647 O O . GLY A 1 355 ? -15.860 2.796 37.520 1.00 86.69 355 GLY A O 1
ATOM 2648 N N . ALA A 1 356 ? -15.867 1.321 39.206 1.00 90.94 356 ALA A N 1
ATOM 2649 C CA . ALA A 1 356 ? -14.720 0.562 38.725 1.00 90.94 356 ALA A CA 1
ATOM 2650 C C . ALA A 1 356 ? -15.088 -0.300 37.512 1.00 90.94 356 ALA A C 1
ATOM 2652 O O . ALA A 1 356 ? -16.099 -1.007 37.534 1.00 90.94 356 ALA A O 1
ATOM 2653 N N . CYS A 1 357 ? -14.233 -0.265 36.491 1.00 92.88 357 CYS A N 1
ATOM 2654 C CA . CYS A 1 357 ? -14.312 -1.139 35.326 1.00 92.88 357 CYS A CA 1
ATOM 2655 C C . CYS A 1 357 ? -13.654 -2.484 35.632 1.00 92.88 357 CYS A C 1
ATOM 2657 O O . CYS A 1 357 ? -12.585 -2.525 36.245 1.00 92.88 357 CYS A O 1
ATOM 2659 N N . PHE A 1 358 ? -14.311 -3.576 35.248 1.00 89.12 358 PHE A N 1
ATOM 2660 C CA . PHE A 1 358 ? -13.879 -4.940 35.577 1.00 89.12 358 PHE A CA 1
ATOM 2661 C C . PHE A 1 358 ? -13.749 -5.847 34.351 1.00 89.12 358 PHE A C 1
ATOM 2663 O O . PHE A 1 358 ? -13.092 -6.878 34.451 1.00 89.12 358 PHE A O 1
ATOM 2670 N N . SER A 1 359 ? -14.329 -5.458 33.213 1.00 91.81 359 SER A N 1
ATOM 2671 C CA . SER A 1 359 ? -14.201 -6.166 31.939 1.00 91.81 359 SER A CA 1
ATOM 2672 C C . SER A 1 359 ? -13.939 -5.175 30.808 1.00 91.81 359 SER A C 1
ATOM 2674 O O . SER A 1 359 ? -14.377 -4.023 30.866 1.00 91.81 359 SER A O 1
ATOM 2676 N N . GLN A 1 360 ? -13.211 -5.626 29.793 1.00 94.00 360 GLN A N 1
ATOM 2677 C CA . GLN A 1 360 ? -12.941 -4.900 28.561 1.00 94.00 360 GLN A CA 1
ATOM 2678 C C . GLN A 1 360 ? -13.167 -5.859 27.397 1.00 94.00 360 GLN A C 1
ATOM 2680 O O . GLN A 1 360 ? -12.611 -6.956 27.389 1.00 94.00 360 GLN A O 1
ATOM 2685 N N . VAL A 1 361 ? -13.972 -5.433 26.431 1.00 93.31 361 VAL A N 1
ATOM 2686 C CA . VAL A 1 361 ? -14.267 -6.189 25.216 1.00 93.31 361 VAL A CA 1
ATOM 2687 C C . VAL A 1 361 ? -13.837 -5.380 24.001 1.00 93.31 361 VAL A C 1
ATOM 2689 O O . VAL A 1 361 ? -14.148 -4.192 23.894 1.00 93.31 361 VAL A O 1
ATOM 2692 N N . ASP A 1 362 ? -13.100 -6.021 23.100 1.00 94.94 362 ASP A N 1
ATOM 2693 C CA . ASP A 1 362 ? -12.692 -5.400 21.844 1.00 94.94 362 ASP A CA 1
ATOM 2694 C C . ASP A 1 362 ? -13.913 -5.205 20.940 1.00 94.94 362 ASP A C 1
ATOM 2696 O O . ASP A 1 362 ? -14.880 -5.978 20.985 1.00 94.94 362 ASP A O 1
ATOM 2700 N N . MET A 1 363 ? -13.877 -4.145 20.136 1.00 96.31 363 MET A N 1
ATOM 2701 C CA . MET A 1 363 ? -14.945 -3.824 19.195 1.00 96.31 363 MET A CA 1
ATOM 2702 C C . MET A 1 363 ? -14.539 -4.115 17.755 1.00 96.31 363 MET A C 1
ATOM 2704 O O . MET A 1 363 ? -13.382 -3.942 17.372 1.00 96.31 363 MET A O 1
ATOM 2708 N N . ILE A 1 364 ? -15.519 -4.532 16.959 1.00 96.25 364 ILE A N 1
ATOM 2709 C CA . ILE A 1 364 ? -15.354 -4.978 15.576 1.00 96.25 364 ILE A CA 1
ATOM 2710 C C . ILE A 1 364 ? -16.039 -3.963 14.649 1.00 96.25 364 ILE A C 1
ATOM 2712 O O . ILE A 1 364 ? -17.206 -3.641 14.898 1.00 96.25 364 ILE A O 1
ATOM 2716 N N . PRO A 1 365 ? -15.354 -3.443 13.616 1.00 96.50 365 PRO A N 1
ATOM 2717 C CA . PRO A 1 365 ? -15.954 -2.523 12.655 1.00 96.50 365 PRO A CA 1
ATOM 2718 C C . PRO A 1 365 ? -16.908 -3.234 11.685 1.00 96.50 365 PRO A C 1
ATOM 2720 O O . PRO A 1 365 ? -16.810 -4.438 11.456 1.00 96.50 365 PRO A O 1
ATOM 2723 N N . SER A 1 366 ? -17.818 -2.470 11.080 1.00 95.31 366 SER A N 1
ATOM 2724 C CA . SER A 1 366 ? -18.714 -2.935 10.007 1.00 95.31 366 SER A CA 1
ATOM 2725 C C . SER A 1 366 ? -18.154 -2.725 8.591 1.00 95.31 366 SER A C 1
ATOM 2727 O O . SER A 1 366 ? -18.514 -3.479 7.688 1.00 95.31 366 SER A O 1
ATOM 2729 N N . SER A 1 367 ? -17.279 -1.735 8.400 1.00 94.00 367 SER A N 1
ATOM 2730 C CA . SER A 1 367 ? -16.470 -1.485 7.195 1.00 94.00 367 SER A CA 1
ATOM 2731 C C . SER A 1 367 ? -15.172 -0.766 7.590 1.00 94.00 367 SER A C 1
ATOM 2733 O O . SER A 1 367 ? -14.960 -0.506 8.774 1.00 94.00 367 SER A O 1
ATOM 2735 N N . HIS A 1 368 ? -14.294 -0.448 6.638 1.00 92.62 368 HIS A N 1
ATOM 2736 C CA . HIS A 1 368 ? -13.021 0.237 6.910 1.00 92.62 368 HIS A CA 1
ATOM 2737 C C . HIS A 1 368 ? -12.985 1.690 6.406 1.00 92.62 368 HIS A C 1
ATOM 2739 O O . HIS A 1 368 ? -11.921 2.300 6.340 1.00 92.62 368 HIS A O 1
ATOM 2745 N N . ASP A 1 369 ? -14.154 2.269 6.122 1.00 91.44 369 ASP A N 1
ATOM 2746 C CA . ASP A 1 369 ? -14.308 3.627 5.580 1.00 91.44 369 ASP A CA 1
ATOM 2747 C C . ASP A 1 369 ? -14.373 4.666 6.711 1.00 91.44 369 ASP A C 1
ATOM 2749 O O . ASP A 1 369 ? -15.408 5.271 7.008 1.00 91.44 369 ASP A O 1
ATOM 2753 N N . TYR A 1 370 ? -13.255 4.833 7.416 1.00 94.31 370 TYR A N 1
ATOM 2754 C CA . TYR A 1 370 ? -13.206 5.610 8.659 1.00 94.31 370 TYR A CA 1
ATOM 2755 C C . TYR A 1 370 ? -13.479 7.112 8.482 1.00 94.31 370 TYR A C 1
ATOM 2757 O O . TYR A 1 370 ? -13.926 7.750 9.435 1.00 94.31 370 TYR A O 1
ATOM 2765 N N . GLU A 1 371 ? -13.278 7.665 7.284 1.00 91.81 371 GLU A N 1
ATOM 2766 C CA . GLU A 1 371 ? -13.571 9.073 6.974 1.00 91.81 371 GLU A CA 1
ATOM 2767 C C . GLU A 1 371 ? -15.075 9.377 6.956 1.00 91.81 371 GLU A C 1
ATOM 2769 O O . GLU A 1 371 ? -15.517 10.406 7.475 1.00 91.81 371 GLU A O 1
ATOM 2774 N N . GLU A 1 372 ? -15.879 8.464 6.404 1.00 89.38 372 GLU A N 1
ATOM 2775 C CA . GLU A 1 372 ? -17.338 8.612 6.323 1.00 89.38 372 GLU A CA 1
ATOM 2776 C C . GLU A 1 372 ? -18.043 8.190 7.619 1.00 89.38 372 GLU A C 1
ATOM 2778 O O . GLU A 1 372 ? -19.138 8.670 7.939 1.00 89.38 372 GLU A O 1
ATOM 2783 N N . GLY A 1 373 ? -17.382 7.330 8.392 1.00 94.38 373 GLY A N 1
ATOM 2784 C CA . GLY A 1 373 ? -17.827 6.845 9.684 1.00 94.38 373 GLY A CA 1
ATOM 2785 C C . GLY A 1 373 ? -18.345 5.409 9.638 1.00 94.38 373 GLY A C 1
ATOM 2786 O O . GLY A 1 373 ? -19.145 5.024 8.790 1.00 94.38 373 GLY A O 1
ATOM 2787 N N . VAL A 1 374 ? -17.925 4.625 10.626 1.00 97.06 374 VAL A N 1
ATOM 2788 C CA . VAL A 1 374 ? -18.138 3.180 10.725 1.00 97.06 374 VAL A CA 1
ATOM 2789 C C . VAL A 1 374 ? -18.812 2.847 12.051 1.00 97.06 374 VAL A C 1
ATOM 2791 O O . VAL A 1 374 ? -18.412 3.348 13.103 1.00 97.06 374 VAL A O 1
ATOM 2794 N N . GLU A 1 375 ? -19.808 1.960 12.036 1.00 97.88 375 GLU A N 1
ATOM 2795 C CA . GLU A 1 375 ? -20.342 1.386 13.275 1.00 97.88 375 GLU A CA 1
ATOM 2796 C C . GLU A 1 375 ? -19.404 0.282 13.775 1.00 97.88 375 GLU A C 1
ATOM 2798 O O . GLU A 1 375 ? -19.155 -0.703 13.075 1.00 97.88 375 GLU A O 1
ATOM 2803 N N . PHE A 1 376 ? -18.903 0.445 14.996 1.00 98.19 376 PHE A N 1
ATOM 2804 C CA . PHE A 1 376 ? -18.218 -0.588 15.757 1.00 98.19 376 PHE A CA 1
ATOM 2805 C C . PHE A 1 376 ? -19.214 -1.298 16.663 1.00 98.19 376 PHE A C 1
ATOM 2807 O O . PHE A 1 376 ? -20.029 -0.653 17.324 1.00 98.19 376 PHE A O 1
ATOM 2814 N N . SER A 1 377 ? -19.109 -2.621 16.754 1.00 97.62 377 SER A N 1
ATOM 2815 C CA . SER A 1 377 ? -19.994 -3.442 17.578 1.00 97.62 377 SER A CA 1
ATOM 2816 C C . SER A 1 377 ? -19.240 -4.487 18.395 1.00 97.62 377 SER A C 1
ATOM 2818 O O . SER A 1 377 ? -18.134 -4.903 18.051 1.00 97.62 377 SER A O 1
ATOM 2820 N N . THR A 1 378 ? -19.825 -4.901 19.515 1.00 96.12 378 THR A N 1
ATOM 2821 C CA . THR A 1 378 ? -19.340 -6.030 20.318 1.00 96.12 378 THR A CA 1
ATOM 2822 C C . THR A 1 378 ? -20.477 -6.616 21.146 1.00 96.12 378 THR A C 1
ATOM 2824 O O . THR A 1 378 ? -21.431 -5.916 21.485 1.00 96.12 378 THR A O 1
ATOM 2827 N N . SER A 1 379 ? -20.396 -7.901 21.481 1.00 92.62 379 SER A N 1
ATOM 2828 C CA . SER A 1 379 ? -21.388 -8.577 22.322 1.00 92.62 379 SER A CA 1
ATOM 2829 C C . SER A 1 379 ? -20.840 -8.820 23.723 1.00 92.62 379 SER A C 1
ATOM 2831 O O . SER A 1 379 ? -19.749 -9.379 23.874 1.00 92.62 379 SER A O 1
ATOM 2833 N N . ILE A 1 380 ? -21.626 -8.509 24.752 1.00 91.25 380 ILE A N 1
ATOM 2834 C CA . ILE A 1 380 ? -21.362 -8.979 26.113 1.00 91.25 380 ILE A CA 1
ATOM 2835 C C . ILE A 1 380 ? -21.799 -10.445 26.171 1.00 91.25 380 ILE A C 1
ATOM 2837 O O . ILE A 1 380 ? -22.979 -10.754 26.302 1.00 91.25 380 ILE A O 1
ATOM 2841 N N . THR A 1 381 ? -20.838 -11.349 25.990 1.00 88.25 381 THR A N 1
ATOM 2842 C CA . THR A 1 381 ? -21.114 -12.789 25.890 1.00 88.25 381 THR A CA 1
ATOM 2843 C C . THR A 1 381 ? -21.563 -13.386 27.222 1.00 88.25 381 THR A C 1
ATOM 2845 O O . THR A 1 381 ? -21.168 -12.903 28.286 1.00 88.25 381 THR A O 1
ATOM 2848 N N . ASP A 1 382 ? -22.295 -14.502 27.167 1.00 83.19 382 ASP A N 1
ATOM 2849 C CA . ASP A 1 382 ? -22.694 -15.266 28.358 1.00 83.19 382 ASP A CA 1
ATOM 2850 C C . ASP A 1 382 ? -21.491 -15.631 29.240 1.00 83.19 382 ASP A C 1
ATOM 2852 O O . ASP A 1 382 ? -21.582 -15.594 30.459 1.00 83.19 382 ASP A O 1
ATOM 2856 N N . ALA A 1 383 ? -20.319 -15.879 28.642 1.00 82.75 383 ALA A N 1
ATOM 2857 C CA . ALA A 1 383 ? -19.092 -16.138 29.390 1.00 82.75 383 ALA A CA 1
ATOM 2858 C C . ALA A 1 383 ? -18.676 -14.950 30.279 1.00 82.75 383 ALA A C 1
ATOM 2860 O O . ALA A 1 383 ? -18.282 -15.155 31.424 1.00 82.75 383 ALA A O 1
ATOM 2861 N N . VAL A 1 384 ? -18.792 -13.715 29.775 1.00 87.00 384 VAL A N 1
ATOM 2862 C CA . VAL A 1 384 ? -18.508 -12.494 30.551 1.00 87.00 384 VAL A CA 1
ATOM 2863 C C . VAL A 1 384 ? -19.590 -12.272 31.609 1.00 87.00 384 VAL A C 1
ATOM 2865 O O . VAL A 1 384 ? -19.280 -11.878 32.735 1.00 87.00 384 VAL A O 1
ATOM 2868 N N . ILE A 1 385 ? -20.852 -12.541 31.269 1.00 84.50 385 ILE A N 1
ATOM 2869 C CA . ILE A 1 385 ? -21.977 -12.437 32.206 1.00 84.50 385 ILE A CA 1
ATOM 2870 C C . ILE A 1 385 ? -21.783 -13.403 33.377 1.00 84.50 385 ILE A C 1
ATOM 2872 O O . ILE A 1 385 ? -21.858 -12.976 34.528 1.00 84.50 385 ILE A O 1
ATOM 2876 N N . ASP A 1 386 ? -21.463 -14.663 33.102 1.00 81.75 386 ASP A N 1
ATOM 2877 C CA . ASP A 1 386 ? -21.279 -15.706 34.109 1.00 81.75 386 ASP A CA 1
ATOM 2878 C C . ASP A 1 386 ? -20.020 -15.479 34.958 1.00 81.75 386 ASP A C 1
ATOM 2880 O O . ASP A 1 386 ? -20.057 -15.654 36.178 1.00 81.75 386 ASP A O 1
ATOM 2884 N N . GLU A 1 387 ? -18.907 -15.060 34.343 1.00 84.81 387 GLU A N 1
ATOM 2885 C CA . GLU A 1 387 ? -17.638 -14.821 35.045 1.00 84.81 387 GLU A CA 1
ATOM 2886 C C . GLU A 1 387 ? -17.772 -13.741 36.125 1.00 84.81 387 GLU A C 1
ATOM 2888 O O . GLU A 1 387 ? -17.257 -13.897 37.237 1.00 84.81 387 GLU A O 1
ATOM 2893 N N . TYR A 1 388 ? -18.491 -12.662 35.814 1.00 83.62 388 TYR A N 1
ATOM 2894 C CA . TYR A 1 388 ? -18.666 -11.522 36.713 1.00 83.62 388 TYR A CA 1
ATOM 2895 C C . TYR A 1 388 ? -20.044 -11.480 37.388 1.00 83.62 388 TYR A C 1
ATOM 2897 O O . TYR A 1 388 ? -20.333 -10.524 38.110 1.00 83.62 388 TYR A O 1
ATOM 2905 N N . ALA A 1 389 ? -20.871 -12.514 37.189 1.00 81.38 389 ALA A N 1
ATOM 2906 C CA . ALA A 1 389 ? -22.251 -12.607 37.668 1.00 81.38 389 ALA A CA 1
ATOM 2907 C C . ALA A 1 389 ? -23.071 -11.339 37.353 1.00 81.38 389 ALA A C 1
ATOM 2909 O O . ALA A 1 389 ? -23.718 -10.753 38.231 1.00 81.38 389 ALA A O 1
ATOM 2910 N N . LEU A 1 390 ? -22.991 -10.881 36.099 1.00 82.12 390 LEU A N 1
ATOM 2911 C CA . LEU A 1 390 ? -23.576 -9.615 35.673 1.00 82.12 390 LEU A CA 1
ATOM 2912 C C . LEU A 1 390 ? -25.097 -9.670 35.731 1.00 82.12 390 LEU A C 1
ATOM 2914 O O . LEU A 1 390 ? -25.733 -10.465 35.047 1.00 82.12 390 LEU A O 1
ATOM 2918 N N . SER A 1 391 ? -25.687 -8.808 36.556 1.00 82.00 391 SER A N 1
ATOM 2919 C CA . SER A 1 391 ? -27.134 -8.647 36.646 1.00 82.00 391 SER A CA 1
ATOM 2920 C C . SER A 1 391 ? -27.498 -7.252 37.152 1.00 82.00 391 SER A C 1
ATOM 2922 O O . SER A 1 391 ? -27.083 -6.836 38.235 1.00 82.00 391 SER A O 1
ATOM 2924 N N . GLY A 1 392 ? -28.292 -6.530 36.363 1.00 84.12 392 GLY A N 1
ATOM 2925 C CA . GLY A 1 392 ? -28.759 -5.180 36.668 1.00 84.12 392 GLY A CA 1
ATOM 2926 C C . GLY A 1 392 ? -27.997 -4.085 35.924 1.00 84.12 392 GLY A C 1
ATOM 2927 O O . GLY A 1 392 ? -27.561 -4.269 34.791 1.00 84.12 392 GLY A O 1
ATOM 2928 N N . GLU A 1 393 ? -27.883 -2.923 36.564 1.00 90.75 393 GLU A N 1
ATOM 2929 C CA . GLU A 1 393 ? -27.390 -1.692 35.943 1.00 90.75 393 GLU A CA 1
ATOM 2930 C C . GLU A 1 393 ? -25.860 -1.581 35.991 1.00 90.75 393 GLU A C 1
ATOM 2932 O O . GLU A 1 393 ? -25.241 -1.689 37.056 1.00 90.75 393 GLU A O 1
ATOM 2937 N N . TYR A 1 394 ? -25.266 -1.267 34.845 1.00 94.25 394 TYR A N 1
ATOM 2938 C CA . TYR A 1 394 ? -23.840 -1.026 34.643 1.00 94.25 394 TYR A CA 1
ATOM 2939 C C . TYR A 1 394 ? -23.630 0.204 33.752 1.00 94.25 394 TYR A C 1
ATOM 2941 O O . TYR A 1 394 ? -24.576 0.842 33.289 1.00 94.25 394 TYR A O 1
ATOM 2949 N N . VAL A 1 395 ? -22.370 0.556 33.519 1.00 96.56 395 VAL A N 1
ATOM 2950 C CA . VAL A 1 395 ? -21.972 1.604 32.576 1.00 96.56 395 VAL A CA 1
ATOM 2951 C C . VAL A 1 395 ? -21.017 0.996 31.558 1.00 96.56 395 VAL A C 1
ATOM 2953 O O . VAL A 1 395 ? -20.006 0.407 31.944 1.00 96.56 395 VAL A O 1
ATOM 2956 N N . ALA A 1 396 ? -21.323 1.155 30.272 1.00 97.12 396 ALA A N 1
ATOM 2957 C CA . ALA A 1 396 ? -20.389 0.879 29.187 1.00 97.12 396 ALA A CA 1
ATOM 2958 C C . ALA A 1 396 ? -19.605 2.151 28.860 1.00 97.12 396 ALA A C 1
ATOM 2960 O O . ALA A 1 396 ? -20.204 3.199 28.615 1.00 97.12 396 ALA A O 1
ATOM 2961 N N . LYS A 1 397 ? -18.275 2.060 28.842 1.00 97.44 397 LYS A N 1
ATOM 2962 C CA . LYS A 1 397 ? -17.367 3.152 28.474 1.00 97.44 397 LYS A CA 1
ATOM 2963 C C . LYS A 1 397 ? -16.618 2.793 27.201 1.00 97.44 397 LYS A C 1
ATOM 2965 O O . LYS A 1 397 ? -15.850 1.836 27.196 1.00 97.44 397 LYS A O 1
ATOM 2970 N N . PHE A 1 398 ? -16.822 3.557 26.140 1.00 97.88 398 PHE A N 1
ATOM 2971 C CA . PHE A 1 398 ? -16.159 3.347 24.859 1.00 97.88 398 PHE A CA 1
ATOM 2972 C C . PHE A 1 398 ? -14.848 4.123 24.836 1.00 97.88 398 PHE A C 1
ATOM 2974 O O . PHE A 1 398 ? -14.842 5.347 25.003 1.00 97.88 398 PHE A O 1
ATOM 2981 N N . TRP A 1 399 ? -13.742 3.405 24.657 1.00 96.81 399 TRP A N 1
ATOM 2982 C CA . TRP A 1 399 ? -12.404 3.974 24.673 1.00 96.81 399 TRP A CA 1
ATOM 2983 C C . TRP A 1 399 ? -11.626 3.567 23.428 1.00 96.81 399 TRP A C 1
ATOM 2985 O O . TRP A 1 399 ? -11.354 2.388 23.196 1.00 96.81 399 TRP A O 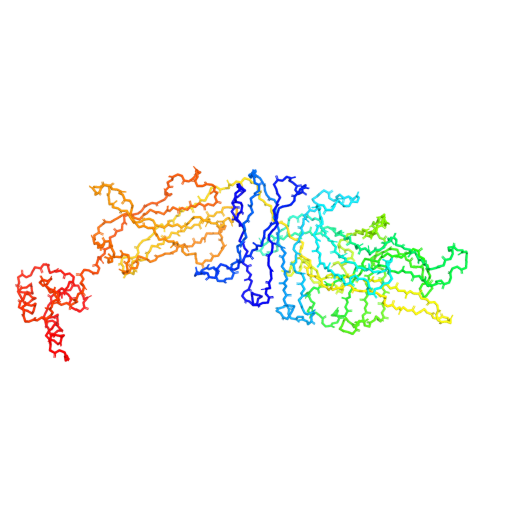1
ATOM 2995 N N . PHE A 1 400 ? -11.345 4.570 22.600 1.00 96.88 400 PHE A N 1
ATOM 2996 C CA . PHE A 1 400 ? -10.690 4.425 21.307 1.00 96.88 400 PHE A CA 1
ATOM 2997 C C . PHE A 1 400 ? -9.399 5.259 21.281 1.00 96.88 400 PHE A C 1
ATOM 2999 O O . PHE A 1 400 ? -9.307 6.262 21.989 1.00 96.88 400 PHE A O 1
ATOM 3006 N N . ALA A 1 401 ? -8.402 4.853 20.498 1.00 95.06 401 ALA A N 1
ATOM 3007 C CA . ALA A 1 401 ? -7.208 5.648 20.222 1.00 95.06 401 ALA A CA 1
ATOM 3008 C C . ALA A 1 401 ? -6.628 5.298 18.847 1.00 95.06 401 ALA A C 1
ATOM 3010 O O . ALA A 1 401 ? -6.425 4.126 18.529 1.00 95.06 401 ALA A O 1
ATOM 3011 N N . ASP A 1 402 ? -6.340 6.331 18.070 1.00 93.00 402 ASP A N 1
ATOM 3012 C CA . ASP A 1 402 ? -5.665 6.336 16.765 1.00 93.00 402 ASP A CA 1
ATOM 3013 C C . ASP A 1 402 ? -4.223 6.887 16.857 1.00 93.00 402 ASP A C 1
ATOM 3015 O O . ASP A 1 402 ? -3.379 6.571 16.024 1.00 93.00 402 ASP A O 1
ATOM 3019 N N . ASP A 1 403 ? -3.930 7.641 17.918 1.00 91.38 403 ASP A N 1
ATOM 3020 C CA . ASP A 1 403 ? -2.632 8.207 18.299 1.00 91.38 403 ASP A CA 1
ATOM 3021 C C . ASP A 1 403 ? -2.184 7.667 19.677 1.00 91.38 403 ASP A C 1
ATOM 3023 O O . ASP A 1 403 ? -2.787 6.740 20.229 1.00 91.38 403 ASP A O 1
ATOM 3027 N N . ASP A 1 404 ? -1.107 8.196 20.253 1.00 88.75 404 ASP A N 1
ATOM 3028 C CA . ASP A 1 404 ? -0.616 7.813 21.570 1.00 88.75 404 ASP A CA 1
ATOM 3029 C C . ASP A 1 404 ? -1.710 7.887 22.642 1.00 88.75 404 ASP A C 1
ATOM 3031 O O . ASP A 1 404 ? -2.433 8.873 22.785 1.00 88.75 404 ASP A O 1
ATOM 3035 N N . ILE A 1 405 ? -1.806 6.825 23.450 1.00 89.12 405 ILE A N 1
ATOM 3036 C CA . ILE A 1 405 ? -2.880 6.659 24.442 1.00 89.12 405 ILE A CA 1
ATOM 3037 C C . ILE A 1 405 ? -2.912 7.790 25.480 1.00 89.12 405 ILE A C 1
ATOM 3039 O O . ILE A 1 405 ? -3.958 8.077 26.056 1.00 89.12 405 ILE A O 1
ATOM 3043 N N . ASP A 1 406 ? -1.784 8.471 25.694 1.00 88.56 406 ASP A N 1
ATOM 3044 C CA . ASP A 1 406 ? -1.680 9.629 26.583 1.00 88.56 406 ASP A CA 1
ATOM 3045 C C . ASP A 1 406 ? -2.513 10.828 26.086 1.00 88.56 406 ASP A C 1
ATOM 3047 O O . ASP A 1 406 ? -2.949 11.648 26.901 1.00 88.56 406 ASP A O 1
ATOM 3051 N N . ASN A 1 407 ? -2.795 10.906 24.779 1.00 88.25 407 ASN A N 1
ATOM 3052 C CA . ASN A 1 407 ? -3.713 11.884 24.185 1.00 88.25 407 ASN A CA 1
ATOM 3053 C C . ASN A 1 407 ? -5.190 11.507 24.406 1.00 88.25 407 ASN A C 1
ATOM 3055 O O . ASN A 1 407 ? -6.069 12.366 24.313 1.00 88.25 407 ASN A O 1
ATOM 3059 N N . TYR A 1 408 ? -5.455 10.261 24.813 1.00 90.19 408 TYR A N 1
ATOM 3060 C CA . TYR A 1 408 ? -6.776 9.717 25.125 1.00 90.19 408 TYR A CA 1
ATOM 3061 C C . TYR A 1 408 ? -6.816 9.123 26.544 1.00 90.19 408 TYR A C 1
ATOM 3063 O O . TYR A 1 408 ? -7.033 7.924 26.708 1.00 90.19 408 TYR A O 1
ATOM 3071 N N . PRO A 1 409 ? -6.642 9.932 27.608 1.00 91.44 409 PRO A N 1
ATOM 3072 C CA . PRO A 1 409 ? -6.475 9.433 28.979 1.00 91.44 409 PRO A CA 1
ATOM 3073 C C . PRO A 1 409 ? -7.743 8.814 29.594 1.00 91.44 409 PRO A C 1
ATOM 3075 O O . PRO A 1 409 ? -7.705 8.311 30.719 1.00 91.44 409 PRO A O 1
ATOM 3078 N N . SER A 1 410 ? -8.882 8.898 28.906 1.00 91.12 410 SER A N 1
ATOM 3079 C CA . SER A 1 410 ? -10.167 8.364 29.348 1.00 91.12 410 SER A CA 1
ATOM 3080 C C . SER A 1 410 ? -11.062 8.032 28.159 1.00 91.12 410 SER A C 1
ATOM 3082 O O . SER A 1 410 ? -10.918 8.623 27.091 1.00 91.12 410 SER A O 1
ATOM 3084 N N . ALA A 1 411 ? -12.045 7.161 28.394 1.00 94.12 411 ALA A N 1
ATOM 3085 C CA . ALA A 1 411 ? -13.127 6.881 27.457 1.00 94.12 411 ALA A CA 1
ATOM 3086 C C . ALA A 1 411 ? -13.809 8.165 26.951 1.00 94.12 411 ALA A C 1
ATOM 3088 O O . ALA A 1 411 ? -14.055 9.095 27.725 1.00 94.12 411 ALA A O 1
ATOM 3089 N N . GLN A 1 412 ? -14.116 8.201 25.655 1.00 95.56 412 GLN A N 1
ATOM 3090 C CA . GLN A 1 412 ? -14.687 9.367 24.980 1.00 95.56 412 GLN A CA 1
ATOM 3091 C C . GLN A 1 412 ? -16.196 9.481 25.195 1.00 95.56 412 GLN A C 1
ATOM 3093 O O . GLN A 1 412 ? -16.733 10.588 25.230 1.00 95.56 412 GLN A O 1
ATOM 3098 N N . ILE A 1 413 ? -16.887 8.349 25.333 1.00 96.62 413 ILE A N 1
ATOM 3099 C CA . ILE A 1 413 ? -18.331 8.317 25.541 1.00 96.62 413 ILE A CA 1
ATOM 3100 C C . ILE A 1 413 ? -18.717 7.146 26.441 1.00 96.62 413 ILE A C 1
ATOM 3102 O O . ILE A 1 413 ? -18.094 6.085 26.413 1.00 96.62 413 ILE A O 1
ATOM 3106 N N . GLU A 1 414 ? -19.739 7.347 27.265 1.00 96.56 414 GLU A N 1
ATOM 3107 C CA . GLU A 1 414 ? -20.259 6.328 28.170 1.00 96.56 414 GLU A CA 1
ATOM 3108 C C . GLU A 1 414 ? -21.786 6.323 28.165 1.00 96.56 414 GLU A C 1
ATOM 3110 O O . GLU A 1 414 ? -22.421 7.368 27.998 1.00 96.56 414 GLU A O 1
ATOM 3115 N N . ILE A 1 415 ? -22.371 5.138 28.334 1.00 97.06 415 ILE A N 1
ATOM 3116 C CA . ILE A 1 415 ? -23.821 4.940 28.411 1.00 97.06 415 ILE A CA 1
ATOM 3117 C C . ILE A 1 415 ? -24.174 4.015 29.579 1.00 97.06 415 ILE A C 1
ATOM 3119 O O . ILE A 1 415 ? -23.413 3.090 29.880 1.00 97.06 415 ILE A O 1
ATOM 3123 N N . PRO A 1 416 ? -25.321 4.230 30.244 1.00 95.44 416 PRO A N 1
ATOM 3124 C CA . PRO A 1 416 ? -25.874 3.230 31.143 1.00 95.44 416 PRO A CA 1
ATOM 3125 C C . PRO A 1 416 ? -26.342 2.013 30.337 1.00 95.44 416 PRO A C 1
ATOM 3127 O O . PRO A 1 416 ? -26.886 2.169 29.243 1.00 95.44 416 PRO A O 1
ATOM 3130 N N . ILE A 1 417 ? -26.149 0.819 30.887 1.00 94.06 417 ILE A N 1
ATOM 3131 C CA . ILE A 1 417 ? -26.624 -0.441 30.308 1.00 94.06 417 ILE A CA 1
ATOM 3132 C C . ILE A 1 417 ? -27.311 -1.273 31.389 1.00 94.06 417 ILE A C 1
ATOM 3134 O O . ILE A 1 417 ? -26.842 -1.311 32.527 1.00 94.06 417 ILE A O 1
ATOM 3138 N N . SER A 1 418 ? -28.393 -1.962 31.034 1.00 89.81 418 SER A N 1
ATOM 3139 C CA . SER A 1 418 ? -29.073 -2.899 31.928 1.00 89.81 418 SER A CA 1
ATOM 3140 C C . SER A 1 418 ? -28.869 -4.310 31.408 1.00 89.81 418 SER A C 1
ATOM 3142 O O . SER A 1 418 ? -29.443 -4.703 30.397 1.00 89.81 418 SER A O 1
ATOM 3144 N N . ILE A 1 419 ? -28.007 -5.075 32.072 1.00 84.25 419 ILE A N 1
ATOM 3145 C CA . ILE A 1 419 ? -27.778 -6.468 31.706 1.00 84.25 419 ILE A CA 1
ATOM 3146 C C . ILE A 1 419 ? -28.813 -7.282 32.465 1.00 84.25 419 ILE A C 1
ATOM 3148 O O . ILE A 1 419 ? -28.705 -7.479 33.683 1.00 84.25 419 ILE A O 1
ATOM 3152 N N . SER A 1 420 ? -29.819 -7.772 31.745 1.00 71.56 420 SER A N 1
ATOM 3153 C CA . SER A 1 420 ? -30.669 -8.842 32.244 1.00 71.56 420 SER A CA 1
ATOM 3154 C C . SER A 1 420 ? -29.789 -10.078 32.366 1.00 71.56 420 SER A C 1
ATOM 3156 O O . SER A 1 420 ? -29.610 -10.823 31.404 1.00 71.56 420 SER A O 1
ATOM 3158 N N . GLY A 1 421 ? -29.157 -10.245 33.529 1.00 55.72 421 GLY A N 1
ATOM 3159 C CA . GLY A 1 421 ? -28.361 -11.425 33.808 1.00 55.72 421 GLY A CA 1
ATOM 3160 C C . GLY A 1 421 ? -29.187 -12.648 33.448 1.00 55.72 421 GLY A C 1
ATOM 3161 O O . GLY A 1 421 ? -30.342 -12.754 33.874 1.00 55.72 421 GLY A O 1
ATOM 3162 N N . SER A 1 422 ? -28.605 -13.556 32.665 1.00 53.28 422 SER A N 1
ATOM 3163 C CA . SER A 1 422 ? -29.101 -14.922 32.521 1.00 53.28 422 SER A CA 1
ATOM 3164 C C . SER A 1 422 ? -28.936 -15.629 33.869 1.00 53.28 422 SER A C 1
ATOM 3166 O O . SER A 1 422 ? -28.194 -16.594 34.025 1.00 53.28 422 SER A O 1
ATOM 3168 N N . ASN A 1 423 ? -29.621 -15.143 34.901 1.00 50.66 423 ASN A N 1
ATOM 3169 C CA . ASN A 1 423 ? -29.618 -15.740 36.224 1.00 50.66 423 ASN A CA 1
ATOM 3170 C C . ASN A 1 423 ? -30.615 -16.889 36.253 1.00 50.66 423 ASN A C 1
ATOM 3172 O O . ASN A 1 423 ? -31.443 -16.987 37.155 1.00 50.66 423 ASN A O 1
ATOM 3176 N N . CYS A 1 424 ? -30.486 -17.785 35.276 1.00 60.72 424 CYS A N 1
ATOM 3177 C CA . CYS A 1 424 ? -30.818 -19.159 35.526 1.00 60.72 424 CYS A CA 1
ATOM 3178 C C . CYS A 1 424 ? -29.751 -20.121 35.027 1.00 60.72 424 CYS A C 1
ATOM 3180 O O . CYS A 1 424 ? -29.807 -20.617 33.906 1.00 60.72 424 CYS A O 1
ATOM 3182 N N . ALA A 1 425 ? -28.818 -20.458 35.923 1.00 66.25 425 ALA A N 1
ATOM 3183 C CA . ALA A 1 425 ? -27.865 -21.547 35.715 1.00 66.25 425 ALA A CA 1
ATOM 3184 C C . ALA A 1 425 ? -28.567 -22.880 35.372 1.00 66.25 425 ALA A C 1
ATOM 3186 O O . ALA A 1 425 ? -27.974 -23.752 34.737 1.00 66.25 425 ALA A O 1
ATOM 3187 N N . LEU A 1 426 ? -29.832 -23.040 35.784 1.00 77.75 426 LEU A N 1
ATOM 3188 C CA . LEU A 1 426 ? -30.674 -24.188 35.472 1.00 77.75 426 LEU A CA 1
ATOM 3189 C C . LEU A 1 426 ? -32.147 -23.768 35.360 1.00 77.75 426 LEU A C 1
ATOM 3191 O O . LEU A 1 426 ? -32.846 -23.741 36.367 1.00 77.75 426 LEU A O 1
ATOM 3195 N N . VAL A 1 427 ? -32.614 -23.443 34.146 1.00 83.44 427 VAL A N 1
ATOM 3196 C CA . VAL A 1 427 ? -34.006 -23.012 33.875 1.00 83.44 427 VAL A CA 1
ATOM 3197 C C . VAL A 1 427 ? -35.009 -23.907 34.603 1.00 83.44 427 VAL A C 1
ATOM 3199 O O . VAL A 1 427 ? -35.020 -25.124 34.401 1.00 83.44 427 VAL A O 1
ATOM 3202 N N . GLY A 1 428 ? -35.848 -23.296 35.443 1.00 83.06 428 GLY A N 1
ATOM 3203 C CA . GLY A 1 428 ? -36.805 -23.994 36.292 1.00 83.06 428 GLY A CA 1
ATOM 3204 C C . GLY A 1 428 ? -36.364 -24.239 37.737 1.00 83.06 428 GLY A C 1
ATOM 3205 O O . GLY A 1 428 ? -37.193 -24.680 38.525 1.00 83.06 428 GLY A O 1
ATOM 3206 N N . ASP A 1 429 ? -35.111 -23.963 38.111 1.00 87.31 429 ASP A N 1
ATOM 3207 C CA . ASP A 1 429 ? -34.622 -24.027 39.498 1.00 87.31 429 ASP A CA 1
ATOM 3208 C C . ASP A 1 429 ? -35.047 -22.774 40.274 1.00 87.31 429 ASP A C 1
ATOM 3210 O O . ASP A 1 429 ? -34.249 -21.898 40.601 1.00 87.31 429 ASP A O 1
ATOM 3214 N N . SER A 1 430 ? -36.348 -22.669 40.547 1.00 86.12 430 SER A N 1
ATOM 3215 C CA . SER A 1 430 ? -36.933 -21.517 41.239 1.00 86.12 430 SER A CA 1
ATOM 3216 C C . SER A 1 430 ? -36.405 -21.323 42.667 1.00 86.12 430 SER A C 1
ATOM 3218 O O . SER A 1 430 ? -36.681 -20.289 43.275 1.00 86.12 430 SER A O 1
ATOM 3220 N N . ASN A 1 431 ? -35.742 -22.323 43.262 1.00 84.81 431 ASN A N 1
ATOM 3221 C CA . ASN A 1 431 ? -35.260 -22.258 44.644 1.00 84.81 431 ASN A CA 1
ATOM 3222 C C . ASN A 1 431 ? -33.730 -22.057 44.757 1.00 84.81 431 ASN A C 1
ATOM 3224 O O . ASN A 1 431 ? -33.249 -21.710 45.843 1.00 84.81 431 ASN A O 1
ATOM 3228 N N . GLY A 1 432 ? -32.995 -22.219 43.651 1.00 83.62 432 GLY A N 1
ATOM 3229 C CA . GLY A 1 432 ? -31.558 -21.980 43.534 1.00 83.62 432 GLY A CA 1
ATOM 3230 C C . GLY A 1 432 ? -30.674 -23.051 44.181 1.00 83.62 432 GLY A C 1
ATOM 3231 O O . GLY A 1 432 ? -29.543 -22.742 44.571 1.00 83.62 432 GLY A O 1
ATOM 3232 N N . ASP A 1 433 ? -31.167 -24.282 44.366 1.00 85.38 433 ASP A N 1
ATOM 3233 C CA . ASP A 1 433 ? -30.407 -25.384 44.980 1.00 85.38 433 ASP A CA 1
ATOM 3234 C C . ASP A 1 433 ? -29.575 -26.209 43.981 1.00 85.38 433 ASP A C 1
ATOM 3236 O O . ASP A 1 433 ? -28.792 -27.077 44.391 1.00 85.38 433 ASP A O 1
ATOM 3240 N N . GLY A 1 434 ? -29.689 -25.906 42.687 1.00 84.56 434 GLY A N 1
ATOM 3241 C CA . GLY A 1 434 ? -28.972 -26.549 41.595 1.00 84.56 434 GLY A CA 1
ATOM 3242 C C . GLY A 1 434 ? -29.592 -27.864 41.115 1.00 84.56 434 GLY A C 1
ATOM 3243 O O . GLY A 1 434 ? -28.923 -28.597 40.378 1.00 84.56 434 GLY A O 1
ATOM 3244 N N . ALA A 1 435 ? -30.819 -28.215 41.522 1.00 87.94 435 ALA A N 1
ATOM 3245 C CA . ALA A 1 435 ? -31.469 -29.467 41.135 1.00 87.94 435 ALA A CA 1
ATOM 3246 C C . ALA A 1 435 ? -32.965 -29.322 40.809 1.00 87.94 435 ALA A C 1
ATOM 3248 O O . ALA A 1 435 ? -33.789 -29.191 41.704 1.00 87.94 435 ALA A O 1
ATOM 3249 N N . LEU A 1 436 ? -33.350 -29.567 39.548 1.00 90.31 436 LEU A N 1
ATOM 3250 C CA . LEU A 1 436 ? -34.762 -29.605 39.140 1.00 90.31 436 LEU A CA 1
ATOM 3251 C C . LEU A 1 436 ? -35.526 -30.761 39.789 1.00 90.31 436 LEU A C 1
ATOM 3253 O O . LEU A 1 436 ? -35.295 -31.941 39.493 1.00 90.31 436 LEU A O 1
ATOM 3257 N N . ASN A 1 437 ? -36.480 -30.431 40.651 1.00 92.62 437 ASN A N 1
ATOM 3258 C CA . ASN A 1 437 ? -37.322 -31.405 41.317 1.00 92.62 437 ASN A CA 1
ATOM 3259 C C . ASN A 1 437 ? -38.710 -30.839 41.684 1.00 92.62 437 ASN A C 1
ATOM 3261 O O . ASN A 1 437 ? -39.153 -29.783 41.242 1.00 92.62 437 ASN A O 1
ATOM 3265 N N . VAL A 1 438 ? -39.471 -31.607 42.467 1.00 93.38 438 VAL A N 1
ATOM 3266 C CA . VAL A 1 438 ? -40.843 -31.237 42.848 1.00 93.38 438 VAL A CA 1
ATOM 3267 C C . VAL A 1 438 ? -40.905 -29.982 43.729 1.00 93.38 438 VAL A C 1
ATOM 3269 O O . VAL A 1 438 ? -41.954 -29.343 43.794 1.00 93.38 438 VAL A O 1
ATOM 3272 N N . LEU A 1 439 ? -39.817 -29.626 44.414 1.00 91.62 439 LEU A N 1
ATOM 3273 C CA . LEU A 1 439 ? -39.744 -28.423 45.239 1.00 91.62 439 LEU A CA 1
ATOM 3274 C C . LEU A 1 439 ? -39.824 -27.156 44.383 1.00 91.62 439 LEU A C 1
ATOM 3276 O O . LEU A 1 439 ? -40.545 -26.234 44.767 1.00 91.62 439 LEU A O 1
ATOM 3280 N N . ASP A 1 440 ? -39.216 -27.156 43.198 1.00 90.88 440 ASP A N 1
ATOM 3281 C CA . ASP A 1 440 ? -39.268 -26.024 42.267 1.00 90.88 440 ASP A CA 1
ATOM 3282 C C . ASP A 1 440 ? -40.664 -25.855 41.679 1.00 90.88 440 ASP A C 1
ATOM 3284 O O . ASP A 1 440 ? -41.212 -24.757 41.665 1.00 90.88 440 ASP A O 1
ATOM 3288 N N . VAL A 1 441 ? -41.316 -26.967 41.320 1.00 92.69 441 VAL A N 1
ATOM 3289 C CA . VAL A 1 441 ? -42.713 -26.966 40.854 1.00 92.69 441 VAL A CA 1
ATOM 3290 C C . VAL A 1 441 ? -43.644 -26.369 41.908 1.00 92.69 441 VAL A C 1
ATOM 3292 O O . VAL A 1 441 ? -44.527 -25.572 41.590 1.00 92.69 441 VAL A O 1
ATOM 3295 N N . VAL A 1 442 ? -43.473 -26.751 43.177 1.00 92.19 442 VAL A N 1
ATOM 3296 C CA . VAL A 1 442 ? -44.296 -26.225 44.275 1.00 92.19 442 VAL A CA 1
ATOM 3297 C C . VAL A 1 442 ? -44.041 -24.733 44.479 1.00 92.19 442 VAL A C 1
ATOM 3299 O O . VAL A 1 442 ? -44.993 -23.985 44.715 1.00 92.19 442 VAL A O 1
ATOM 3302 N N . LEU A 1 443 ? -42.787 -24.294 44.382 1.00 89.94 443 LEU A N 1
ATOM 3303 C CA . LEU A 1 443 ? -42.426 -22.889 44.515 1.00 89.94 443 LEU A CA 1
ATOM 3304 C C . LEU A 1 443 ? -42.995 -22.052 43.363 1.00 89.94 443 LEU A C 1
ATOM 3306 O O . LEU A 1 443 ? -43.654 -21.048 43.626 1.00 89.94 443 LEU A O 1
ATOM 3310 N N . LEU A 1 444 ? -42.862 -22.520 42.123 1.00 90.25 444 LEU A N 1
ATOM 3311 C CA . LEU A 1 444 ? -43.417 -21.872 40.939 1.00 90.25 444 LEU A CA 1
ATOM 3312 C C . LEU A 1 444 ? -44.946 -21.752 41.011 1.00 90.25 444 LEU A C 1
ATOM 3314 O O . LEU A 1 444 ? -45.500 -20.688 40.748 1.00 90.25 444 LEU A O 1
ATOM 3318 N N . VAL A 1 445 ? -45.650 -22.797 41.459 1.00 91.94 445 VAL A N 1
ATOM 3319 C CA . VAL A 1 445 ? -47.106 -22.725 41.684 1.00 91.94 445 VAL A CA 1
ATOM 3320 C C . VAL A 1 445 ? -47.459 -21.665 42.728 1.00 91.94 445 VAL A C 1
ATOM 3322 O O . VAL A 1 445 ? -48.441 -20.944 42.554 1.00 91.94 445 VAL A O 1
ATOM 3325 N N . ASN A 1 446 ? -46.674 -21.540 43.801 1.00 89.81 446 ASN A N 1
ATOM 3326 C CA . ASN A 1 446 ? -46.907 -20.498 44.799 1.00 89.81 446 ASN A CA 1
ATOM 3327 C C . ASN A 1 446 ? -46.664 -19.099 44.219 1.00 89.81 446 ASN A C 1
ATOM 3329 O O . ASN A 1 446 ? -47.472 -18.211 44.474 1.00 89.81 446 ASN A O 1
ATOM 3333 N N . LEU A 1 447 ? -45.626 -18.913 43.398 1.00 87.94 447 LEU A N 1
ATOM 3334 C CA . LEU A 1 447 ? -45.346 -17.644 42.715 1.00 87.94 447 LEU A CA 1
ATOM 3335 C C . LEU A 1 447 ? -46.495 -17.237 41.778 1.00 87.94 447 LEU A C 1
ATOM 3337 O O . LEU A 1 447 ? -46.960 -16.098 41.834 1.00 87.94 447 LEU A O 1
ATOM 3341 N N . VAL A 1 448 ? -47.026 -18.189 41.001 1.00 89.44 448 VAL A N 1
ATOM 3342 C CA . VAL A 1 448 ? -48.190 -17.982 40.118 1.00 89.44 448 VAL A CA 1
ATOM 3343 C C . VAL A 1 448 ? -49.448 -17.598 40.911 1.00 89.44 448 VAL A C 1
ATOM 3345 O O . VAL A 1 448 ? -50.256 -16.793 40.447 1.00 89.44 448 VAL A O 1
ATOM 3348 N N . LEU A 1 449 ? -49.642 -18.165 42.107 1.00 88.06 449 LEU A N 1
ATOM 3349 C CA . LEU A 1 449 ? -50.823 -17.908 42.939 1.00 88.06 449 LEU A CA 1
ATOM 3350 C C . LEU A 1 449 ? -50.740 -16.609 43.752 1.00 88.06 449 LEU A C 1
ATOM 3352 O O . LEU A 1 449 ? -51.783 -16.002 44.001 1.00 88.06 449 LEU A O 1
ATOM 3356 N N . ASP A 1 450 ? -49.542 -16.194 44.168 1.00 82.50 450 ASP A N 1
ATOM 3357 C CA . ASP A 1 450 ? -49.339 -15.002 45.008 1.00 82.50 450 ASP A CA 1
ATOM 3358 C C . ASP A 1 450 ? -49.146 -13.713 44.183 1.00 82.50 450 ASP A C 1
ATOM 3360 O O . ASP A 1 450 ? -48.991 -12.631 44.747 1.00 82.50 450 ASP A O 1
ATOM 3364 N N . VAL A 1 451 ? -49.187 -13.810 42.843 1.00 65.00 451 VAL A N 1
ATOM 3365 C CA . VAL A 1 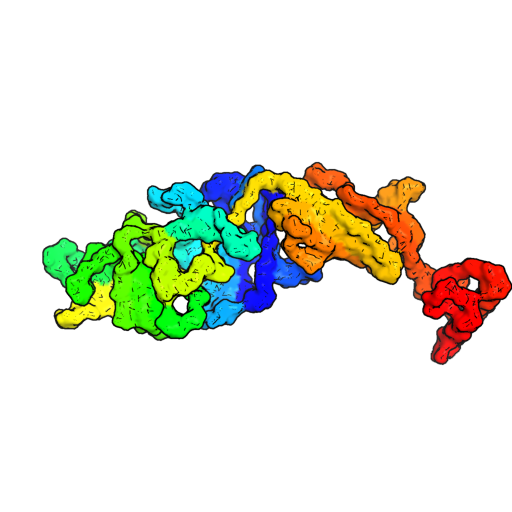451 ? -48.939 -12.698 41.897 1.00 65.00 451 VAL A CA 1
ATOM 3366 C C . VAL A 1 451 ? -47.639 -11.961 42.251 1.00 65.00 451 VAL A C 1
ATOM 3368 O O . VAL A 1 451 ? -47.546 -10.732 42.204 1.00 65.00 451 VAL A O 1
ATOM 3371 N N . ALA A 1 452 ? -46.637 -12.726 42.675 1.00 62.59 452 ALA A N 1
ATOM 3372 C CA . ALA A 1 452 ? -45.314 -12.211 42.966 1.00 62.59 452 ALA A CA 1
ATOM 3373 C C . ALA A 1 452 ? -44.514 -12.115 41.663 1.00 62.59 452 ALA A C 1
ATOM 3375 O O . ALA A 1 452 ? -44.708 -12.913 40.746 1.00 62.59 452 ALA A O 1
ATOM 3376 N N . GLN A 1 453 ? -43.590 -11.156 41.588 1.00 60.00 453 GLN A N 1
ATOM 3377 C CA . GLN A 1 453 ? -42.527 -11.250 40.594 1.00 60.00 453 GLN A CA 1
ATOM 3378 C C . GLN A 1 453 ? -41.618 -12.405 41.018 1.00 60.00 453 GLN A C 1
ATOM 3380 O O . GLN A 1 453 ? -40.992 -12.334 42.076 1.00 60.00 453 GLN A O 1
ATOM 3385 N N . GLY A 1 454 ? -41.628 -13.494 40.250 1.00 61.69 454 GLY A N 1
ATOM 3386 C CA . GLY A 1 454 ? -40.597 -14.521 40.362 1.00 61.69 454 GLY A CA 1
ATOM 3387 C C . GLY A 1 454 ? -39.305 -14.051 39.705 1.00 61.69 454 GLY A C 1
ATOM 3388 O O . GLY A 1 454 ? -39.250 -12.986 39.088 1.00 61.69 454 GLY A O 1
ATOM 3389 N N . ASP A 1 455 ? -38.257 -14.836 39.889 1.00 68.50 455 ASP A N 1
ATOM 3390 C CA . ASP A 1 455 ? -36.975 -14.611 39.235 1.00 68.50 455 ASP A CA 1
ATOM 3391 C C . ASP A 1 455 ? -37.003 -15.055 37.762 1.00 68.50 455 ASP A C 1
ATOM 3393 O O . ASP A 1 455 ? -37.954 -15.685 37.293 1.00 68.50 455 ASP A O 1
ATOM 3397 N N . ALA A 1 456 ? -35.929 -14.745 37.033 1.00 69.56 456 ALA A N 1
ATOM 3398 C CA . ALA A 1 456 ? -35.742 -15.185 35.652 1.00 69.56 456 ALA A CA 1
ATOM 3399 C C . ALA A 1 456 ? -35.700 -16.723 35.510 1.00 69.56 456 ALA A C 1
ATOM 3401 O O . ALA A 1 456 ? -35.981 -17.240 34.436 1.00 69.56 456 ALA A O 1
ATOM 3402 N N . CYS A 1 457 ? -35.397 -17.465 36.585 1.00 77.56 457 CYS A N 1
ATOM 3403 C CA . CYS A 1 457 ? -35.445 -18.931 36.603 1.00 77.56 457 CYS A CA 1
ATOM 3404 C C . CYS A 1 457 ? -36.854 -19.511 36.560 1.00 77.56 457 CYS A C 1
ATOM 3406 O O . CYS A 1 457 ? -37.044 -20.649 36.123 1.00 77.56 457 CYS A O 1
ATOM 3408 N N . SER A 1 458 ? -37.821 -18.758 37.069 1.00 85.25 458 SER A N 1
ATOM 3409 C CA . SER A 1 458 ? -39.204 -19.192 37.217 1.00 85.25 458 SER A CA 1
ATOM 3410 C C . SER A 1 458 ? -40.008 -19.025 35.926 1.00 85.25 458 SER A C 1
ATOM 3412 O O . SER A 1 458 ? -41.023 -19.700 35.760 1.00 85.25 458 SER A O 1
ATOM 3414 N N . ASP A 1 459 ? -39.556 -18.158 35.016 1.00 86.19 459 ASP A N 1
ATOM 3415 C CA . ASP A 1 459 ? -40.118 -17.985 33.674 1.00 86.19 459 ASP A CA 1
ATOM 3416 C C . ASP A 1 459 ? -39.517 -19.030 32.725 1.00 86.19 459 ASP A C 1
ATOM 3418 O O . ASP A 1 459 ? -38.493 -18.826 32.075 1.00 86.19 459 ASP A O 1
ATOM 3422 N N . VAL A 1 460 ? -40.131 -20.212 32.706 1.00 86.50 460 VAL A N 1
ATOM 3423 C CA . VAL A 1 460 ? -39.579 -21.387 32.020 1.00 86.50 460 VAL A CA 1
ATOM 3424 C C . VAL A 1 460 ? -39.704 -21.258 30.500 1.00 86.50 460 VAL A C 1
ATOM 3426 O O . VAL A 1 460 ? -38.945 -21.900 29.771 1.00 86.50 460 VAL A O 1
ATOM 3429 N N . ASN A 1 461 ? -40.656 -20.463 30.002 1.00 84.69 461 ASN A N 1
ATOM 3430 C CA . ASN A 1 461 ? -40.850 -20.247 28.567 1.00 84.69 461 ASN A CA 1
ATOM 3431 C C . ASN A 1 461 ? -40.286 -18.912 28.045 1.00 84.69 461 ASN A C 1
ATOM 3433 O O . ASN A 1 461 ? -40.258 -18.732 26.825 1.00 84.69 461 ASN A O 1
ATOM 3437 N N . GLY A 1 462 ? -39.828 -18.025 28.932 1.00 82.69 462 GLY A N 1
ATOM 3438 C CA . GLY A 1 462 ? -39.227 -16.737 28.592 1.00 82.69 462 GLY A CA 1
ATOM 3439 C C . GLY A 1 462 ? -40.222 -15.721 28.030 1.00 82.69 462 GLY A C 1
ATOM 3440 O O . GLY A 1 462 ? -39.816 -14.840 27.269 1.00 82.69 462 GLY A O 1
ATOM 3441 N N . ASP A 1 463 ? -41.522 -15.861 28.313 1.00 80.19 463 ASP A N 1
ATOM 3442 C CA . ASP A 1 463 ? -42.567 -14.969 27.789 1.00 80.19 463 ASP A CA 1
ATOM 3443 C C . ASP A 1 463 ? -42.821 -13.728 28.666 1.00 80.19 463 ASP A C 1
ATOM 3445 O O . ASP A 1 463 ? -43.635 -12.863 28.314 1.00 80.19 463 ASP A O 1
ATOM 3449 N N . GLY A 1 464 ? -42.094 -13.611 29.780 1.00 77.25 464 GLY A N 1
ATOM 3450 C CA . GLY A 1 464 ? -42.174 -12.515 30.736 1.00 77.25 464 GLY A CA 1
ATOM 3451 C C . GLY A 1 464 ? -43.371 -12.603 31.686 1.00 77.25 464 GLY A C 1
ATOM 3452 O O . GLY A 1 464 ? -43.594 -11.664 32.460 1.00 77.25 464 GLY A O 1
ATOM 3453 N N . ALA A 1 465 ? -44.166 -13.679 31.650 1.00 83.75 465 ALA A N 1
ATOM 3454 C CA . ALA A 1 465 ? -45.368 -13.839 32.459 1.00 83.75 465 ALA A CA 1
ATOM 3455 C C . ALA A 1 465 ? -45.470 -15.217 33.132 1.00 83.75 465 ALA A C 1
ATOM 3457 O O . ALA A 1 465 ? -45.930 -16.185 32.540 1.00 83.75 465 ALA A O 1
ATOM 3458 N N . LEU A 1 466 ? -45.253 -15.259 34.450 1.00 86.12 466 LEU A N 1
ATOM 3459 C CA . LEU A 1 466 ? -45.426 -16.480 35.244 1.00 86.12 466 LEU A CA 1
ATOM 3460 C C . LEU A 1 466 ? -46.878 -16.958 35.265 1.00 86.12 466 LEU A C 1
ATOM 3462 O O . LEU A 1 466 ? -47.764 -16.330 35.859 1.00 86.12 466 LEU A O 1
ATOM 3466 N N . ASN A 1 467 ? -47.127 -18.105 34.647 1.00 90.25 467 ASN A N 1
ATOM 3467 C CA . ASN A 1 467 ? -48.448 -18.698 34.575 1.00 90.25 467 ASN A CA 1
ATOM 3468 C C . ASN A 1 467 ? -48.406 -20.238 34.584 1.00 90.25 467 ASN A C 1
ATOM 3470 O O . ASN A 1 467 ? -47.414 -20.886 34.907 1.00 90.25 467 ASN A O 1
ATOM 3474 N N . VAL A 1 468 ? -49.552 -20.864 34.309 1.00 92.38 468 VAL A N 1
ATOM 3475 C CA . VAL A 1 468 ? -49.673 -22.331 34.338 1.00 92.38 468 VAL A CA 1
ATOM 3476 C C . VAL A 1 468 ? -48.824 -23.016 33.260 1.00 92.38 468 VAL A C 1
ATOM 3478 O O . VAL A 1 468 ? -48.515 -24.199 33.394 1.00 92.38 468 VAL A O 1
ATOM 3481 N N . LEU A 1 469 ? -48.454 -22.301 32.198 1.00 92.06 469 LEU A N 1
ATOM 3482 C CA . LEU A 1 469 ? -47.625 -22.819 31.120 1.00 92.06 469 LEU A CA 1
ATOM 3483 C C . LEU A 1 469 ? -46.200 -23.108 31.604 1.00 92.06 469 LEU A C 1
ATOM 3485 O O . LEU A 1 469 ? -45.691 -24.190 31.314 1.00 92.06 469 LEU A O 1
ATOM 3489 N N . ASP A 1 470 ? -45.625 -22.233 32.429 1.00 90.19 470 ASP A N 1
ATOM 3490 C CA . ASP A 1 470 ? -44.305 -22.430 33.043 1.00 90.19 470 ASP A CA 1
ATOM 3491 C C . ASP A 1 470 ? -44.281 -23.669 33.933 1.00 90.19 470 ASP A C 1
ATOM 3493 O O . ASP A 1 470 ? -43.373 -24.493 33.860 1.00 90.19 470 ASP A O 1
ATOM 3497 N N . VAL A 1 471 ? -45.349 -23.876 34.711 1.00 92.75 471 VAL A N 1
ATOM 3498 C CA . VAL A 1 471 ? -45.508 -25.060 35.569 1.00 92.75 471 VAL A CA 1
ATOM 3499 C C . VAL A 1 471 ? -45.541 -26.345 34.742 1.00 92.75 471 VAL A C 1
ATOM 3501 O O . VAL A 1 471 ? -44.927 -27.342 35.120 1.00 92.75 471 VAL A O 1
ATOM 3504 N N . VAL A 1 472 ? -46.263 -26.349 33.618 1.00 93.12 472 VAL A N 1
ATOM 3505 C CA . VAL A 1 472 ? -46.341 -27.527 32.739 1.00 93.12 472 VAL A CA 1
ATOM 3506 C C . VAL A 1 472 ? -44.973 -27.840 32.139 1.00 93.12 472 VAL A C 1
ATOM 3508 O O . VAL A 1 472 ? -44.574 -29.005 32.112 1.00 93.12 472 VAL A O 1
ATOM 3511 N N . LEU A 1 473 ? -44.246 -26.817 31.692 1.00 92.19 473 LEU A N 1
ATOM 3512 C CA . LEU A 1 473 ? -42.911 -26.979 31.124 1.00 92.19 473 LEU A CA 1
ATOM 3513 C C . LEU A 1 473 ? -41.905 -27.457 32.173 1.00 92.19 473 LEU A C 1
ATOM 3515 O O . LEU A 1 473 ? -41.159 -28.395 31.903 1.00 92.19 473 LEU A O 1
ATOM 3519 N N . LEU A 1 474 ? -41.954 -26.920 33.393 1.00 91.62 474 LEU A N 1
ATOM 3520 C CA . LEU A 1 474 ? -41.111 -27.375 34.496 1.00 91.62 474 LEU A CA 1
ATOM 3521 C C . LEU A 1 474 ? -41.361 -28.844 34.848 1.00 91.62 474 LEU A C 1
ATOM 3523 O O . LEU A 1 474 ? -40.423 -29.615 35.039 1.00 91.62 474 LEU A O 1
ATOM 3527 N N . VAL A 1 475 ? -42.625 -29.271 34.891 1.00 93.31 475 VAL A N 1
ATOM 3528 C CA . VAL A 1 475 ? -42.969 -30.679 35.141 1.00 93.31 475 VAL A CA 1
ATOM 3529 C C . VAL A 1 475 ? -42.402 -31.587 34.048 1.00 93.31 475 VAL A C 1
ATOM 3531 O O . VAL A 1 475 ? -41.880 -32.656 34.362 1.00 93.31 475 VAL A O 1
ATOM 3534 N N . ASN A 1 476 ? -42.459 -31.162 32.787 1.00 92.19 476 ASN A N 1
ATOM 3535 C CA . ASN A 1 476 ? -41.871 -31.908 31.674 1.00 92.19 476 AS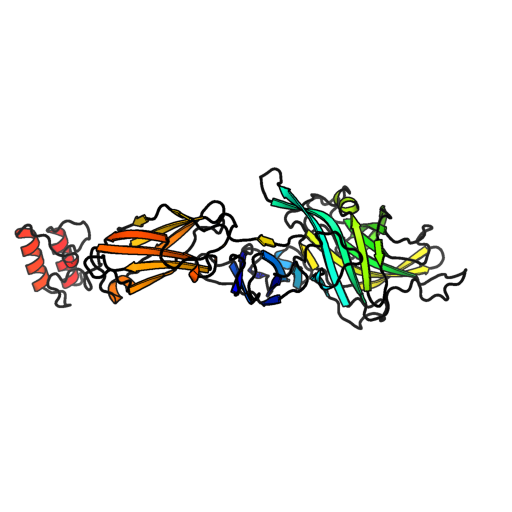N A CA 1
ATOM 3536 C C . ASN A 1 476 ? -40.343 -32.011 31.804 1.00 92.19 476 ASN A C 1
ATOM 3538 O O . ASN A 1 476 ? -39.787 -33.096 31.625 1.00 92.19 476 ASN A O 1
ATOM 3542 N N . LEU A 1 477 ? -39.675 -30.924 32.206 1.00 88.94 477 LEU A N 1
ATOM 3543 C CA . LEU A 1 477 ? -38.234 -30.914 32.474 1.00 88.94 477 LEU A CA 1
ATOM 3544 C C . LEU A 1 477 ? -37.856 -31.868 33.621 1.00 88.94 477 LEU A C 1
ATOM 3546 O O . LEU A 1 477 ? -36.936 -32.669 33.469 1.00 88.94 477 LEU A O 1
ATOM 3550 N N . VAL A 1 478 ? -38.603 -31.862 34.732 1.00 90.75 478 VAL A N 1
ATOM 3551 C CA . VAL A 1 478 ? -38.375 -32.757 35.888 1.00 90.75 478 VAL A CA 1
ATOM 3552 C C . VAL A 1 478 ? -38.615 -34.231 35.535 1.00 90.75 478 VAL A C 1
ATOM 3554 O O . VAL A 1 478 ? -37.929 -35.118 36.048 1.00 90.75 478 VAL A O 1
ATOM 3557 N N . LEU A 1 479 ? -39.595 -34.521 34.674 1.00 89.19 479 LEU A N 1
ATOM 3558 C CA . LEU A 1 479 ? -39.922 -35.884 34.241 1.00 89.19 479 LEU A CA 1
ATOM 3559 C C . LEU A 1 479 ? -39.054 -36.378 33.070 1.00 89.19 479 LEU A C 1
ATOM 3561 O O . LEU A 1 479 ? -39.064 -37.580 32.787 1.00 89.19 479 LEU A O 1
ATOM 3565 N N . GLY A 1 480 ? -38.300 -35.485 32.419 1.00 78.06 480 GLY A N 1
ATOM 3566 C CA . GLY A 1 480 ? -37.484 -35.783 31.241 1.00 78.06 480 GLY A CA 1
ATOM 3567 C C . GLY A 1 480 ? -38.313 -36.192 30.020 1.00 78.06 480 GLY A C 1
ATOM 3568 O O . GLY A 1 480 ? -37.907 -37.105 29.295 1.00 78.06 480 GLY A O 1
ATOM 3569 N N . SER A 1 481 ? -39.493 -35.585 29.835 1.00 52.47 481 SER A N 1
ATOM 3570 C CA . SER A 1 481 ? -40.501 -35.987 28.838 1.00 52.47 481 SER A CA 1
ATOM 3571 C C . SER A 1 481 ? -40.987 -34.855 27.953 1.00 52.47 481 SER A C 1
ATOM 3573 O O . SER A 1 481 ? -41.398 -33.830 28.539 1.00 52.47 481 SER A O 1
#

Mean predicted aligned error: 10.76 Å

Sequence (481 aa):
TTAPRDQFIFNADIDSSLAYGVETATVFASTDNQSSWISAPAAALNTVGYENTWEGQVFTGGGNSVYSYLAGEVDSEVLGEEFGTILVTSSPHNVNGSWPVSNNLYARLATDASGDAPASQDIVEISGTYKGDIAIDADGEEYTDVERVYFSMDLAGNCCPASDGDGGFFDFGPWYLYGIGIVNPEIDDPATAGTAYAIGYGDGGFWGGDALYPGVLKISGDLATGTIDSFEFLSNNISYNTNGNTLQVTTLLEFITNDAGWGAWPNSYNGMIVNSVTVQAALDGLDVDATILDQSDPGLFICSTQFQEGNSPLILSSPNFDESSNILTVNYSDADGNLPWFKAAQICNTEENGGACFSQVDMIPSSHDYEEGVEFSTSITDAVIDEYALSGEYVAKFWFADDDIDNYPSAQIEIPISISGSNCALVGDSNGDGALNVLDVVLLVNLVLDVAQGDACSDVNGDGALNVLDVVLLVNLVLGS

Nearest PDB structures (foldseek):
  7ps4-assembly2_B  TM=3.037E-01  e=2.787E-04  Homo sapiens
  1etz-assembly2_B  TM=3.036E-01  e=3.776E-03  Mus musculus
  8b7d-assembly1_A  TM=2.119E-01  e=1.014E+00  Homo sapiens

Foldseek 3Di:
DFAFFQKDKDKDFDPPLFQVFWPWKKKWKAQPLLPAIDMFTWAQPCDVQRNRMIMDITRHRGHQKMKMWMKTWGQCVSLVDHLGTFIEIEFAAPAVPDPPDDPSRKDWFFADDPPLFDQQFAWGTKIWYFYFDWDADPVGDIDTPTFKIKMKTFTNFADDDQFPDPPDPPDQGQGKKKWKKKAQSDDPDPVLPQKIKIQMDHDDDDAPNHDDHGAIKIFGDHPVVPDTPDMDGLTNPKDWDRPTRMIMIMDTCCSPQVDPSRPDPPDPQNWIKIKMWMWTWGDDPPHIDIDTRDIIRIGIYGNDMDMDGHFADKDKDDWDADQVQQKTKIKIAGQSLFDFPDKWKFKFADVVVVGDTDDIDHWHWPHSRRHVITMTMDHCDLVNCVVVVDAFKIKIFIFTHSYPCVVGVGGPDMDIDGHHRPPPPPQQPQPPPPDQDVVSLVVLVVCQVVVHDGHPSSCNPNPSDRDVVSSVSSVCVRVVD

Solvent-accessible surface area (backbone atoms only — not comparable to full-atom values): 25629 Å² total; per-residue (Å²): 55,37,32,52,31,43,73,30,41,40,59,46,78,42,58,75,75,42,53,82,28,53,77,46,39,35,37,38,37,17,55,63,83,51,66,52,77,49,68,29,66,32,45,70,62,68,41,84,74,31,66,47,25,29,40,22,63,40,78,65,78,31,47,59,32,34,40,34,34,49,34,28,36,27,36,25,61,55,78,78,40,88,78,46,75,26,36,40,21,30,23,42,68,34,77,84,64,64,78,84,74,57,75,62,40,46,23,73,36,30,48,34,73,73,78,78,33,61,46,56,50,12,47,39,36,34,28,29,28,37,23,55,48,83,41,66,55,96,88,67,52,79,45,59,51,60,53,29,42,35,39,34,42,34,32,75,24,54,34,67,62,28,44,82,43,91,80,51,101,77,55,67,47,45,15,32,35,44,29,38,39,39,34,58,83,64,58,87,49,83,90,32,59,34,46,36,32,28,52,35,43,27,76,37,56,67,57,93,85,44,69,45,59,48,22,34,33,40,37,36,37,40,70,91,80,67,46,78,74,50,74,47,79,71,39,65,73,56,51,75,46,48,71,57,32,27,41,35,41,34,38,56,38,58,68,53,52,68,37,87,54,41,49,70,71,78,45,101,68,44,46,35,34,36,32,41,38,23,34,39,38,32,67,54,90,91,47,68,45,76,42,79,62,29,69,38,46,56,11,40,37,28,62,52,56,50,73,51,71,53,73,63,78,70,44,80,44,81,72,47,74,42,68,91,73,38,33,40,37,33,32,39,30,14,81,76,42,37,49,54,82,39,44,31,39,30,42,18,37,35,73,93,70,67,46,52,67,81,48,75,42,68,50,33,50,75,60,87,54,21,57,86,46,24,51,27,36,36,67,68,45,68,67,60,33,62,75,69,66,42,65,45,74,30,29,41,33,39,34,63,29,38,54,64,58,81,82,45,83,58,58,81,48,70,46,81,41,59,43,79,39,82,65,40,95,49,76,33,33,59,76,72,83,84,63,72,45,73,68,22,52,54,49,46,53,49,34,49,72,66,74,50,88,66,60,72,12,44,37,58,77,70,82,87,66,70,44,73,65,27,50,54,51,40,51,27,62,57,69,73,100